Protein AF-0000000084392547 (afdb_homodimer)

InterPro domains:
  IPR002347 Short-chain dehydrogenase/reductase SDR [PF00106] (6-156)
  IPR002347 Short-chain dehydrogenase/reductase SDR [PR00081] (6-23)
  IPR002347 Short-chain dehydrogenase/reductase SDR [PR00081] (86-97)
  IPR002347 Short-chain dehydrogenase/reductase SDR [PR00081] (210-227)
  IPR036291 NAD(P)-binding domain superfamily [SSF51735] (4-254)
  IPR051468 Fungal Secondary Metabolite SDRs [PTHR43544] (5-266)

Structure (mmCIF, N/CA/C/O backbone):
data_AF-0000000084392547-model_v1
#
loop_
_entity.id
_entity.type
_entity.pdbx_description
1 polymer 'Short-chain dehydrogenase'
#
loop_
_atom_site.group_PDB
_atom_site.id
_atom_site.type_symbol
_atom_site.label_atom_id
_atom_site.label_alt_id
_atom_site.label_comp_id
_atom_site.label_asym_id
_atom_site.label_entity_id
_atom_site.label_seq_id
_atom_site.pdbx_PDB_ins_code
_atom_site.Cartn_x
_atom_site.Cartn_y
_atom_site.Cartn_z
_atom_site.occupancy
_atom_site.B_iso_or_equiv
_atom_site.auth_seq_id
_atom_site.auth_comp_id
_atom_site.auth_asym_id
_atom_site.auth_atom_id
_atom_site.pdbx_PDB_model_num
ATOM 1 N N . MET A 1 1 ? -7.305 40.906 16.062 1 40.16 1 MET A N 1
ATOM 2 C CA . MET A 1 1 ? -6.109 40.25 15.539 1 40.16 1 MET A CA 1
ATOM 3 C C . MET A 1 1 ? -6.449 38.875 14.977 1 40.16 1 MET A C 1
ATOM 5 O O . MET A 1 1 ? -7.168 38.094 15.602 1 40.16 1 MET A O 1
ATOM 9 N N . SER A 1 2 ? -6.383 38.656 13.672 1 55 2 SER A N 1
ATOM 10 C CA . SER A 1 2 ? -6.969 37.469 13.062 1 55 2 SER A CA 1
ATOM 11 C C . SER A 1 2 ? -6.438 36.219 13.719 1 55 2 SER A C 1
ATOM 13 O O . SER A 1 2 ? -5.246 36.094 14.023 1 55 2 SER A O 1
ATOM 15 N N . SER A 1 3 ? -7.289 35.406 14.391 1 83.94 3 SER A N 1
ATOM 16 C CA . SER A 1 3 ? -6.93 34.219 15.156 1 83.94 3 SER A CA 1
ATOM 17 C C . SER A 1 3 ? -6.016 33.312 14.359 1 83.94 3 SER A C 1
ATOM 19 O O . SER A 1 3 ? -6.16 33.188 13.141 1 83.94 3 SER A O 1
ATOM 21 N N . LYS A 1 4 ? -4.801 33.031 14.867 1 95.06 4 LYS A N 1
ATOM 22 C CA . LYS A 1 4 ? -3.822 32.156 14.234 1 95.06 4 LYS A CA 1
ATOM 23 C C . LYS A 1 4 ? -4.441 30.812 13.883 1 95.06 4 LYS A C 1
ATOM 25 O O . LYS A 1 4 ? -5.215 30.25 14.664 1 95.06 4 LYS A O 1
ATOM 30 N N . ARG A 1 5 ? -4.219 30.422 12.641 1 97.12 5 ARG A N 1
ATOM 31 C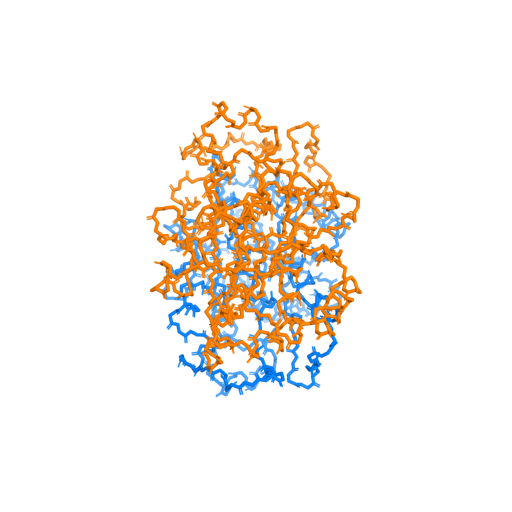 CA . ARG A 1 5 ? -4.582 29.062 12.266 1 97.12 5 ARG A CA 1
ATOM 32 C C . ARG A 1 5 ? -3.662 28.047 12.93 1 97.12 5 ARG A C 1
ATOM 34 O O . ARG A 1 5 ? -2.438 28.188 12.891 1 97.12 5 ARG A O 1
ATOM 41 N N . ILE A 1 6 ? -4.254 27.031 13.57 1 98.69 6 ILE A N 1
ATOM 42 C CA . ILE A 1 6 ? -3.486 26.016 14.289 1 98.69 6 ILE A CA 1
ATOM 43 C C . ILE A 1 6 ? -3.105 24.891 13.328 1 98.69 6 ILE A C 1
ATOM 45 O O . ILE A 1 6 ? -3.975 24.266 12.719 1 98.69 6 ILE A O 1
ATOM 49 N N . LEU A 1 7 ? -1.803 24.656 13.25 1 98.69 7 LEU A N 1
ATOM 50 C CA . LEU A 1 7 ? -1.267 23.688 12.305 1 98.69 7 LEU A CA 1
ATOM 51 C C . LEU A 1 7 ? -0.314 22.719 13 1 98.69 7 LEU A C 1
ATOM 53 O O . LEU A 1 7 ? 0.553 23.141 13.766 1 98.69 7 LEU A O 1
ATOM 57 N N . LEU A 1 8 ? -0.536 21.406 12.828 1 98.94 8 LEU A N 1
ATOM 58 C CA . LEU A 1 8 ? 0.374 20.391 13.32 1 98.94 8 LEU A CA 1
ATOM 59 C C . LEU A 1 8 ? 1.135 19.734 12.172 1 98.94 8 LEU A C 1
ATOM 61 O O . LEU A 1 8 ? 0.527 19.266 11.211 1 98.94 8 LEU A O 1
ATOM 65 N N . VAL A 1 9 ? 2.457 19.75 12.203 1 98.94 9 VAL A N 1
ATOM 66 C CA . VAL A 1 9 ? 3.318 19.047 11.258 1 98.94 9 VAL A CA 1
ATOM 67 C C . VAL A 1 9 ? 4.062 17.922 11.977 1 98.94 9 VAL A C 1
ATOM 69 O O . VAL A 1 9 ? 4.875 18.172 12.875 1 98.94 9 VAL A O 1
ATOM 72 N N . THR A 1 10 ? 3.795 16.688 11.641 1 98.88 10 THR A N 1
ATOM 73 C CA . THR A 1 10 ? 4.539 15.586 12.242 1 98.88 10 THR A CA 1
ATOM 74 C C . THR A 1 10 ? 5.914 15.445 11.594 1 98.88 10 THR A C 1
ATOM 76 O O . THR A 1 10 ? 6.078 15.719 10.406 1 98.88 10 THR A O 1
ATOM 79 N N . GLY A 1 11 ? 6.871 14.961 12.391 1 98.19 11 GLY A N 1
ATOM 80 C CA . GLY A 1 11 ? 8.227 14.82 11.875 1 98.19 11 GLY A CA 1
ATOM 81 C C . GLY A 1 11 ? 8.82 16.125 11.383 1 98.19 11 GLY A C 1
ATOM 82 O O . GLY A 1 11 ? 9.375 16.188 10.289 1 98.19 11 GLY A O 1
ATOM 83 N N . ALA A 1 12 ? 8.711 17.188 12.164 1 98.5 12 ALA A N 1
ATOM 84 C CA . ALA A 1 12 ? 8.969 18.531 11.656 1 98.5 12 ALA A CA 1
ATOM 85 C C . ALA A 1 12 ? 10.336 19.031 12.094 1 98.5 12 ALA A C 1
ATOM 87 O O . ALA A 1 12 ? 10.719 20.172 11.805 1 98.5 12 ALA A O 1
ATOM 88 N N . ASN A 1 13 ? 11.117 18.203 12.781 1 97.56 13 ASN A N 1
ATOM 89 C CA . ASN A 1 13 ? 12.391 18.688 13.312 1 97.56 13 ASN A CA 1
ATOM 90 C C . ASN A 1 13 ? 13.5 18.594 12.273 1 97.56 13 ASN A C 1
ATOM 92 O O . ASN A 1 13 ? 14.594 19.125 12.477 1 97.56 13 ASN A O 1
ATOM 96 N N . THR A 1 14 ? 13.289 17.922 11.133 1 95.75 14 THR A N 1
ATOM 97 C CA . THR A 1 14 ? 14.297 17.812 10.078 1 95.75 14 THR A CA 1
ATOM 98 C C . THR A 1 14 ? 13.633 17.656 8.719 1 95.75 14 THR A C 1
ATOM 100 O O . THR A 1 14 ? 12.398 17.625 8.617 1 95.75 14 THR A O 1
ATOM 103 N N . GLY A 1 15 ? 14.445 17.781 7.695 1 96.44 15 GLY A N 1
ATOM 104 C CA . GLY A 1 15 ? 14.008 17.453 6.348 1 96.44 15 GLY A CA 1
ATOM 105 C C . GLY A 1 15 ? 12.875 18.328 5.848 1 96.44 15 GLY A C 1
ATOM 106 O O . GLY A 1 15 ? 12.898 19.547 6.035 1 96.44 15 GLY A O 1
ATOM 107 N N . ILE A 1 16 ? 11.938 17.719 5.168 1 98.06 16 ILE A N 1
ATOM 108 C CA . ILE A 1 16 ? 10.828 18.422 4.523 1 98.06 16 ILE A CA 1
ATOM 109 C C . ILE A 1 16 ? 9.945 19.062 5.586 1 98.06 16 ILE A C 1
ATOM 111 O O . ILE A 1 16 ? 9.461 20.188 5.395 1 98.06 16 ILE A O 1
ATOM 115 N N . GLY A 1 17 ? 9.742 18.328 6.734 1 98.5 17 GLY A N 1
ATOM 116 C CA . GLY A 1 17 ? 8.953 18.906 7.816 1 98.5 17 GLY A CA 1
ATOM 117 C C . GLY A 1 17 ? 9.531 20.203 8.352 1 98.5 17 GLY A C 1
ATOM 118 O O . GLY A 1 17 ? 8.805 21.172 8.539 1 98.5 17 GLY A O 1
ATOM 119 N N . TYR A 1 18 ? 10.805 20.172 8.562 1 98.62 18 TYR A N 1
ATOM 120 C CA . TYR A 1 18 ? 11.492 21.375 9.047 1 98.62 18 TYR A CA 1
ATOM 121 C C . TYR A 1 18 ? 11.367 22.516 8.047 1 98.62 18 TYR A C 1
ATOM 123 O O . TYR A 1 18 ? 11.055 23.641 8.422 1 98.62 18 TYR A O 1
ATOM 131 N N . GLU A 1 19 ? 11.57 22.203 6.809 1 98.62 19 GLU A N 1
ATOM 132 C CA . GLU A 1 19 ? 11.508 23.219 5.762 1 98.62 19 GLU A CA 1
ATOM 133 C C . GLU A 1 19 ? 10.078 23.719 5.566 1 98.62 19 GLU A C 1
ATOM 135 O O . GLU A 1 19 ? 9.859 24.875 5.172 1 98.62 19 GLU A O 1
ATOM 140 N N . THR A 1 20 ? 9.086 22.844 5.832 1 98.88 20 THR A N 1
ATOM 141 C CA . THR A 1 20 ? 7.695 23.281 5.812 1 98.88 20 THR A CA 1
ATOM 142 C C . THR A 1 20 ? 7.441 24.344 6.883 1 98.88 20 THR A C 1
ATOM 144 O O . THR A 1 20 ? 6.852 25.391 6.598 1 98.88 20 THR A O 1
ATOM 147 N N . VAL A 1 21 ? 7.918 24.062 8.086 1 98.88 21 VAL A N 1
ATOM 148 C CA . VAL A 1 21 ? 7.758 25.016 9.172 1 98.88 21 VAL A CA 1
ATOM 149 C C . VAL A 1 21 ? 8.445 26.344 8.805 1 98.88 21 VAL A C 1
ATOM 151 O O . VAL A 1 21 ? 7.859 27.406 8.961 1 98.88 21 VAL A O 1
ATOM 154 N N . LYS A 1 22 ? 9.641 26.266 8.227 1 98.69 22 LYS A N 1
ATOM 155 C CA . LYS A 1 22 ? 10.375 27.453 7.793 1 98.69 22 LYS A CA 1
ATOM 156 C C . LYS A 1 22 ? 9.562 28.266 6.789 1 98.69 22 LYS A C 1
ATOM 158 O O . LYS A 1 22 ? 9.461 29.484 6.906 1 98.69 22 LYS A O 1
ATOM 163 N N . ALA A 1 23 ? 9.047 27.594 5.82 1 98.75 23 ALA A N 1
ATOM 164 C CA . ALA A 1 23 ? 8.258 28.25 4.785 1 98.75 23 ALA A CA 1
ATOM 165 C C . ALA A 1 23 ? 7.047 28.953 5.383 1 98.75 23 ALA A C 1
ATOM 167 O O . ALA A 1 23 ? 6.734 30.094 5.02 1 98.75 23 ALA A O 1
ATOM 168 N N . LEU A 1 24 ? 6.375 28.328 6.344 1 98.69 24 LEU A N 1
ATOM 169 C CA . LEU A 1 24 ? 5.168 28.875 6.957 1 98.69 24 LEU A CA 1
ATOM 170 C C . LEU A 1 24 ? 5.496 30.062 7.848 1 98.69 24 LEU A C 1
ATOM 172 O O . LEU A 1 24 ? 4.699 31 7.957 1 98.69 24 LEU A O 1
ATOM 176 N N . LEU A 1 25 ? 6.66 30.047 8.516 1 98.56 25 LEU A N 1
ATOM 177 C CA . LEU A 1 25 ? 7.082 31.141 9.367 1 98.56 25 LEU A CA 1
ATOM 178 C C . LEU A 1 25 ? 7.305 32.406 8.547 1 98.56 25 LEU A C 1
ATOM 180 O O . LEU A 1 25 ? 7.297 33.531 9.094 1 98.56 25 LEU A O 1
ATOM 184 N N . GLN A 1 26 ? 7.5 32.188 7.258 1 98 26 GLN A N 1
ATOM 185 C CA . GLN A 1 26 ? 7.742 33.312 6.375 1 98 26 GLN A CA 1
ATOM 186 C C . GLN A 1 26 ? 6.441 33.844 5.77 1 98 26 GLN A C 1
ATOM 188 O O . GLN A 1 26 ? 6.438 34.812 5.039 1 98 26 GLN A O 1
ATOM 193 N N . SER A 1 27 ? 5.359 33.156 6.055 1 97.19 27 SER A N 1
ATOM 194 C CA . SER A 1 27 ? 4.055 33.562 5.535 1 97.19 27 SER A CA 1
ATOM 195 C C . SER A 1 27 ? 3.564 34.844 6.191 1 97.19 27 SER A C 1
ATOM 197 O O . SER A 1 27 ? 3.84 35.094 7.367 1 97.19 27 SER A O 1
ATOM 199 N N . GLU A 1 28 ? 2.771 35.656 5.422 1 95.38 28 GLU A N 1
ATOM 200 C CA . GLU A 1 28 ? 2.107 36.812 5.996 1 95.38 28 GLU A CA 1
ATOM 201 C C . GLU A 1 28 ? 0.877 36.406 6.805 1 95.38 28 GLU A C 1
ATOM 203 O O . GLU A 1 28 ? 0.368 37.188 7.609 1 95.38 28 GLU A O 1
ATOM 208 N N . ARG A 1 29 ? 0.383 35.25 6.543 1 95.25 29 ARG A N 1
ATOM 209 C CA . ARG A 1 29 ? -0.716 34.719 7.336 1 95.25 29 ARG A CA 1
ATOM 210 C C . ARG A 1 29 ? -0.212 34.156 8.664 1 95.25 29 ARG A C 1
ATOM 212 O O . ARG A 1 29 ? 0.739 33.375 8.695 1 95.25 29 ARG A O 1
ATOM 219 N N . PRO A 1 30 ? -0.827 34.562 9.703 1 97.06 30 PRO A N 1
ATOM 220 C CA . PRO A 1 30 ? -0.358 34.094 11.008 1 97.06 30 PRO A CA 1
ATOM 221 C C . PRO A 1 30 ? -0.761 32.656 11.297 1 97.06 30 PRO A C 1
ATOM 223 O O . PRO A 1 30 ? -1.931 32.312 11.141 1 97.06 30 PRO A O 1
ATOM 226 N N . TYR A 1 31 ? 0.167 31.859 11.734 1 98.31 31 TYR A N 1
ATOM 227 C CA . TYR A 1 31 ? -0.052 30.469 12.133 1 98.31 31 TYR A CA 1
ATOM 228 C C . TYR A 1 31 ? 0.444 30.219 13.547 1 98.31 31 TYR A C 1
ATOM 230 O O . TYR A 1 31 ? 1.353 30.906 14.023 1 98.31 31 TYR A O 1
ATOM 238 N N . HIS A 1 32 ? -0.264 29.438 14.258 1 98.69 32 HIS A N 1
ATOM 239 C CA . HIS A 1 32 ? 0.324 28.719 15.383 1 98.69 32 HIS A CA 1
ATOM 240 C C . HIS A 1 32 ? 0.768 27.312 14.977 1 98.69 32 HIS A C 1
ATOM 242 O O . HIS A 1 32 ? -0.064 26.422 14.789 1 98.69 32 HIS A O 1
ATOM 248 N N . ILE A 1 33 ? 2.08 27.156 14.852 1 98.88 33 ILE A N 1
ATOM 249 C CA . ILE A 1 33 ? 2.629 25.938 14.273 1 98.88 33 ILE A CA 1
ATOM 250 C C . ILE A 1 33 ? 3.082 25 15.383 1 98.88 33 ILE A C 1
ATOM 252 O O . ILE A 1 33 ? 3.998 25.312 16.141 1 98.88 33 ILE A O 1
ATOM 256 N N . ILE A 1 34 ? 2.398 23.891 15.469 1 98.88 34 ILE A N 1
ATOM 257 C CA . ILE A 1 34 ? 2.807 22.812 16.375 1 98.88 34 ILE A CA 1
ATOM 258 C C . ILE A 1 34 ? 3.789 21.891 15.664 1 98.88 34 ILE A C 1
ATOM 260 O O . ILE A 1 34 ? 3.416 21.172 14.727 1 98.88 34 ILE A O 1
ATOM 264 N N . LEU A 1 35 ? 5.039 21.953 16.125 1 98.88 35 LEU A N 1
ATOM 265 C CA . LEU A 1 35 ? 6.121 21.141 15.586 1 98.88 35 LEU A CA 1
ATOM 266 C C . LEU A 1 35 ? 6.164 19.781 16.25 1 98.88 35 LEU A C 1
ATOM 268 O O . LEU A 1 35 ? 6.539 19.672 17.422 1 98.88 35 LEU A O 1
ATOM 272 N N . GLY A 1 36 ? 5.73 18.719 15.531 1 98.81 36 GLY A N 1
ATOM 273 C CA . GLY A 1 36 ? 5.797 17.359 16.047 1 98.81 36 GLY A CA 1
ATOM 274 C C . GLY A 1 36 ? 7.156 16.719 15.859 1 98.81 36 GLY A C 1
ATOM 275 O O . GLY A 1 36 ? 7.738 16.781 14.773 1 98.81 36 GLY A O 1
ATOM 276 N N . SER A 1 37 ? 7.621 16.156 16.891 1 98.62 37 SER A N 1
ATOM 277 C CA . SER A 1 37 ? 8.906 15.461 16.875 1 98.62 37 SER A CA 1
ATOM 278 C C . SER A 1 37 ? 8.898 14.242 17.781 1 98.62 37 SER A C 1
ATOM 280 O O . SER A 1 37 ? 8.359 14.289 18.891 1 98.62 37 SER A O 1
ATOM 282 N N . ARG A 1 38 ? 9.461 13.164 17.312 1 96.94 38 ARG A N 1
ATOM 283 C CA . ARG A 1 38 ? 9.578 11.969 18.141 1 96.94 38 ARG A CA 1
ATOM 284 C C . ARG A 1 38 ? 10.508 12.211 19.328 1 96.94 38 ARG A C 1
ATOM 286 O O . ARG A 1 38 ? 10.25 11.727 20.438 1 96.94 38 ARG A O 1
ATOM 293 N N . SER A 1 39 ? 11.578 12.875 19.031 1 97.5 39 SER A N 1
ATOM 294 C CA . SER A 1 39 ? 12.547 13.25 20.062 1 97.5 39 SER A CA 1
ATOM 295 C C . SER A 1 39 ? 12.297 14.672 20.562 1 97.5 39 SER A C 1
ATOM 297 O O . SER A 1 39 ? 12.391 15.633 19.797 1 97.5 39 SER A O 1
ATOM 299 N N . ALA A 1 40 ? 12.078 14.75 21.859 1 97.5 40 ALA A N 1
ATOM 300 C CA . ALA A 1 40 ? 11.852 16.078 22.438 1 97.5 40 ALA A CA 1
ATOM 301 C C . ALA A 1 40 ? 13.086 16.953 22.297 1 97.5 40 ALA A C 1
ATOM 303 O O . ALA A 1 40 ? 12.977 18.125 21.938 1 97.5 40 ALA A O 1
ATOM 304 N N . ASP A 1 41 ? 14.234 16.391 22.469 1 98.38 41 ASP A N 1
ATOM 305 C CA . ASP A 1 41 ? 15.484 17.156 22.391 1 98.38 41 ASP A CA 1
ATOM 306 C C . ASP A 1 41 ? 15.727 17.688 20.984 1 98.38 41 ASP A C 1
ATOM 308 O O . ASP A 1 41 ? 16.109 18.844 20.812 1 98.38 41 ASP A O 1
ATOM 312 N N . LYS A 1 42 ? 15.523 16.875 19.984 1 98.31 42 LYS A N 1
ATOM 313 C CA . LYS A 1 42 ? 15.703 17.297 18.609 1 98.31 42 LYS A CA 1
ATOM 314 C C . LYS A 1 42 ? 14.672 18.359 18.219 1 98.31 42 LYS A C 1
ATOM 316 O O . LYS A 1 42 ? 14.977 19.281 17.469 1 98.31 42 LYS A O 1
ATOM 321 N N . GLY A 1 43 ? 13.484 18.172 18.75 1 98.69 43 GLY A N 1
ATOM 322 C CA . GLY A 1 43 ? 12.453 19.172 18.531 1 98.69 43 GLY A CA 1
ATOM 323 C C . GLY A 1 43 ? 12.781 20.516 19.141 1 98.69 43 GLY A C 1
ATOM 324 O O . GLY A 1 43 ? 12.594 21.562 18.516 1 98.69 43 GLY A O 1
ATOM 325 N N . GLU A 1 44 ? 13.266 20.5 20.344 1 98.62 44 GLU A N 1
ATOM 326 C CA . GLU A 1 44 ? 13.648 21.734 21.016 1 98.62 44 GLU A CA 1
ATOM 327 C C . GLU A 1 44 ? 14.773 22.438 20.266 1 98.62 44 GLU A C 1
ATOM 329 O O . GLU A 1 44 ? 14.75 23.656 20.125 1 98.62 44 GLU A O 1
ATOM 334 N N . ALA A 1 45 ? 15.719 21.672 19.828 1 98.69 45 ALA A N 1
ATOM 335 C CA . ALA A 1 45 ? 16.812 22.234 19.047 1 98.69 45 ALA A CA 1
ATOM 336 C C . ALA A 1 45 ? 16.312 22.891 17.766 1 98.69 45 ALA A C 1
ATOM 338 O O . ALA A 1 45 ? 16.766 23.969 17.391 1 98.69 45 ALA A O 1
ATOM 339 N N . ALA A 1 46 ? 15.391 22.234 17.078 1 98.69 46 ALA A N 1
ATOM 340 C CA . ALA A 1 46 ? 14.812 22.766 15.852 1 98.69 46 ALA A CA 1
ATOM 341 C C . ALA A 1 46 ? 14.07 24.078 16.109 1 98.69 46 ALA A C 1
ATOM 343 O O . ALA A 1 46 ? 14.234 25.047 15.367 1 98.69 46 ALA A O 1
ATOM 344 N N . ILE A 1 47 ? 13.289 24.109 17.156 1 98.56 47 ILE A N 1
ATOM 345 C CA . ILE A 1 47 ? 12.523 25.312 17.5 1 98.56 47 ILE A CA 1
ATOM 346 C C . ILE A 1 47 ? 13.477 26.469 17.812 1 98.56 47 ILE A C 1
ATOM 348 O O . ILE A 1 47 ? 13.258 27.594 17.359 1 98.56 47 ILE A O 1
ATOM 352 N N . ALA A 1 48 ? 14.492 26.188 18.578 1 98.5 48 ALA A N 1
ATOM 353 C CA . ALA A 1 48 ? 15.461 27.219 18.922 1 98.5 48 ALA A CA 1
ATOM 354 C C . ALA A 1 48 ? 16.094 27.828 17.672 1 98.5 48 ALA A C 1
ATOM 356 O O . ALA A 1 48 ? 16.234 29.047 17.562 1 98.5 48 ALA A O 1
ATOM 357 N N . GLN A 1 49 ? 16.469 26.969 16.766 1 98.5 49 GLN A N 1
ATOM 358 C CA . GLN A 1 49 ? 17.062 27.422 15.516 1 98.5 49 GLN A CA 1
ATOM 359 C C . GLN A 1 49 ? 16.078 28.266 14.711 1 98.5 49 GLN A C 1
ATOM 361 O O . GLN A 1 49 ? 16.438 29.297 14.164 1 98.5 49 GLN A O 1
ATOM 366 N N . LEU A 1 50 ? 14.844 27.859 14.625 1 98.69 50 LEU A N 1
ATOM 367 C CA . LEU A 1 50 ? 13.812 28.562 13.875 1 98.69 50 LEU A CA 1
ATOM 368 C C . LEU A 1 50 ? 13.531 29.938 14.484 1 98.69 50 LEU A C 1
ATOM 370 O O . LEU A 1 50 ? 13.367 30.922 13.75 1 98.69 50 LEU A O 1
ATOM 374 N N . LYS A 1 51 ? 13.477 30.031 15.789 1 98.19 51 LYS A N 1
ATOM 375 C CA . LYS A 1 51 ? 13.234 31.297 16.469 1 98.19 51 LYS A CA 1
ATOM 376 C C . LYS A 1 51 ? 14.359 32.281 16.203 1 98.19 51 LYS A C 1
ATOM 378 O O . LYS A 1 51 ? 14.125 33.5 16.078 1 98.19 51 LYS A O 1
ATOM 383 N N . THR A 1 52 ? 15.562 31.75 16.141 1 98.31 52 THR A N 1
ATOM 384 C CA . THR A 1 52 ? 16.719 32.594 15.828 1 98.31 52 THR A CA 1
ATOM 385 C C . THR A 1 52 ? 16.656 33.094 14.391 1 98.31 52 THR A C 1
ATOM 387 O O . THR A 1 52 ? 16.953 34.25 14.109 1 98.31 52 THR A O 1
ATOM 390 N N . GLU A 1 53 ? 16.234 32.219 13.516 1 97.75 53 GLU A N 1
ATOM 391 C CA . GLU A 1 53 ? 16.234 32.531 12.094 1 97.75 53 GLU A CA 1
ATOM 392 C C . GLU A 1 53 ? 15.078 33.469 11.734 1 97.75 53 GLU A C 1
ATOM 394 O O . GLU A 1 53 ? 15.195 34.281 10.812 1 97.75 53 GLU A O 1
ATOM 399 N N . PHE A 1 54 ? 14.008 33.344 12.445 1 98.06 54 PHE A N 1
ATOM 400 C CA . PHE A 1 54 ? 12.812 34.094 12.109 1 98.06 54 PHE A CA 1
ATOM 401 C C . PHE A 1 54 ? 12.281 34.844 13.336 1 98.06 54 PHE A C 1
ATOM 403 O O . PHE A 1 54 ? 11.133 34.625 13.734 1 98.06 54 PHE A O 1
ATOM 410 N N . PRO A 1 55 ? 12.93 35.812 13.828 1 96.5 55 PRO A N 1
ATOM 411 C CA . PRO A 1 55 ? 12.547 36.5 15.07 1 96.5 55 PRO A CA 1
ATOM 412 C C . PRO A 1 55 ? 11.344 37.406 14.891 1 96.5 55 PRO A C 1
ATOM 414 O O . PRO A 1 55 ? 10.648 37.719 15.867 1 96.5 55 PRO A O 1
ATOM 417 N N . SER A 1 56 ? 11.023 37.844 13.695 1 96.81 56 SER A N 1
ATOM 418 C CA . SER A 1 56 ? 9.977 38.844 13.477 1 96.81 56 SER A CA 1
ATOM 419 C C . SER A 1 56 ? 8.727 38.219 12.883 1 96.81 56 SER A C 1
ATOM 421 O O . SER A 1 56 ? 7.84 38.938 12.398 1 96.81 56 SER A O 1
ATOM 423 N N . THR A 1 57 ? 8.695 36.875 12.805 1 97 57 THR A N 1
ATOM 424 C CA . THR A 1 57 ? 7.543 36.188 12.219 1 97 57 THR A CA 1
ATOM 425 C C . THR A 1 57 ? 6.266 36.562 12.969 1 97 57 THR A C 1
ATOM 427 O O . THR A 1 57 ? 6.293 36.781 14.188 1 97 57 THR A O 1
ATOM 430 N N . VAL A 1 58 ? 5.105 36.625 12.266 1 97.38 58 VAL A N 1
ATOM 431 C CA . VAL A 1 58 ? 3.805 36.875 12.875 1 97.38 58 VAL A CA 1
ATOM 432 C C . VAL A 1 58 ? 3.236 35.594 13.438 1 97.38 58 VAL A C 1
ATOM 434 O O . VAL A 1 58 ? 2.242 35.594 14.164 1 97.38 58 VAL A O 1
ATOM 437 N N . SER A 1 59 ? 3.908 34.469 13.125 1 98.12 59 SER A N 1
ATOM 438 C CA . SER A 1 59 ? 3.484 33.156 13.57 1 98.12 59 SER A CA 1
ATOM 439 C C . SER A 1 59 ? 4.145 32.781 14.898 1 98.12 59 SER A C 1
ATOM 441 O O . SER A 1 59 ? 5 33.5 15.398 1 98.12 59 SER A O 1
ATOM 443 N N . SER A 1 60 ? 3.639 31.719 15.539 1 98.19 60 SER A N 1
ATOM 444 C CA . SER A 1 60 ? 4.207 31.188 16.781 1 98.19 60 SER A CA 1
ATOM 445 C C . SER A 1 60 ? 4.5 29.703 16.656 1 98.19 60 SER A C 1
ATOM 447 O O . SER A 1 60 ? 3.936 29.016 15.797 1 98.19 60 SER A O 1
ATOM 449 N N . LEU A 1 61 ? 5.445 29.25 17.516 1 98.44 61 LEU A N 1
ATOM 450 C CA . LEU A 1 61 ? 5.902 27.875 17.469 1 98.44 61 LEU A CA 1
ATOM 451 C C . LEU A 1 61 ? 5.645 27.172 18.812 1 98.44 61 LEU A C 1
ATOM 453 O O . LEU A 1 61 ? 5.812 27.781 19.875 1 98.44 61 LEU A O 1
ATOM 457 N N . GLU A 1 62 ? 5.207 25.953 18.672 1 98.5 62 GLU A N 1
ATOM 458 C CA . GLU A 1 62 ? 5.027 25.078 19.828 1 98.5 62 GLU A CA 1
ATOM 459 C C . GLU A 1 62 ? 5.543 23.672 19.516 1 98.5 62 GLU A C 1
ATOM 461 O O . GLU A 1 62 ? 5.344 23.156 18.422 1 98.5 62 GLU A O 1
ATOM 466 N N . LEU A 1 63 ? 6.238 23.078 20.531 1 98.69 63 LEU A N 1
ATOM 467 C CA . LEU A 1 63 ? 6.719 21.703 20.359 1 98.69 63 LEU A CA 1
ATOM 468 C C . LEU A 1 63 ? 5.719 20.703 20.922 1 98.69 63 LEU A C 1
ATOM 470 O O . LEU A 1 63 ? 5.152 20.922 22 1 98.69 63 LEU A O 1
ATOM 474 N N . ILE A 1 64 ? 5.488 19.641 20.188 1 98.81 64 ILE A N 1
ATOM 475 C CA . ILE A 1 64 ? 4.777 18.5 20.75 1 98.81 64 ILE A CA 1
ATOM 476 C C . ILE A 1 64 ? 5.539 17.219 20.438 1 98.81 64 ILE A C 1
ATOM 478 O O . ILE A 1 64 ? 6.035 17.031 19.328 1 98.81 64 ILE A O 1
ATOM 482 N N . GLN A 1 65 ? 5.742 16.422 21.453 1 98.56 65 GLN A N 1
ATOM 483 C CA . GLN A 1 65 ? 6.344 15.117 21.219 1 98.56 65 GLN A CA 1
ATOM 484 C C . GLN A 1 65 ? 5.312 14.125 20.688 1 98.56 65 GLN A C 1
ATOM 486 O O . GLN A 1 65 ? 4.254 13.938 21.297 1 98.56 65 GLN A O 1
ATOM 491 N N . VAL A 1 66 ? 5.621 13.492 19.547 1 98.75 66 VAL A N 1
ATOM 492 C CA . VAL A 1 66 ? 4.699 12.508 18.984 1 98.75 66 VAL A CA 1
ATOM 493 C C . VAL A 1 66 ? 5.465 11.531 18.094 1 98.75 66 VAL A C 1
ATOM 495 O O . VAL A 1 66 ? 6.293 11.945 17.281 1 98.75 66 VAL A O 1
ATOM 498 N N . ASP A 1 67 ? 5.297 10.297 18.391 1 98.56 67 ASP A N 1
ATOM 499 C CA . ASP A 1 67 ? 5.746 9.188 17.562 1 98.56 67 ASP A CA 1
ATOM 500 C C . ASP A 1 67 ? 4.57 8.508 16.859 1 98.56 67 ASP A C 1
ATOM 502 O O . ASP A 1 67 ? 3.74 7.867 17.516 1 98.56 67 ASP A O 1
ATOM 506 N N . VAL A 1 68 ? 4.57 8.57 15.508 1 98.38 68 VAL A N 1
ATOM 507 C CA . VAL A 1 68 ? 3.406 8.117 14.758 1 98.38 68 VAL A CA 1
ATOM 508 C C . VAL A 1 68 ? 3.312 6.594 14.82 1 98.38 68 VAL A C 1
ATOM 510 O O . VAL A 1 68 ? 2.289 6.016 14.453 1 98.38 68 VAL A O 1
ATOM 513 N N . ALA A 1 69 ? 4.348 5.895 15.266 1 97.94 69 ALA A N 1
ATOM 514 C CA . ALA A 1 69 ? 4.336 4.438 15.398 1 97.94 69 ALA A CA 1
ATOM 515 C C . ALA A 1 69 ? 3.949 4.02 16.812 1 97.94 69 ALA A C 1
ATOM 517 O O . ALA A 1 69 ? 3.977 2.832 17.141 1 97.94 69 ALA A O 1
ATOM 518 N N . ASP A 1 70 ? 3.607 4.969 17.688 1 98.5 70 ASP A N 1
ATOM 519 C CA . ASP A 1 70 ? 3.262 4.703 19.078 1 98.5 70 ASP A CA 1
ATOM 520 C C . ASP A 1 70 ? 1.9 5.305 19.422 1 98.5 70 ASP A C 1
ATOM 522 O O . ASP A 1 70 ? 1.773 6.52 19.578 1 98.5 70 ASP A O 1
ATOM 526 N N . ASP A 1 71 ? 0.937 4.434 19.703 1 98.5 71 ASP A N 1
ATOM 527 C CA . ASP A 1 71 ? -0.447 4.855 19.891 1 98.5 71 ASP A CA 1
ATOM 528 C C . ASP A 1 71 ? -0.589 5.727 21.141 1 98.5 71 ASP A C 1
ATOM 530 O O . ASP A 1 71 ? -1.343 6.699 21.141 1 98.5 71 ASP A O 1
ATOM 534 N N . ASP A 1 72 ? 0.099 5.379 22.172 1 98.38 72 ASP A N 1
ATOM 535 C CA . ASP A 1 72 ? 0.038 6.188 23.375 1 98.38 72 ASP A CA 1
ATOM 536 C C . ASP A 1 72 ? 0.593 7.59 23.141 1 98.38 72 ASP A C 1
ATOM 538 O O . ASP A 1 72 ? 0.058 8.57 23.656 1 98.38 72 ASP A O 1
ATOM 542 N N . SER A 1 73 ? 1.676 7.648 22.406 1 98.69 73 SER A N 1
ATOM 543 C CA . SER A 1 73 ? 2.268 8.93 22.031 1 98.69 73 SER A CA 1
ATOM 544 C C . SER A 1 73 ? 1.282 9.781 21.25 1 98.69 73 SER A C 1
ATOM 546 O O . SER A 1 73 ? 1.149 10.984 21.5 1 98.69 73 SER A O 1
ATOM 548 N N . ILE A 1 74 ? 0.533 9.195 20.344 1 98.81 74 ILE A N 1
ATOM 549 C CA . ILE A 1 74 ? -0.441 9.891 19.5 1 98.81 74 ILE A CA 1
ATOM 550 C C . ILE A 1 74 ? -1.586 10.414 20.359 1 98.81 74 ILE A C 1
ATOM 552 O O . ILE A 1 74 ? -1.987 11.57 20.234 1 98.81 74 ILE A O 1
ATOM 556 N N . LEU A 1 75 ? -2.059 9.586 21.234 1 98.75 75 LEU A N 1
ATOM 557 C CA . LEU A 1 75 ? -3.174 9.977 22.094 1 98.75 75 LEU A CA 1
ATOM 558 C C . LEU A 1 75 ? -2.773 11.109 23.031 1 98.75 75 LEU A C 1
ATOM 560 O O . LEU A 1 75 ? -3.555 12.039 23.25 1 98.75 75 LEU A O 1
ATOM 564 N N . LYS A 1 76 ? -1.592 11.055 23.547 1 98.75 76 LYS A N 1
ATOM 565 C CA . LYS A 1 76 ? -1.097 12.133 24.406 1 98.75 76 LYS A CA 1
ATOM 566 C C . LYS A 1 76 ? -0.989 13.438 23.625 1 98.75 76 LYS A C 1
ATOM 568 O O . LYS A 1 76 ? -1.343 14.5 24.141 1 98.75 76 LYS A O 1
ATOM 573 N N . ALA A 1 77 ? -0.468 13.344 22.438 1 98.88 77 ALA A N 1
ATOM 574 C CA . ALA A 1 77 ? -0.38 14.531 21.578 1 98.88 77 ALA A CA 1
ATOM 575 C C . ALA A 1 77 ? -1.763 15.117 21.312 1 98.88 77 ALA A C 1
ATOM 577 O O . ALA A 1 77 ? -1.953 16.328 21.391 1 98.88 77 ALA A O 1
ATOM 578 N N . PHE A 1 78 ? -2.715 14.258 21 1 98.88 78 PHE A N 1
ATOM 579 C CA . PHE A 1 78 ? -4.086 14.695 20.766 1 98.88 78 PHE A CA 1
ATOM 580 C C . PHE A 1 78 ? -4.633 15.438 21.984 1 98.88 78 PHE A C 1
ATOM 582 O O . PHE A 1 78 ? -5.203 16.531 21.844 1 98.88 78 PHE A O 1
ATOM 589 N N . GLN A 1 79 ? -4.469 14.828 23.109 1 98.81 79 GLN A N 1
ATOM 590 C CA . GLN A 1 79 ? -4.992 15.438 24.328 1 98.81 79 GLN A CA 1
ATOM 591 C C . GLN A 1 79 ? -4.359 16.797 24.594 1 98.81 79 GLN A C 1
ATOM 593 O O . GLN A 1 79 ? -5.047 17.75 24.984 1 98.81 79 GLN A O 1
ATOM 598 N N . THR A 1 80 ? -3.115 16.922 24.359 1 98.81 80 THR A N 1
ATOM 599 C CA . THR A 1 80 ? -2.41 18.188 24.547 1 98.81 80 THR A CA 1
ATOM 600 C C . THR A 1 80 ? -2.988 19.281 23.641 1 98.81 80 THR A C 1
ATOM 602 O O . THR A 1 80 ? -3.287 20.375 24.109 1 98.81 80 THR A O 1
ATOM 605 N N . VAL A 1 81 ? -3.186 18.953 22.344 1 98.81 81 VAL A N 1
ATOM 606 C CA . VAL A 1 81 ? -3.711 19.922 21.391 1 98.81 81 VAL A CA 1
ATOM 607 C C . VAL A 1 81 ? -5.156 20.266 21.75 1 98.81 81 VAL A C 1
ATOM 609 O O . VAL A 1 81 ? -5.559 21.438 21.688 1 98.81 81 VAL A O 1
ATOM 612 N N . LYS A 1 82 ? -5.895 19.25 22.078 1 98.75 82 LYS A N 1
ATOM 613 C CA . LYS A 1 82 ? -7.285 19.453 22.469 1 98.75 82 LYS A CA 1
ATOM 614 C C . LYS A 1 82 ? -7.391 20.406 23.656 1 98.75 82 LYS A C 1
ATOM 616 O O . LYS A 1 82 ? -8.156 21.359 23.625 1 98.75 82 LYS A O 1
ATOM 621 N N . ASP A 1 83 ? -6.617 20.172 24.703 1 98.62 83 ASP A N 1
ATOM 622 C CA . ASP A 1 83 ? -6.688 20.938 25.938 1 98.62 83 ASP A CA 1
ATOM 623 C C . ASP A 1 83 ? -6.211 22.375 25.719 1 98.62 83 ASP A C 1
ATOM 625 O O . ASP A 1 83 ? -6.801 23.328 26.234 1 98.62 83 ASP A O 1
ATOM 629 N N . LYS A 1 84 ? -5.211 22.594 24.906 1 98.38 84 LYS A N 1
ATOM 630 C CA . LYS A 1 84 ? -4.582 23.906 24.75 1 98.38 84 LYS A CA 1
ATOM 631 C C . LYS A 1 84 ? -5.32 24.75 23.719 1 98.38 84 LYS A C 1
ATOM 633 O O . LYS A 1 84 ? -5.414 25.969 23.859 1 98.38 84 LYS A O 1
ATOM 638 N N . HIS A 1 85 ? -5.777 24.125 22.703 1 97.88 85 HIS A N 1
ATOM 639 C CA . HIS A 1 85 ? -6.27 24.906 21.578 1 97.88 85 HIS A CA 1
ATOM 640 C C . HIS A 1 85 ? -7.723 24.578 21.266 1 97.88 85 HIS A C 1
ATOM 642 O O . HIS A 1 85 ? -8.484 25.438 20.844 1 97.88 85 HIS A O 1
ATOM 648 N N . GLY A 1 86 ? -8.109 23.234 21.391 1 98.31 86 GLY A N 1
ATOM 649 C CA . GLY A 1 86 ? -9.484 22.812 21.188 1 98.31 86 GLY A CA 1
ATOM 650 C C . GLY A 1 86 ? -9.875 22.734 19.719 1 98.31 86 GLY A C 1
ATOM 651 O O . GLY A 1 86 ? -11.023 22.422 19.391 1 98.31 86 GLY A O 1
ATOM 652 N N . VAL A 1 87 ? -8.977 23.062 18.797 1 98.5 87 VAL A N 1
ATOM 653 C CA . VAL A 1 87 ? -9.203 23.047 17.359 1 98.5 87 VAL A CA 1
ATOM 654 C C . VAL A 1 87 ? -7.883 22.766 16.625 1 98.5 87 VAL A C 1
ATOM 656 O O . VAL A 1 87 ? -6.805 23.031 17.172 1 98.5 87 VAL A O 1
ATOM 659 N N . LEU A 1 88 ? -7.922 22.141 15.5 1 98.81 88 LEU A N 1
ATOM 660 C CA . LEU A 1 88 ? -6.82 22 14.555 1 98.81 88 LEU A CA 1
ATOM 661 C C . LEU A 1 88 ? -7.266 22.359 13.141 1 98.81 88 LEU A C 1
ATOM 663 O O . LEU A 1 88 ? -8.227 21.781 12.625 1 98.81 88 LEU A O 1
ATOM 667 N N . ASP A 1 89 ? -6.559 23.281 12.531 1 98.81 89 ASP A N 1
ATOM 668 C CA . ASP A 1 89 ? -6.961 23.75 11.203 1 98.81 89 ASP A CA 1
ATOM 669 C C . ASP A 1 89 ? -6.301 22.906 10.109 1 98.81 89 ASP A C 1
ATOM 671 O O . ASP A 1 89 ? -6.914 22.641 9.078 1 98.81 89 ASP A O 1
ATOM 675 N N . VAL A 1 90 ? -5.043 22.562 10.336 1 98.94 90 VAL A N 1
ATOM 676 C CA . VAL A 1 90 ? -4.277 21.859 9.312 1 98.94 90 VAL A CA 1
ATOM 677 C C . VAL A 1 90 ? -3.445 20.75 9.953 1 98.94 90 VAL A C 1
ATOM 679 O O . VAL A 1 90 ? -2.742 20.984 10.938 1 98.94 90 VAL A O 1
ATOM 682 N N . LEU A 1 91 ? -3.598 19.562 9.492 1 98.94 91 LEU A N 1
ATOM 683 C CA . LEU A 1 91 ? -2.73 18.438 9.836 1 98.94 91 LEU A CA 1
ATOM 684 C C . LEU A 1 91 ? -1.84 18.047 8.664 1 98.94 91 LEU A C 1
ATOM 686 O O . LEU A 1 91 ? -2.336 17.641 7.609 1 98.94 91 LEU A O 1
ATOM 690 N N . VAL A 1 92 ? -0.553 18.25 8.789 1 98.94 92 VAL A N 1
ATOM 691 C CA . VAL A 1 92 ? 0.423 17.797 7.797 1 98.94 92 VAL A CA 1
ATOM 692 C C . VAL A 1 92 ? 1.088 16.516 8.273 1 98.94 92 VAL A C 1
ATOM 694 O O . VAL A 1 92 ? 1.986 16.547 9.117 1 98.94 92 VAL A O 1
ATOM 697 N N . ASN A 1 93 ? 0.607 15.422 7.715 1 98.94 93 ASN A N 1
ATOM 698 C CA . ASN A 1 93 ? 1.234 14.125 7.945 1 98.94 93 ASN A CA 1
ATOM 699 C C . ASN A 1 93 ? 2.539 13.992 7.168 1 98.94 93 ASN A C 1
ATOM 701 O O . ASN A 1 93 ? 2.551 13.438 6.062 1 98.94 93 ASN A O 1
ATOM 705 N N . ASN A 1 94 ? 3.59 14.422 7.836 1 98.75 94 ASN A N 1
ATOM 706 C CA . ASN A 1 94 ? 4.887 14.492 7.168 1 98.75 94 ASN A CA 1
ATOM 707 C C . ASN A 1 94 ? 5.824 13.391 7.652 1 98.75 94 ASN A C 1
ATOM 709 O O . ASN A 1 94 ? 6.699 12.945 6.906 1 98.75 94 ASN A O 1
ATOM 713 N N . ALA A 1 95 ? 5.621 12.953 8.906 1 97.94 95 ALA A N 1
ATOM 714 C CA . ALA A 1 95 ? 6.504 11.914 9.438 1 97.94 95 ALA A CA 1
ATOM 715 C C . ALA A 1 95 ? 6.555 10.711 8.508 1 97.94 95 ALA A C 1
ATOM 717 O O . ALA A 1 95 ? 5.52 10.234 8.031 1 97.94 95 ALA A O 1
ATOM 718 N N . GLY A 1 96 ? 7.699 10.266 8.203 1 96.12 96 GLY A N 1
ATOM 719 C CA . GLY A 1 96 ? 7.922 9.125 7.328 1 96.12 96 GLY A CA 1
ATOM 720 C C . GLY A 1 96 ? 9.328 8.57 7.41 1 96.12 96 GLY A C 1
ATOM 721 O O . GLY A 1 96 ? 10.219 9.203 7.992 1 96.12 96 GLY A O 1
ATOM 722 N N . ALA A 1 97 ? 9.492 7.379 6.895 1 94.44 97 ALA A N 1
ATOM 723 C CA . ALA A 1 97 ? 10.797 6.715 6.938 1 94.44 97 ALA A CA 1
ATOM 724 C C . ALA A 1 97 ? 10.922 5.684 5.824 1 94.44 97 ALA A C 1
ATOM 726 O O . ALA A 1 97 ? 9.914 5.227 5.277 1 94.44 97 ALA A O 1
ATOM 727 N N . SER A 1 98 ? 12.102 5.465 5.434 1 92.69 98 SER A N 1
ATOM 728 C CA . SER A 1 98 ? 12.453 4.301 4.625 1 92.69 98 SER A CA 1
ATOM 729 C C . SER A 1 98 ? 13.312 3.316 5.414 1 92.69 98 SER A C 1
ATOM 731 O O . SER A 1 98 ? 14.328 3.697 5.992 1 92.69 98 SER A O 1
ATOM 733 N N . HIS A 1 99 ? 12.891 2.129 5.426 1 92.38 99 HIS A N 1
ATOM 734 C CA . HIS A 1 99 ? 13.633 1.106 6.156 1 92.38 99 HIS A CA 1
ATOM 735 C C . HIS A 1 99 ? 14.258 0.095 5.199 1 92.38 99 HIS A C 1
ATOM 737 O O . HIS A 1 99 ? 14.742 -0.958 5.629 1 92.38 99 HIS A O 1
ATOM 743 N N . ASP A 1 100 ? 14.203 0.456 3.926 1 90.44 100 ASP A N 1
ATOM 744 C CA . ASP A 1 100 ? 14.758 -0.45 2.926 1 90.44 100 ASP A CA 1
ATOM 745 C C . ASP A 1 100 ? 16.266 -0.614 3.109 1 90.44 100 ASP A C 1
ATOM 747 O O . ASP A 1 100 ? 16.906 0.205 3.771 1 90.44 100 ASP A O 1
ATOM 751 N N . PHE A 1 101 ? 16.812 -1.672 2.578 1 82 101 PHE A N 1
ATOM 752 C CA . PHE A 1 101 ? 18.25 -1.954 2.654 1 82 101 PHE A CA 1
ATOM 753 C C . PHE A 1 101 ? 19.047 -0.875 1.938 1 82 101 PHE A C 1
ATOM 755 O O . PHE A 1 101 ? 18.531 -0.187 1.059 1 82 101 PHE A O 1
ATOM 762 N N . ASN A 1 102 ? 20.266 -0.703 2.424 1 83.81 102 ASN A N 1
ATOM 763 C CA . ASN A 1 102 ? 21.281 -0.022 1.623 1 83.81 102 ASN A CA 1
ATOM 764 C C . ASN A 1 102 ? 22.25 -1.012 1.004 1 83.81 102 ASN A C 1
ATOM 766 O O . ASN A 1 102 ? 22.266 -2.191 1.361 1 83.81 102 ASN A O 1
ATOM 770 N N . PRO A 1 103 ? 22.938 -0.508 -0.038 1 81.62 103 PRO A N 1
ATOM 771 C CA . PRO A 1 103 ? 23.875 -1.425 -0.705 1 81.62 103 PRO A CA 1
ATOM 772 C C . PRO A 1 103 ? 24.797 -2.143 0.273 1 81.62 103 PRO A C 1
ATOM 774 O O . PRO A 1 103 ? 25.172 -3.299 0.045 1 81.62 103 PRO A O 1
ATOM 777 N N . GLN A 1 104 ? 25.141 -1.566 1.381 1 85.12 104 GLN A N 1
ATOM 778 C CA . GLN A 1 104 ? 26.109 -2.119 2.316 1 85.12 104 GLN A CA 1
ATOM 779 C C . GLN A 1 104 ? 25.469 -3.172 3.219 1 85.12 104 GLN A C 1
ATOM 781 O O . GLN A 1 104 ? 26.156 -4.059 3.732 1 85.12 104 GLN A O 1
ATOM 786 N N . THR A 1 105 ? 24.219 -3.145 3.363 1 86.62 105 THR A N 1
ATOM 787 C CA . THR A 1 105 ? 23.562 -4.02 4.332 1 86.62 105 THR A CA 1
ATOM 788 C C . THR A 1 105 ? 22.656 -5.02 3.633 1 86.62 105 THR A C 1
ATOM 790 O O . THR A 1 105 ? 22 -5.836 4.289 1 86.62 105 THR A O 1
ATOM 793 N N . TYR A 1 106 ? 22.641 -4.918 2.359 1 89.81 106 TYR A N 1
ATOM 794 C CA . TYR A 1 106 ? 21.766 -5.812 1.613 1 89.81 106 TYR A CA 1
ATOM 795 C C . TYR A 1 106 ? 22.25 -7.254 1.708 1 89.81 106 TYR A C 1
ATOM 797 O O . TYR A 1 106 ? 23.406 -7.547 1.405 1 89.81 106 TYR A O 1
ATOM 805 N N . ASN A 1 107 ? 21.359 -8.148 2.217 1 93.19 107 ASN A N 1
ATOM 806 C CA . ASN A 1 107 ? 21.547 -9.594 2.254 1 93.19 107 ASN A CA 1
ATOM 807 C C . ASN A 1 107 ? 20.312 -10.336 1.767 1 93.19 107 ASN A C 1
ATOM 809 O O . ASN A 1 107 ? 19.312 -10.445 2.496 1 93.19 107 ASN A O 1
ATOM 813 N N . PRO A 1 108 ? 20.375 -10.828 0.546 1 91.5 108 PRO A N 1
ATOM 814 C CA . PRO A 1 108 ? 19.188 -11.469 -0.049 1 91.5 108 PRO A CA 1
ATOM 815 C C . PRO A 1 108 ? 18.75 -12.711 0.714 1 91.5 108 PRO A C 1
ATOM 817 O O . PRO A 1 108 ? 17.625 -13.18 0.545 1 91.5 108 PRO A O 1
ATOM 820 N N . ASP A 1 109 ? 19.562 -13.297 1.541 1 94 109 ASP A N 1
ATOM 821 C CA . ASP A 1 109 ? 19.234 -14.516 2.27 1 94 109 ASP A CA 1
ATOM 822 C C . ASP A 1 109 ? 18.531 -14.188 3.592 1 94 109 ASP A C 1
ATOM 824 O O . ASP A 1 109 ? 17.969 -15.07 4.238 1 94 109 ASP A O 1
ATOM 828 N N . ASP A 1 110 ? 18.547 -12.961 3.934 1 95 110 ASP A N 1
ATOM 829 C CA . ASP A 1 110 ? 17.953 -12.539 5.195 1 95 110 ASP A CA 1
ATOM 830 C C . ASP A 1 110 ? 16.484 -12.141 5.004 1 95 110 ASP A C 1
ATOM 832 O O . ASP A 1 110 ? 16.141 -10.969 5.113 1 95 110 ASP A O 1
ATOM 836 N N . ILE A 1 111 ? 15.625 -13.117 4.895 1 95.75 111 ILE A N 1
ATOM 837 C CA . ILE A 1 111 ? 14.234 -12.867 4.539 1 95.75 111 ILE A CA 1
ATOM 838 C C . ILE A 1 111 ? 13.508 -12.242 5.719 1 95.75 111 ILE A C 1
ATOM 840 O O . ILE A 1 111 ? 12.531 -11.508 5.535 1 95.75 111 ILE A O 1
ATOM 844 N N . LYS A 1 112 ? 14.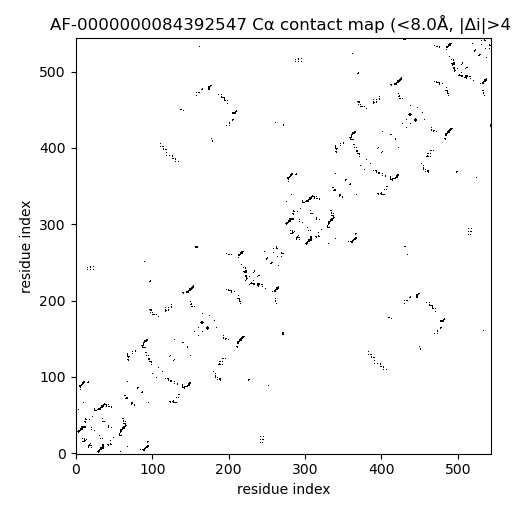008 -12.586 6.891 1 96.75 112 LYS A N 1
ATOM 845 C CA . LYS A 1 112 ? 13.43 -11.961 8.078 1 96.75 112 LYS A CA 1
ATOM 846 C C . LYS A 1 112 ? 13.562 -10.445 8.016 1 96.75 112 LYS A C 1
ATOM 848 O O . LYS A 1 112 ? 12.586 -9.719 8.242 1 96.75 112 LYS A O 1
ATOM 853 N N . THR A 1 113 ? 14.727 -9.945 7.738 1 95.5 113 THR A N 1
ATOM 854 C CA . THR A 1 113 ? 14.961 -8.516 7.641 1 95.5 113 THR A CA 1
ATOM 855 C C . THR A 1 113 ? 14.203 -7.922 6.453 1 95.5 113 THR A C 1
ATOM 857 O O . THR A 1 113 ? 13.703 -6.797 6.527 1 95.5 113 THR A O 1
ATOM 860 N N . LEU A 1 114 ? 14.102 -8.664 5.406 1 95.19 114 LEU A N 1
ATOM 861 C CA . LEU A 1 114 ? 13.32 -8.234 4.254 1 95.19 114 LEU A CA 1
ATOM 862 C C . LEU A 1 114 ? 11.875 -7.953 4.656 1 95.19 114 LEU A C 1
ATOM 864 O O . LEU A 1 114 ? 11.344 -6.879 4.367 1 95.19 114 LEU A O 1
ATOM 868 N N . ARG A 1 115 ? 11.234 -8.883 5.359 1 97.56 115 ARG A N 1
ATOM 869 C CA . ARG A 1 115 ? 9.867 -8.711 5.832 1 97.56 115 ARG A CA 1
ATOM 870 C C . ARG A 1 115 ? 9.773 -7.539 6.805 1 97.56 115 ARG A C 1
ATOM 872 O O . ARG A 1 115 ? 8.844 -6.727 6.711 1 97.56 115 ARG A O 1
ATOM 879 N N . GLN A 1 116 ? 10.672 -7.492 7.676 1 97.25 116 GLN A N 1
ATOM 880 C CA . GLN A 1 116 ? 10.664 -6.449 8.695 1 97.25 116 GLN A CA 1
ATOM 881 C C . GLN A 1 116 ? 10.758 -5.062 8.07 1 97.25 116 GLN A C 1
ATOM 883 O O . GLN A 1 116 ? 10.094 -4.125 8.523 1 97.25 116 GLN A O 1
ATOM 888 N N . ASN A 1 117 ? 11.602 -4.918 7.094 1 95.5 117 ASN A N 1
ATOM 889 C CA . ASN A 1 117 ? 11.758 -3.635 6.418 1 95.5 117 ASN A CA 1
ATOM 890 C C . ASN A 1 117 ? 10.453 -3.188 5.766 1 95.5 117 ASN A C 1
ATOM 892 O O . ASN A 1 117 ? 10.062 -2.021 5.875 1 95.5 117 ASN A O 1
ATOM 896 N N . PHE A 1 118 ? 9.758 -4.117 5.113 1 97.5 118 PHE A N 1
ATOM 897 C CA . PHE A 1 118 ? 8.461 -3.812 4.527 1 97.5 118 PHE A CA 1
ATOM 898 C C . PHE A 1 118 ? 7.469 -3.375 5.598 1 97.5 118 PHE A C 1
ATOM 900 O O . PHE A 1 118 ? 6.863 -2.309 5.492 1 97.5 118 PHE A O 1
ATOM 907 N N . ASN A 1 119 ? 7.375 -4.164 6.625 1 98.5 119 ASN A N 1
ATOM 908 C CA . ASN A 1 119 ? 6.355 -3.938 7.645 1 98.5 119 ASN A CA 1
ATOM 909 C C . ASN A 1 119 ? 6.617 -2.652 8.422 1 98.5 119 ASN A C 1
ATOM 911 O O . ASN A 1 119 ? 5.684 -1.927 8.766 1 98.5 119 ASN A O 1
ATOM 915 N N . LYS A 1 120 ? 7.844 -2.393 8.719 1 98.06 120 LYS A N 1
ATOM 916 C CA . LYS A 1 120 ? 8.164 -1.167 9.445 1 98.06 120 LYS A CA 1
ATOM 917 C C . LYS A 1 120 ? 7.875 0.067 8.594 1 98.06 120 LYS A C 1
ATOM 919 O O . LYS A 1 120 ? 7.359 1.066 9.102 1 98.06 120 LYS A O 1
ATOM 924 N N . SER A 1 121 ? 8.234 0.009 7.316 1 97.69 121 SER A N 1
ATOM 925 C CA . SER A 1 121 ? 7.926 1.112 6.414 1 97.69 121 SER A CA 1
ATOM 926 C C . SER A 1 121 ? 6.426 1.39 6.363 1 97.69 121 SER A C 1
ATOM 928 O O . SER A 1 121 ? 6 2.543 6.445 1 97.69 121 SER A O 1
ATOM 930 N N . TYR A 1 122 ? 5.656 0.346 6.266 1 98.69 122 TYR A N 1
ATOM 931 C CA . TYR A 1 122 ? 4.207 0.49 6.203 1 98.69 122 TYR A CA 1
ATOM 932 C C . TYR A 1 122 ? 3.65 1.021 7.516 1 98.69 122 TYR A C 1
ATOM 934 O O . TYR A 1 122 ? 2.762 1.874 7.523 1 98.69 122 TYR A O 1
ATOM 942 N N . ASP A 1 123 ? 4.121 0.53 8.602 1 98.81 123 ASP A N 1
ATOM 943 C CA . ASP A 1 123 ? 3.633 0.941 9.914 1 98.81 123 ASP A CA 1
ATOM 944 C C . ASP A 1 123 ? 3.836 2.439 10.125 1 98.81 123 ASP A C 1
ATOM 946 O O . ASP A 1 123 ? 2.936 3.129 10.609 1 98.81 123 ASP A O 1
ATOM 950 N N . VAL A 1 124 ? 4.922 2.922 9.75 1 98.56 124 VAL A N 1
ATOM 951 C CA . VAL A 1 124 ? 5.246 4.328 9.961 1 98.56 124 VAL A CA 1
ATOM 952 C C . VAL A 1 124 ? 4.539 5.18 8.906 1 98.56 124 VAL A C 1
ATOM 954 O O . VAL A 1 124 ? 3.82 6.125 9.242 1 98.56 124 VAL A O 1
ATOM 957 N N . ASN A 1 125 ? 4.672 4.832 7.652 1 98.62 125 ASN A N 1
ATOM 958 C CA . ASN A 1 125 ? 4.289 5.707 6.551 1 98.62 125 ASN A CA 1
ATOM 959 C C . ASN A 1 125 ? 2.783 5.652 6.293 1 98.62 125 ASN A C 1
ATOM 961 O O . ASN A 1 125 ? 2.207 6.602 5.758 1 98.62 125 ASN A O 1
ATOM 965 N N . THR A 1 126 ? 2.186 4.488 6.621 1 98.75 126 THR A N 1
ATOM 966 C CA . THR A 1 126 ? 0.792 4.297 6.234 1 98.75 126 THR A CA 1
ATOM 967 C C . THR A 1 126 ? -0.093 4.137 7.469 1 98.75 126 THR A C 1
ATOM 969 O O . THR A 1 126 ? -0.897 5.016 7.781 1 98.75 126 THR A O 1
ATOM 972 N N . SER A 1 127 ? 0.182 3.105 8.266 1 98.5 127 SER A N 1
ATOM 973 C CA . SER A 1 127 ? -0.644 2.875 9.445 1 98.5 127 SER A CA 1
ATOM 974 C C . SER A 1 127 ? -0.548 4.039 10.422 1 98.5 127 SER A C 1
ATOM 976 O O . SER A 1 127 ? -1.561 4.488 10.961 1 98.5 127 SER A O 1
ATOM 978 N N . GLY A 1 128 ? 0.68 4.465 10.664 1 98.5 128 GLY A N 1
ATOM 979 C CA . GLY A 1 128 ? 0.887 5.578 11.57 1 98.5 128 GLY A CA 1
ATOM 980 C C . GLY A 1 128 ? 0.159 6.84 11.148 1 98.5 128 GLY A C 1
ATOM 981 O O . GLY A 1 128 ? -0.489 7.496 11.961 1 98.5 128 GLY A O 1
ATOM 982 N N . THR A 1 129 ? 0.269 7.152 9.883 1 97.94 129 THR A N 1
ATOM 983 C CA . THR A 1 129 ? -0.394 8.32 9.312 1 97.94 129 THR A CA 1
ATOM 984 C C . THR A 1 129 ? -1.91 8.18 9.398 1 97.94 129 THR A C 1
ATOM 986 O O . THR A 1 129 ? -2.611 9.141 9.703 1 97.94 129 THR A O 1
ATOM 989 N N . HIS A 1 130 ? -2.41 7 9.141 1 98 130 HIS A N 1
ATOM 990 C CA . HIS A 1 130 ? -3.84 6.734 9.258 1 98 130 HIS A CA 1
ATOM 991 C C . HIS A 1 130 ? -4.324 6.934 10.688 1 98 130 HIS A C 1
ATOM 993 O O . HIS A 1 130 ? -5.336 7.602 10.922 1 98 130 HIS A O 1
ATOM 999 N N . VAL A 1 131 ? -3.617 6.414 11.625 1 98.19 131 VAL A N 1
ATOM 1000 C CA . VAL A 1 131 ? -4.035 6.422 13.023 1 98.19 131 VAL A CA 1
ATOM 1001 C C . VAL A 1 131 ? -4.008 7.848 13.562 1 98.19 131 VAL A C 1
ATOM 1003 O O . VAL A 1 131 ? -4.953 8.281 14.227 1 98.19 131 VAL A O 1
ATOM 1006 N N . ILE A 1 132 ? -2.941 8.578 13.305 1 98.62 132 ILE A N 1
ATOM 1007 C CA . ILE A 1 132 ? -2.881 9.938 13.828 1 98.62 132 ILE A CA 1
ATOM 1008 C C . ILE A 1 132 ? -4.004 10.773 13.219 1 98.62 132 ILE A C 1
ATOM 1010 O O . ILE A 1 132 ? -4.625 11.586 13.906 1 98.62 132 ILE A O 1
ATOM 1014 N N . THR A 1 133 ? -4.289 10.641 11.906 1 98.62 133 THR A N 1
ATOM 1015 C CA . THR A 1 133 ? -5.402 11.344 11.281 1 98.62 133 THR A CA 1
ATOM 1016 C C . THR A 1 133 ? -6.719 11 11.977 1 98.62 133 THR A C 1
ATOM 1018 O O . THR A 1 133 ? -7.465 11.898 12.375 1 98.62 133 THR A O 1
ATOM 1021 N N . HIS A 1 134 ? -6.93 9.688 12.156 1 97.88 134 HIS A N 1
ATOM 1022 C CA . HIS A 1 134 ? -8.141 9.219 12.82 1 97.88 134 HIS A CA 1
ATOM 1023 C C . HIS A 1 134 ? -8.328 9.883 14.18 1 97.88 134 HIS A C 1
ATOM 1025 O O . HIS A 1 134 ? -9.414 10.375 14.492 1 97.88 134 HIS A O 1
ATOM 1031 N N . VAL A 1 135 ? -7.301 9.953 14.922 1 98.62 135 VAL A N 1
ATOM 1032 C CA . VAL A 1 135 ? -7.34 10.453 16.297 1 98.62 135 VAL A CA 1
ATOM 1033 C C . VAL A 1 135 ? -7.586 11.961 16.281 1 98.62 135 VAL A C 1
ATOM 1035 O O . VAL A 1 135 ? -8.273 12.492 17.156 1 98.62 135 VAL A O 1
ATOM 1038 N N . PHE A 1 136 ? -7.16 12.719 15.273 1 98.88 136 PHE A N 1
ATOM 1039 C CA . PHE A 1 136 ? -7.188 14.18 15.281 1 98.88 136 PHE A CA 1
ATOM 1040 C C . PHE A 1 136 ? -8.406 14.695 14.531 1 98.88 136 PHE A C 1
ATOM 1042 O O . PHE A 1 136 ? -8.688 15.898 14.547 1 98.88 136 PHE A O 1
ATOM 1049 N N . VAL A 1 137 ? -9.203 13.836 13.883 1 98.56 137 VAL A N 1
ATOM 1050 C CA . VAL A 1 137 ? -10.359 14.242 13.086 1 98.56 137 VAL A CA 1
ATOM 1051 C C . VAL A 1 137 ? -11.305 15.094 13.93 1 98.56 137 VAL A C 1
ATOM 1053 O O . VAL A 1 137 ? -11.766 16.141 13.492 1 98.56 137 VAL A O 1
ATOM 1056 N N . PRO A 1 138 ? -11.57 14.734 15.195 1 98.69 138 PRO A N 1
ATOM 1057 C CA . PRO A 1 138 ? -12.516 15.539 15.977 1 98.69 138 PRO A CA 1
ATOM 1058 C C . PRO A 1 138 ? -12.086 17 16.094 1 98.69 138 PRO A C 1
ATOM 1060 O O . PRO A 1 138 ? -12.93 17.891 16.109 1 98.69 138 PRO A O 1
ATOM 1063 N N . LEU A 1 139 ? -10.836 17.266 16.172 1 98.88 139 LEU A N 1
ATOM 1064 C CA . LEU A 1 139 ? -10.352 18.641 16.25 1 98.88 139 LEU A CA 1
ATOM 1065 C C . LEU A 1 139 ? -10.391 19.328 14.891 1 98.88 139 LEU A C 1
ATOM 1067 O O . LEU A 1 139 ? -10.633 20.531 14.805 1 98.88 139 LEU A O 1
ATOM 1071 N N . LEU A 1 140 ? -10.109 18.547 13.828 1 98.88 140 LEU A N 1
ATOM 1072 C CA . LEU A 1 140 ? -10.18 19.078 12.469 1 98.88 140 LEU A CA 1
ATOM 1073 C C . LEU A 1 140 ? -11.594 19.547 12.141 1 98.88 140 LEU A C 1
ATOM 1075 O O . LEU A 1 140 ? -11.773 20.578 11.492 1 98.88 140 LEU A O 1
ATOM 1079 N N . LEU A 1 141 ? -12.562 18.828 12.641 1 98.62 141 LEU A N 1
ATOM 1080 C CA . LEU A 1 141 ? -13.961 19.109 12.312 1 98.62 141 LEU A CA 1
ATOM 1081 C C . LEU A 1 141 ? -14.422 20.391 13.008 1 98.62 141 LEU A C 1
ATOM 1083 O O . LEU A 1 141 ? -15.469 20.938 12.68 1 98.62 141 LEU A O 1
ATOM 1087 N N . LYS A 1 142 ? -13.625 20.891 13.953 1 98.38 142 LYS A N 1
ATOM 1088 C CA . LYS A 1 142 ? -13.938 22.141 14.641 1 98.38 142 LYS A CA 1
ATOM 1089 C C . LYS A 1 142 ? -13.453 23.344 13.844 1 98.38 142 LYS A C 1
ATOM 1091 O O . LYS A 1 142 ? -13.828 24.484 14.133 1 98.38 142 LYS A O 1
ATOM 1096 N N . SER A 1 143 ? -12.664 23.156 12.867 1 98.38 143 SER A N 1
ATOM 1097 C CA . SER A 1 143 ? -12.102 24.219 12.047 1 98.38 143 SER A CA 1
ATOM 1098 C C . SER A 1 143 ? -13.086 24.688 10.977 1 98.38 143 SER A C 1
ATOM 1100 O O . SER A 1 143 ? -13.867 23.875 10.461 1 98.38 143 SER A O 1
ATOM 1102 N N . THR A 1 144 ? -13 25.922 10.547 1 97.19 144 THR A N 1
ATOM 1103 C CA . THR A 1 144 ? -13.836 26.453 9.477 1 97.19 144 THR A CA 1
ATOM 1104 C C . THR A 1 144 ? -13.211 26.156 8.109 1 97.19 144 THR A C 1
ATOM 1106 O O . THR A 1 144 ? -13.883 26.266 7.082 1 97.19 144 THR A O 1
ATOM 1109 N N . ASP A 1 145 ? -11.992 25.812 8.07 1 97.94 145 ASP A N 1
ATOM 1110 C CA . ASP A 1 145 ? -11.281 25.469 6.844 1 97.94 145 ASP A CA 1
ATOM 1111 C C . ASP A 1 145 ? -10.266 24.344 7.094 1 97.94 145 ASP A C 1
ATOM 1113 O O . ASP A 1 145 ? -9.062 24.547 6.926 1 97.94 145 ASP A O 1
ATOM 1117 N N . PRO A 1 146 ? -10.75 23.141 7.492 1 98.81 146 PRO A N 1
ATOM 1118 C CA . PRO A 1 146 ? -9.867 22.031 7.848 1 98.81 146 PRO A CA 1
ATOM 1119 C C . PRO A 1 146 ? -9.156 21.422 6.637 1 98.81 146 PRO A C 1
ATOM 1121 O O . PRO A 1 146 ? -9.766 21.266 5.578 1 98.81 146 PRO A O 1
ATOM 1124 N N . ARG A 1 147 ? -7.816 21.172 6.809 1 98.94 147 ARG A N 1
ATOM 1125 C CA . ARG A 1 147 ? -6.973 20.625 5.75 1 98.94 147 ARG A CA 1
ATOM 1126 C C . ARG A 1 147 ? -6.113 19.484 6.273 1 98.94 147 ARG A C 1
ATOM 1128 O O . ARG A 1 147 ? -5.566 19.562 7.375 1 98.94 147 ARG A O 1
ATOM 1135 N N . VAL A 1 148 ? -6.086 18.422 5.531 1 98.94 148 VAL A N 1
ATOM 1136 C CA . VAL A 1 148 ? -5.219 17.281 5.848 1 98.94 148 VAL A CA 1
ATOM 1137 C C . VAL A 1 148 ? -4.297 16.984 4.668 1 98.94 148 VAL A C 1
ATOM 1139 O O . VAL A 1 148 ? -4.762 16.75 3.553 1 98.94 148 VAL A O 1
ATOM 1142 N N . LEU A 1 149 ? -3.014 17.109 4.891 1 98.94 149 LEU A N 1
ATOM 1143 C CA . LEU A 1 149 ? -2.002 16.812 3.883 1 98.94 149 LEU A CA 1
ATOM 1144 C C . LEU A 1 149 ? -1.21 15.555 4.254 1 98.94 149 LEU A C 1
ATOM 1146 O O . LEU A 1 149 ? -0.739 15.43 5.387 1 98.94 149 LEU A O 1
ATOM 1150 N N . PHE A 1 150 ? -1.153 14.625 3.342 1 98.94 150 PHE A N 1
ATOM 1151 C CA . PHE A 1 150 ? -0.308 13.445 3.475 1 98.94 150 PHE A CA 1
ATOM 1152 C C . PHE A 1 150 ? 0.938 13.57 2.607 1 98.94 150 PHE A C 1
ATOM 1154 O O . PHE A 1 150 ? 0.841 13.672 1.382 1 98.94 150 PHE A O 1
ATOM 1161 N N . VAL A 1 151 ? 2.121 13.562 3.234 1 98.88 151 VAL A N 1
ATOM 1162 C CA . VAL A 1 151 ? 3.344 13.648 2.443 1 98.88 151 VAL A CA 1
ATOM 1163 C C . VAL A 1 151 ? 3.717 12.258 1.919 1 98.88 151 VAL A C 1
ATOM 1165 O O . VAL A 1 151 ? 4.172 11.406 2.68 1 98.88 151 VAL A O 1
ATOM 1168 N N . THR A 1 152 ? 3.48 12.086 0.663 1 98.62 152 THR A N 1
ATOM 1169 C CA . THR A 1 152 ? 3.807 10.836 -0.02 1 98.62 152 THR A CA 1
ATOM 1170 C C . THR A 1 152 ? 5.113 10.969 -0.794 1 98.62 152 THR A C 1
ATOM 1172 O O . THR A 1 152 ? 6.102 11.492 -0.27 1 98.62 152 THR A O 1
ATOM 1175 N N . SER A 1 153 ? 5.199 10.438 -2.012 1 97.25 153 SER A N 1
ATOM 1176 C CA . SER A 1 153 ? 6.438 10.422 -2.787 1 97.25 153 SER A CA 1
ATOM 1177 C C . SER A 1 153 ? 6.156 10.211 -4.27 1 97.25 153 SER A C 1
ATOM 1179 O O . SER A 1 153 ? 5.16 9.586 -4.637 1 97.25 153 SER A O 1
ATOM 1181 N N . GLY A 1 154 ? 7.082 10.805 -5.035 1 96.25 154 GLY A N 1
ATOM 1182 C CA . GLY A 1 154 ? 7.043 10.438 -6.441 1 96.25 154 GLY A CA 1
ATOM 1183 C C . GLY A 1 154 ? 7.23 8.953 -6.672 1 96.25 154 GLY A C 1
ATOM 1184 O O . GLY A 1 154 ? 6.766 8.414 -7.68 1 96.25 154 GLY A O 1
ATOM 1185 N N . LEU A 1 155 ? 7.812 8.281 -5.762 1 96.06 155 LEU A N 1
ATOM 1186 C CA . LEU A 1 155 ? 8.078 6.844 -5.859 1 96.06 155 LEU A CA 1
ATOM 1187 C C . LEU A 1 155 ? 6.805 6.043 -5.598 1 96.06 155 LEU A C 1
ATOM 1189 O O . LEU A 1 155 ? 6.789 4.82 -5.773 1 96.06 155 LEU A O 1
ATOM 1193 N N . SER A 1 156 ? 5.742 6.703 -5.199 1 97.88 156 SER A N 1
ATOM 1194 C CA . SER A 1 156 ? 4.465 6.035 -4.977 1 97.88 156 SER A CA 1
ATOM 1195 C C . SER A 1 156 ? 3.662 5.93 -6.27 1 97.88 156 SER A C 1
ATOM 1197 O O . SER A 1 156 ? 2.572 5.355 -6.285 1 97.88 156 SER A O 1
ATOM 1199 N N . ASP A 1 157 ? 4.172 6.492 -7.352 1 97.69 157 ASP A N 1
ATOM 1200 C CA . ASP A 1 157 ? 3.49 6.605 -8.641 1 97.69 157 ASP A CA 1
ATOM 1201 C C . ASP A 1 157 ? 3.553 5.293 -9.414 1 97.69 157 ASP A C 1
ATOM 1203 O O . ASP A 1 157 ? 4.582 4.965 -10.008 1 97.69 157 ASP A O 1
ATOM 1207 N N . LEU A 1 158 ? 2.422 4.551 -9.438 1 98.62 158 LEU A N 1
ATOM 1208 C CA . LEU A 1 158 ? 2.352 3.26 -10.117 1 98.62 158 LEU A CA 1
ATOM 1209 C C . LEU A 1 158 ? 2.531 3.428 -11.625 1 98.62 158 LEU A C 1
ATOM 1211 O O . LEU A 1 158 ? 3.256 2.654 -12.258 1 98.62 158 LEU A O 1
ATOM 1215 N N . HIS A 1 159 ? 1.859 4.438 -12.188 1 98.06 159 HIS A N 1
ATOM 1216 C CA . HIS A 1 159 ? 2.012 4.703 -13.609 1 98.06 159 HIS A CA 1
ATOM 1217 C C . HIS A 1 159 ? 3.467 4.992 -13.969 1 98.06 159 HIS A C 1
ATOM 1219 O O . HIS A 1 159 ? 3.965 4.52 -14.992 1 98.06 159 HIS A O 1
ATOM 1225 N N . GLY A 1 160 ? 4.094 5.805 -13.148 1 96.69 160 GLY A N 1
ATOM 1226 C CA . GLY A 1 160 ? 5.5 6.105 -13.367 1 96.69 160 GLY A CA 1
ATOM 1227 C C . GLY A 1 160 ? 6.383 4.871 -13.375 1 96.69 160 GLY A C 1
ATOM 1228 O O . GLY A 1 160 ? 7.238 4.719 -14.25 1 96.69 160 GLY A O 1
ATOM 1229 N N . LEU A 1 161 ? 6.168 4.035 -12.367 1 97.12 161 LEU A N 1
ATOM 1230 C CA . LEU A 1 161 ? 6.973 2.818 -12.312 1 97.12 161 LEU A CA 1
ATOM 1231 C C . LEU A 1 161 ? 6.695 1.927 -13.516 1 97.12 161 LEU A C 1
ATOM 1233 O O . LEU A 1 161 ? 7.617 1.339 -14.086 1 97.12 161 LEU A O 1
ATOM 1237 N N . GLU A 1 162 ? 5.426 1.791 -13.867 1 97.75 162 GLU A N 1
ATOM 1238 C CA . GLU A 1 162 ? 5.039 0.993 -15.031 1 97.75 162 GLU A CA 1
ATOM 1239 C C . GLU A 1 162 ? 5.77 1.461 -16.281 1 97.75 162 GLU A C 1
ATOM 1241 O O . GLU A 1 162 ? 6.238 0.641 -17.078 1 97.75 162 GLU A O 1
ATOM 1246 N N . THR A 1 163 ? 5.891 2.783 -16.438 1 97 163 THR A N 1
ATOM 1247 C CA . THR A 1 163 ? 6.328 3.355 -17.703 1 97 163 THR A CA 1
ATOM 1248 C C . THR A 1 163 ? 7.84 3.555 -17.703 1 97 163 THR A C 1
ATOM 1250 O O . THR A 1 163 ? 8.484 3.383 -18.75 1 97 163 THR A O 1
ATOM 1253 N N . LEU A 1 164 ? 8.398 3.875 -16.516 1 95.75 164 LEU A N 1
ATOM 1254 C CA . LEU A 1 164 ? 9.781 4.324 -16.516 1 95.75 164 LEU A CA 1
ATOM 1255 C C . LEU A 1 164 ? 10.695 3.262 -15.906 1 95.75 164 LEU A C 1
ATOM 1257 O O . LEU A 1 164 ? 11.906 3.266 -16.156 1 95.75 164 LEU A O 1
ATOM 1261 N N . GLY A 1 165 ? 10.141 2.434 -15.023 1 95.12 165 GLY A N 1
ATOM 1262 C CA . GLY A 1 165 ? 10.961 1.4 -14.414 1 95.12 165 GLY A CA 1
ATOM 1263 C C . GLY A 1 165 ? 11.422 1.755 -13.008 1 95.12 165 GLY A C 1
ATOM 1264 O O . GLY A 1 165 ? 10.852 2.643 -12.375 1 95.12 165 GLY A O 1
ATOM 1265 N N . LEU A 1 166 ? 12.375 1.071 -12.461 1 92.88 166 LEU A N 1
ATOM 1266 C CA . LEU A 1 166 ? 12.734 1.02 -11.047 1 92.88 166 LEU A CA 1
ATOM 1267 C C . LEU A 1 166 ? 13.492 2.277 -10.633 1 92.88 166 LEU A C 1
ATOM 1269 O O . LEU A 1 166 ? 13.453 2.676 -9.469 1 92.88 166 LEU A O 1
ATOM 1273 N N . SER A 1 167 ? 14.219 2.826 -11.547 1 88.19 167 SER A N 1
ATOM 1274 C CA . SER A 1 167 ? 15.055 3.975 -11.203 1 88.19 167 SER A CA 1
ATOM 1275 C C . SER A 1 167 ? 14.656 5.207 -12.008 1 88.19 167 SER A C 1
ATOM 1277 O O . SER A 1 167 ? 14.891 5.266 -13.219 1 88.19 167 SER A O 1
ATOM 1279 N N . PRO A 1 168 ? 14.18 6.172 -11.297 1 81.5 168 PRO A N 1
ATOM 1280 C CA . PRO A 1 168 ? 13.836 7.391 -12.031 1 81.5 168 PRO A CA 1
ATOM 1281 C C . PRO A 1 168 ? 15.055 8.055 -12.672 1 81.5 168 PRO A C 1
ATOM 1283 O O . PRO A 1 168 ? 14.914 8.781 -13.656 1 81.5 168 PRO A O 1
ATOM 1286 N N . LEU A 1 169 ? 16.203 7.77 -12.148 1 84.69 169 LEU A N 1
ATOM 1287 C CA . LEU A 1 169 ? 17.422 8.391 -12.656 1 84.69 169 LEU A CA 1
ATOM 1288 C C . LEU A 1 169 ? 17.969 7.609 -13.852 1 84.69 169 LEU A C 1
ATOM 1290 O O . LEU A 1 169 ? 18.812 8.117 -14.602 1 84.69 169 LEU A O 1
ATOM 1294 N N . GLN A 1 170 ? 17.516 6.406 -13.992 1 90.25 170 GLN A N 1
ATOM 1295 C CA . GLN A 1 170 ? 17.859 5.562 -15.133 1 90.25 170 GLN A CA 1
ATOM 1296 C C . GLN A 1 170 ? 16.625 4.883 -15.711 1 90.25 170 GLN A C 1
ATOM 1298 O O . GLN A 1 170 ? 16.469 3.666 -15.609 1 90.25 170 GLN A O 1
ATOM 1303 N N . PRO A 1 171 ? 15.812 5.688 -16.422 1 93.62 171 PRO A N 1
ATOM 1304 C CA . PRO A 1 171 ? 14.555 5.133 -16.922 1 93.62 171 PRO A CA 1
ATOM 1305 C C . PRO A 1 171 ? 14.766 3.918 -17.828 1 93.62 171 PRO A C 1
ATOM 1307 O O . PRO A 1 171 ? 15.727 3.881 -18.594 1 93.62 171 PRO A O 1
ATOM 1310 N N . HIS A 1 172 ? 13.977 2.922 -17.625 1 94.69 172 HIS A N 1
ATOM 1311 C CA . HIS A 1 172 ? 13.875 1.723 -18.453 1 94.69 172 HIS A CA 1
ATOM 1312 C C . HIS A 1 172 ? 15.047 0.782 -18.203 1 94.69 172 HIS A C 1
ATOM 1314 O O . HIS A 1 172 ? 15.219 -0.199 -18.938 1 94.69 172 HIS A O 1
ATOM 1320 N N . SER A 1 173 ? 15.82 1.19 -17.203 1 92.75 173 SER A N 1
ATOM 1321 C CA . SER A 1 173 ? 16.891 0.269 -16.859 1 92.75 173 SER A CA 1
ATOM 1322 C C . SER A 1 173 ? 16.344 -1 -16.203 1 92.75 173 SER A C 1
ATOM 1324 O O . SER A 1 173 ? 15.414 -0.941 -15.406 1 92.75 173 SER A O 1
ATOM 1326 N N . VAL A 1 174 ? 16.938 -2.125 -16.578 1 93.94 174 VAL A N 1
ATOM 1327 C CA . VAL A 1 174 ? 16.516 -3.424 -16.062 1 93.94 174 VAL A CA 1
ATOM 1328 C C . VAL A 1 174 ? 17.719 -4.141 -15.445 1 93.94 174 VAL A C 1
ATOM 1330 O O . VAL A 1 174 ? 18.797 -4.168 -16.031 1 93.94 174 VAL A O 1
ATOM 1333 N N . PRO A 1 175 ? 17.516 -4.668 -14.219 1 94.12 175 PRO A N 1
ATOM 1334 C CA . PRO A 1 175 ? 18.625 -5.461 -13.672 1 94.12 175 PRO A CA 1
ATOM 1335 C C . PRO A 1 175 ? 18.984 -6.66 -14.547 1 94.12 175 PRO A C 1
ATOM 1337 O O . PRO A 1 175 ? 18.109 -7.215 -15.227 1 94.12 175 PRO A O 1
ATOM 1340 N N . PRO A 1 176 ? 20.312 -6.98 -14.57 1 95.25 176 PRO A N 1
ATOM 1341 C CA . PRO A 1 176 ? 20.719 -8.133 -15.375 1 95.25 176 PRO A CA 1
ATOM 1342 C C . PRO A 1 176 ? 20.062 -9.438 -14.906 1 95.25 176 PRO A C 1
ATOM 1344 O O . PRO A 1 176 ? 19.688 -9.555 -13.734 1 95.25 176 PRO A O 1
ATOM 1347 N N . ALA A 1 177 ? 20 -10.391 -15.859 1 97.31 177 ALA A N 1
ATOM 1348 C CA . ALA A 1 177 ? 19.484 -11.703 -15.508 1 97.31 177 ALA A CA 1
ATOM 1349 C C . ALA A 1 177 ? 20.344 -12.375 -14.453 1 97.31 177 ALA A C 1
ATOM 1351 O O . ALA A 1 177 ? 21.547 -12.125 -14.375 1 97.31 177 ALA A O 1
ATOM 1352 N N . GLY A 1 178 ? 19.641 -13.195 -13.672 1 96.88 178 GLY A N 1
ATOM 1353 C CA . GLY A 1 178 ? 20.359 -13.914 -12.625 1 96.88 178 GLY A CA 1
ATOM 1354 C C . GLY A 1 178 ? 19.812 -13.656 -11.242 1 96.88 178 GLY A C 1
ATOM 1355 O O . GLY A 1 178 ? 18.922 -12.828 -11.062 1 96.88 178 GLY A O 1
ATOM 1356 N N . TRP A 1 179 ? 20.281 -14.414 -10.234 1 96.12 179 TRP A N 1
ATOM 1357 C CA . TRP A 1 179 ? 19.875 -14.312 -8.844 1 96.12 179 TRP A CA 1
ATOM 1358 C C . TRP A 1 179 ? 21.062 -14.531 -7.906 1 96.12 179 TRP A C 1
ATOM 1360 O O . TRP A 1 179 ? 21.922 -15.375 -8.164 1 96.12 179 TRP A O 1
ATOM 1370 N N . PRO A 1 180 ? 21.188 -13.828 -6.902 1 94.81 180 PRO A N 1
ATOM 1371 C CA . PRO A 1 180 ? 20.266 -12.789 -6.43 1 94.81 180 PRO A CA 1
ATOM 1372 C C . PRO A 1 180 ? 20.406 -11.477 -7.199 1 94.81 180 PRO A C 1
ATOM 1374 O O . PRO A 1 180 ? 21.422 -11.25 -7.863 1 94.81 180 PRO A O 1
ATOM 1377 N N . LYS A 1 181 ? 19.359 -10.664 -7.148 1 93.56 181 LYS A N 1
ATOM 1378 C CA . LYS A 1 181 ? 19.438 -9.344 -7.766 1 93.56 181 LYS A CA 1
ATOM 1379 C C . LYS A 1 181 ? 20.266 -8.391 -6.922 1 93.56 181 LYS A C 1
ATOM 1381 O O . LYS A 1 181 ? 20.359 -8.539 -5.699 1 93.56 181 LYS A O 1
ATOM 1386 N N . PRO A 1 182 ? 20.875 -7.457 -7.664 1 83.81 182 PRO A N 1
ATOM 1387 C CA . PRO A 1 182 ? 21.516 -6.395 -6.883 1 83.81 182 PRO A CA 1
ATOM 1388 C C . PRO A 1 182 ? 20.516 -5.559 -6.09 1 83.81 182 PRO A C 1
ATOM 1390 O O . PRO A 1 182 ? 19.312 -5.547 -6.41 1 83.81 182 PRO A O 1
ATOM 1393 N N . TYR A 1 183 ? 21.094 -5.047 -5.086 1 78.06 183 TYR A N 1
ATOM 1394 C CA . TYR A 1 183 ? 20.234 -4.168 -4.305 1 78.06 183 TYR A CA 1
ATOM 1395 C C . TYR A 1 183 ? 19.578 -3.115 -5.191 1 78.06 183 TYR A C 1
ATOM 1397 O O . TYR A 1 183 ? 20.25 -2.488 -6.02 1 78.06 183 TYR A O 1
ATOM 1405 N N . THR A 1 184 ? 18.266 -3.254 -5.352 1 68.75 184 THR A N 1
ATOM 1406 C CA . THR A 1 184 ? 17.516 -2.184 -6 1 68.75 184 THR A CA 1
ATOM 1407 C C . THR A 1 184 ? 16.656 -1.425 -4.984 1 68.75 184 THR A C 1
ATOM 1409 O O . THR A 1 184 ? 16.172 -2.01 -4.02 1 68.75 184 THR A O 1
ATOM 1412 N N . MET A 1 185 ? 16.688 -0.228 -4.969 1 63.56 185 MET A N 1
ATOM 1413 C CA . MET A 1 185 ? 16.172 0.704 -3.977 1 63.56 185 MET A CA 1
ATOM 1414 C C . MET A 1 185 ? 14.641 0.664 -3.949 1 63.56 185 MET A C 1
ATOM 1416 O O . MET A 1 185 ? 14 0.532 -4.992 1 63.56 185 MET A O 1
ATOM 1420 N N . GLN A 1 186 ? 13.898 0.424 -2.768 1 80.56 186 GLN A N 1
ATOM 1421 C CA . GLN A 1 186 ? 12.781 1.138 -2.148 1 80.56 186 GLN A CA 1
ATOM 1422 C C . GLN A 1 186 ? 11.469 0.395 -2.359 1 80.56 186 GLN A C 1
ATOM 1424 O O . GLN A 1 186 ? 10.406 1.017 -2.477 1 80.56 186 GLN A O 1
ATOM 1429 N N . ALA A 1 187 ? 11.57 -1.029 -2.439 1 91.44 187 ALA A N 1
ATOM 1430 C CA . ALA A 1 187 ? 10.281 -1.702 -2.633 1 91.44 187 ALA A CA 1
ATOM 1431 C C . ALA A 1 187 ? 9.367 -1.489 -1.432 1 91.44 187 ALA A C 1
ATOM 1433 O O . ALA A 1 187 ? 8.164 -1.254 -1.594 1 91.44 187 ALA A O 1
ATOM 1434 N N . GLY A 1 188 ? 9.922 -1.659 -0.249 1 95.75 188 GLY A N 1
ATOM 1435 C CA . GLY A 1 188 ? 9.133 -1.415 0.948 1 95.75 188 GLY A CA 1
ATOM 1436 C C . GLY A 1 188 ? 8.633 0.012 1.048 1 95.75 188 GLY A C 1
ATOM 1437 O O . GLY A 1 188 ? 7.457 0.241 1.347 1 95.75 188 GLY A O 1
ATOM 1438 N N . TYR A 1 189 ? 9.461 0.993 0.77 1 96.56 189 TYR A N 1
ATOM 1439 C CA . TYR A 1 189 ? 9.086 2.402 0.808 1 96.56 189 TYR A CA 1
ATOM 1440 C C . TYR A 1 189 ? 8.039 2.719 -0.259 1 96.56 189 TYR A C 1
ATOM 1442 O O . TYR A 1 189 ? 7 3.307 0.037 1 96.56 189 TYR A O 1
ATOM 1450 N N . ARG A 1 190 ? 8.289 2.264 -1.499 1 97.06 190 ARG A N 1
ATOM 1451 C CA . ARG A 1 190 ? 7.375 2.504 -2.611 1 97.06 190 ARG A CA 1
ATOM 1452 C C . ARG A 1 190 ? 5.984 1.956 -2.309 1 97.06 190 ARG A C 1
ATOM 1454 O O . ARG A 1 190 ? 4.98 2.643 -2.518 1 97.06 190 ARG A O 1
ATOM 1461 N N . SER A 1 191 ? 5.984 0.742 -1.867 1 98.12 191 SER A N 1
ATOM 1462 C CA . SER A 1 191 ? 4.695 0.107 -1.615 1 98.12 191 SER A CA 1
ATOM 1463 C C . SER A 1 191 ? 3.957 0.79 -0.468 1 98.12 191 SER A C 1
ATOM 1465 O O . SER A 1 191 ? 2.738 0.971 -0.526 1 98.12 191 SER A O 1
ATOM 1467 N N . SER A 1 192 ? 4.664 1.206 0.572 1 98.56 192 SER A N 1
ATOM 1468 C CA . SER A 1 192 ? 4.035 1.892 1.695 1 98.56 192 SER A CA 1
ATOM 1469 C C . SER A 1 192 ? 3.451 3.234 1.267 1 98.56 192 SER A C 1
ATOM 1471 O O . SER A 1 192 ? 2.381 3.631 1.733 1 98.56 192 SER A O 1
ATOM 1473 N N . LYS A 1 193 ? 4.188 3.932 0.402 1 98.69 193 LYS A N 1
ATOM 1474 C CA . LYS A 1 193 ? 3.719 5.246 -0.029 1 98.69 193 LYS A CA 1
ATOM 1475 C C . LYS A 1 193 ? 2.594 5.121 -1.053 1 98.69 193 LYS A C 1
ATOM 1477 O O . LYS A 1 193 ? 1.688 5.957 -1.094 1 98.69 193 LYS A O 1
ATOM 1482 N N . ALA A 1 194 ? 2.602 4.066 -1.856 1 98.81 194 ALA A N 1
ATOM 1483 C CA . ALA A 1 194 ? 1.434 3.777 -2.684 1 98.81 194 ALA A CA 1
ATOM 1484 C C . ALA A 1 194 ? 0.204 3.51 -1.819 1 98.81 194 ALA A C 1
ATOM 1486 O O . ALA A 1 194 ? -0.891 3.992 -2.119 1 98.81 194 ALA A O 1
ATOM 1487 N N . ALA A 1 195 ? 0.405 2.723 -0.813 1 98.88 195 ALA A N 1
ATOM 1488 C CA . ALA A 1 195 ? -0.665 2.459 0.146 1 98.88 195 ALA A CA 1
ATOM 1489 C C . ALA A 1 195 ? -1.171 3.758 0.77 1 98.88 195 ALA A C 1
ATOM 1491 O O . ALA A 1 195 ? -2.375 3.922 0.984 1 98.88 195 ALA A O 1
ATOM 1492 N N . LEU A 1 196 ? -0.284 4.648 1.035 1 98.88 196 LEU A N 1
ATOM 1493 C CA . LEU A 1 196 ? -0.648 5.93 1.63 1 98.88 196 LEU A CA 1
ATOM 1494 C C . LEU A 1 196 ? -1.563 6.719 0.7 1 98.88 196 LEU A C 1
ATOM 1496 O O . LEU A 1 196 ? -2.492 7.391 1.158 1 98.88 196 LEU A O 1
ATOM 1500 N N . ASN A 1 197 ? -1.28 6.688 -0.609 1 98.94 197 ASN A N 1
ATOM 1501 C CA . ASN A 1 197 ? -2.18 7.324 -1.564 1 98.94 197 ASN A CA 1
ATOM 1502 C C . ASN A 1 197 ? -3.605 6.797 -1.429 1 98.94 197 ASN A C 1
ATOM 1504 O O . ASN A 1 197 ? -4.566 7.566 -1.512 1 98.94 197 ASN A O 1
ATOM 1508 N N . MET A 1 198 ? -3.705 5.496 -1.222 1 98.75 198 MET A N 1
ATOM 1509 C CA . MET A 1 198 ? -5.02 4.883 -1.041 1 98.75 198 MET A CA 1
ATOM 1510 C C . MET A 1 198 ? -5.676 5.371 0.247 1 98.75 198 MET A C 1
ATOM 1512 O O . MET A 1 198 ? -6.871 5.664 0.269 1 98.75 198 MET A O 1
ATOM 1516 N N . VAL A 1 199 ? -4.91 5.48 1.279 1 98.38 199 VAL A N 1
ATOM 1517 C CA . VAL A 1 199 ? -5.406 5.965 2.562 1 98.38 199 VAL A CA 1
ATOM 1518 C C . VAL A 1 199 ? -5.902 7.402 2.416 1 98.38 199 VAL A C 1
ATOM 1520 O O . VAL A 1 199 ? -6.969 7.754 2.924 1 98.38 199 VAL A O 1
ATOM 1523 N N . MET A 1 200 ? -5.152 8.18 1.75 1 98.81 200 MET A N 1
ATOM 1524 C CA . MET A 1 200 ? -5.547 9.57 1.52 1 98.81 200 MET A CA 1
ATOM 1525 C C . MET A 1 200 ? -6.891 9.633 0.797 1 98.81 200 MET A C 1
ATOM 1527 O O . MET A 1 200 ? -7.773 10.398 1.189 1 98.81 200 MET A O 1
ATOM 1531 N N . LEU A 1 201 ? -7.07 8.836 -0.246 1 98.38 201 LEU A N 1
ATOM 1532 C CA . LEU A 1 201 ? -8.328 8.828 -0.98 1 98.38 201 LEU A CA 1
ATOM 1533 C C . LEU A 1 201 ? -9.484 8.406 -0.077 1 98.38 201 LEU A C 1
ATOM 1535 O O . LEU A 1 201 ? -10.586 8.953 -0.165 1 98.38 201 LEU A O 1
ATOM 1539 N N . ASN A 1 202 ? -9.172 7.387 0.754 1 97.25 202 ASN A N 1
ATOM 1540 C CA . ASN A 1 202 ? -10.188 6.977 1.717 1 97.25 202 ASN A CA 1
ATOM 1541 C C . ASN A 1 202 ? -10.617 8.133 2.605 1 97.25 202 ASN A C 1
ATOM 1543 O O . ASN A 1 202 ? -11.812 8.383 2.768 1 97.25 202 ASN A O 1
ATOM 1547 N N . TRP A 1 203 ? -9.695 8.859 3.117 1 97.75 203 TRP A N 1
ATOM 1548 C CA . TRP A 1 203 ? -10 9.984 3.998 1 97.75 203 TRP A CA 1
ATOM 1549 C C . TRP A 1 203 ? -10.719 11.094 3.234 1 97.75 203 TRP A C 1
ATOM 1551 O O . TRP A 1 203 ? -11.609 11.75 3.773 1 97.75 203 TRP A O 1
ATOM 1561 N N . HIS A 1 204 ? -10.297 11.336 1.999 1 98.44 204 HIS A N 1
ATOM 1562 C CA . HIS A 1 204 ? -10.953 12.328 1.152 1 98.44 204 HIS A CA 1
ATOM 1563 C C . HIS A 1 204 ? -12.461 12.086 1.085 1 98.44 204 HIS A C 1
ATOM 1565 O O . HIS A 1 204 ? -13.25 13 1.306 1 98.44 204 HIS A O 1
ATOM 1571 N N . TRP A 1 205 ? -12.836 10.875 0.876 1 97.38 205 TRP A N 1
ATOM 1572 C CA . TRP A 1 205 ? -14.25 10.539 0.74 1 97.38 205 TRP A CA 1
ATOM 1573 C C . TRP A 1 205 ? -14.93 10.5 2.104 1 97.38 205 TRP A C 1
ATOM 1575 O O . TRP A 1 205 ? -16.078 10.953 2.244 1 97.38 205 TRP A O 1
ATOM 1585 N N . LEU A 1 206 ? -14.258 10.016 3.119 1 96.75 206 LEU A N 1
ATOM 1586 C CA . LEU A 1 206 ? -14.844 9.883 4.453 1 96.75 206 LEU A CA 1
ATOM 1587 C C . LEU A 1 206 ? -15.195 11.25 5.027 1 96.75 206 LEU A C 1
ATOM 1589 O O . LEU A 1 206 ? -16.172 11.383 5.766 1 96.75 206 LEU A O 1
ATOM 1593 N N . LEU A 1 207 ? -14.414 12.266 4.656 1 97.81 207 LEU A N 1
ATOM 1594 C CA . LEU A 1 207 ? -14.578 13.555 5.312 1 97.81 207 LEU A CA 1
ATOM 1595 C C . LEU A 1 207 ? -15.164 14.586 4.355 1 97.81 207 LEU A C 1
ATOM 1597 O O . LEU A 1 207 ? -15.234 15.773 4.672 1 97.81 207 LEU A O 1
ATOM 1601 N N . LYS A 1 208 ? -15.57 14.133 3.242 1 97.56 208 LYS A N 1
ATOM 1602 C CA . LYS A 1 208 ? -16.047 15.031 2.195 1 97.56 208 LYS A CA 1
ATOM 1603 C C . LYS A 1 208 ? -17.219 15.867 2.684 1 97.56 208 LYS A C 1
ATOM 1605 O O . LYS A 1 208 ? -17.25 17.094 2.498 1 97.56 208 LYS A O 1
ATOM 1610 N N . ALA A 1 209 ? -18.156 15.242 3.342 1 97.81 209 ALA A N 1
ATOM 1611 C CA . ALA A 1 209 ? -19.359 15.938 3.801 1 97.81 209 ALA A CA 1
ATOM 1612 C C . ALA A 1 209 ? -19.031 16.891 4.945 1 97.81 209 ALA A C 1
ATOM 1614 O O . ALA A 1 209 ? -19.844 17.766 5.281 1 97.81 209 ALA A O 1
ATOM 1615 N N . ASP A 1 210 ? -17.906 16.688 5.547 1 98.5 210 ASP A N 1
ATOM 1616 C CA . ASP A 1 210 ? -17.484 17.531 6.652 1 98.5 210 ASP A CA 1
ATOM 1617 C C . ASP A 1 210 ? -16.766 18.781 6.145 1 98.5 210 ASP A C 1
ATOM 1619 O O . ASP A 1 210 ? -16.406 19.656 6.926 1 98.5 210 ASP A O 1
ATOM 1623 N N . GLY A 1 211 ? -16.469 18.797 4.855 1 98.38 211 GLY A N 1
ATOM 1624 C CA . GLY A 1 211 ? -15.797 19.953 4.27 1 98.38 211 GLY A CA 1
ATOM 1625 C C . GLY A 1 211 ? -14.297 19.938 4.492 1 98.38 211 GLY A C 1
ATOM 1626 O O . GLY A 1 211 ? -13.641 20.969 4.367 1 98.38 211 GLY A O 1
ATOM 1627 N N . VAL A 1 212 ? -13.766 18.844 4.891 1 98.81 212 VAL A N 1
ATOM 1628 C CA . VAL A 1 212 ? -12.328 18.734 5.062 1 98.81 212 VAL A CA 1
ATOM 1629 C C . VAL A 1 212 ? -11.656 18.547 3.705 1 98.81 212 VAL A C 1
ATOM 1631 O O . VAL A 1 212 ? -12.062 17.688 2.912 1 98.81 212 VAL A O 1
ATOM 1634 N N . LYS A 1 213 ? -10.648 19.375 3.375 1 98.94 213 LYS A N 1
ATOM 1635 C CA . LYS A 1 213 ? -9.867 19.219 2.15 1 98.94 213 LYS A CA 1
ATOM 1636 C C . LYS A 1 213 ? -8.656 18.328 2.375 1 98.94 213 LYS A C 1
ATOM 1638 O O . LYS A 1 213 ? -7.938 18.469 3.363 1 98.94 213 LYS A O 1
ATOM 1643 N N . VAL A 1 214 ? -8.469 17.328 1.499 1 98.94 214 VAL A N 1
ATOM 1644 C CA . VAL A 1 214 ? -7.461 16.297 1.709 1 98.94 214 VAL A CA 1
ATOM 1645 C C . VAL A 1 214 ? -6.598 16.156 0.458 1 98.94 214 VAL A C 1
ATOM 1647 O O . VAL A 1 214 ? -7.113 16.141 -0.662 1 98.94 214 VAL A O 1
ATOM 1650 N N . TRP A 1 215 ? -5.195 16.078 0.664 1 98.88 215 TRP A N 1
ATOM 1651 C CA . TRP A 1 215 ? -4.246 15.875 -0.426 1 98.88 215 TRP A CA 1
ATOM 1652 C C . TRP A 1 215 ? -3.182 14.852 -0.041 1 98.88 215 TRP A C 1
ATOM 1654 O O . TRP A 1 215 ? -2.881 14.68 1.143 1 98.88 215 TRP A O 1
ATOM 1664 N N . CYS A 1 216 ? -2.654 14.281 -1.093 1 98.94 216 CYS A N 1
ATOM 1665 C CA . CYS A 1 216 ? -1.27 13.844 -0.975 1 98.94 216 CYS A CA 1
ATOM 1666 C C . CYS A 1 216 ? -0.316 14.875 -1.567 1 98.94 216 CYS A C 1
ATOM 1668 O O . CYS A 1 216 ? -0.646 15.539 -2.553 1 98.94 216 CYS A O 1
ATOM 1670 N N . ILE A 1 217 ? 0.836 14.992 -0.935 1 98.94 217 ILE A N 1
ATOM 1671 C CA . ILE A 1 217 ? 1.908 15.836 -1.448 1 98.94 217 ILE A CA 1
ATOM 1672 C C . ILE A 1 217 ? 3.102 14.977 -1.85 1 98.94 217 ILE A C 1
ATOM 1674 O O . ILE A 1 217 ? 3.584 14.164 -1.056 1 98.94 217 ILE A O 1
ATOM 1678 N N . SER A 1 218 ? 3.525 15.031 -3.006 1 98.62 218 SER A N 1
ATOM 1679 C CA . SER A 1 218 ? 4.793 14.484 -3.469 1 98.62 218 SER A CA 1
ATOM 1680 C C . SER A 1 218 ? 5.844 15.578 -3.633 1 98.62 218 SER A C 1
ATOM 1682 O O . SER A 1 218 ? 5.887 16.25 -4.66 1 98.62 218 SER A O 1
ATOM 1684 N N . PRO A 1 219 ? 6.68 15.711 -2.676 1 97.38 219 PRO A N 1
ATOM 1685 C CA . PRO A 1 219 ? 7.555 16.891 -2.65 1 97.38 219 PRO A CA 1
ATOM 1686 C C . PRO A 1 219 ? 8.617 16.859 -3.746 1 97.38 219 PRO A C 1
ATOM 1688 O O . PRO A 1 219 ? 9.195 17.891 -4.086 1 97.38 219 PRO A O 1
ATOM 1691 N N . GLY A 1 220 ? 8.953 15.625 -4.246 1 93.81 220 GLY A N 1
ATOM 1692 C CA . GLY A 1 220 ? 9.984 15.5 -5.266 1 93.81 220 GLY A CA 1
ATOM 1693 C C . GLY A 1 220 ? 11.258 14.867 -4.75 1 93.81 220 GLY A C 1
ATOM 1694 O O . GLY A 1 220 ? 11.328 14.453 -3.59 1 93.81 220 GLY A O 1
ATOM 1695 N N . PHE A 1 221 ? 12.234 14.695 -5.688 1 92.88 221 PHE A N 1
ATOM 1696 C CA . PHE A 1 221 ? 13.555 14.172 -5.352 1 92.88 221 PHE A CA 1
ATOM 1697 C C . PHE A 1 221 ? 14.414 15.25 -4.711 1 92.88 221 PHE A C 1
ATOM 1699 O O . PHE A 1 221 ? 15.055 16.047 -5.406 1 92.88 221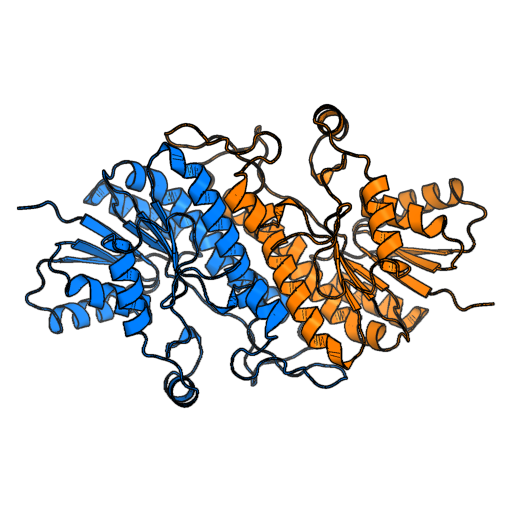 PHE A O 1
ATOM 1706 N N . LEU A 1 222 ? 14.398 15.242 -3.41 1 94.5 222 LEU A N 1
ATOM 1707 C CA . LEU A 1 222 ? 15.023 16.312 -2.648 1 94.5 222 LEU A CA 1
ATOM 1708 C C . LEU A 1 222 ? 16.141 15.781 -1.762 1 94.5 222 LEU A C 1
ATOM 1710 O O . LEU A 1 222 ? 16.094 14.633 -1.319 1 94.5 222 LEU A O 1
ATOM 1714 N N . ALA A 1 223 ? 17.109 16.609 -1.449 1 93.75 223 ALA A N 1
ATOM 1715 C CA . ALA A 1 223 ? 18.281 16.234 -0.669 1 93.75 223 ALA A CA 1
ATOM 1716 C C . ALA A 1 223 ? 17.984 16.266 0.827 1 93.75 223 ALA A C 1
ATOM 1718 O O . ALA A 1 223 ? 18.266 17.25 1.502 1 93.75 223 ALA A O 1
ATOM 1719 N N . THR A 1 224 ? 17.438 15.188 1.339 1 91.5 224 THR A N 1
ATOM 1720 C CA . THR A 1 224 ? 17.141 15.031 2.76 1 91.5 224 THR A CA 1
ATOM 1721 C C . THR A 1 224 ? 17.859 13.812 3.328 1 91.5 224 THR A C 1
ATOM 1723 O O . THR A 1 224 ? 18.438 13.023 2.582 1 91.5 224 THR A O 1
ATOM 1726 N N . GLY A 1 225 ? 17.797 13.68 4.586 1 84.06 225 GLY A N 1
ATOM 1727 C CA . GLY A 1 225 ? 18.375 12.5 5.223 1 84.06 225 GLY A CA 1
ATOM 1728 C C . GLY A 1 225 ? 17.609 11.227 4.91 1 84.06 225 GLY A C 1
ATOM 1729 O O . GLY A 1 225 ? 18.156 10.125 5.043 1 84.06 225 GLY A O 1
ATOM 1730 N N . LEU A 1 226 ? 16.375 11.289 4.559 1 80.56 226 LEU A N 1
ATOM 1731 C CA . LEU A 1 226 ? 15.555 10.117 4.25 1 80.56 226 LEU A CA 1
ATOM 1732 C C . LEU A 1 226 ? 16.109 9.375 3.041 1 80.56 226 LEU A C 1
ATOM 1734 O O . LEU A 1 226 ? 16.109 8.141 3.014 1 80.56 226 LEU A O 1
ATOM 1738 N N . GLY A 1 227 ? 16.641 10.102 2.104 1 73.94 227 GLY A N 1
ATOM 1739 C CA . GLY A 1 227 ? 17.156 9.492 0.89 1 73.94 227 GLY A CA 1
ATOM 1740 C C . GLY A 1 227 ? 18.609 9.047 1.014 1 73.94 227 GLY A C 1
ATOM 1741 O O . GLY A 1 227 ? 19.203 8.562 0.047 1 73.94 227 GLY A O 1
ATOM 1742 N N . GLY A 1 228 ? 19.156 9.289 2.166 1 81.12 228 GLY A N 1
ATOM 1743 C CA . GLY A 1 228 ? 20.578 8.984 2.332 1 81.12 228 GLY A CA 1
ATOM 1744 C C . GLY A 1 228 ? 21.422 10.219 2.594 1 81.12 228 GLY A C 1
ATOM 1745 O O . GLY A 1 228 ? 21.016 11.109 3.348 1 81.12 228 GLY A O 1
ATOM 1746 N N . ASN A 1 229 ? 22.594 10.156 1.981 1 86.88 229 ASN A N 1
ATOM 1747 C CA . ASN A 1 229 ? 23.516 11.273 2.133 1 86.88 229 ASN A CA 1
ATOM 1748 C C . ASN A 1 229 ? 23.109 12.469 1.276 1 86.88 229 ASN A C 1
ATOM 1750 O O . ASN A 1 229 ? 23.172 12.406 0.048 1 86.88 229 ASN A O 1
ATOM 1754 N N . PRO A 1 230 ? 22.75 13.562 1.934 1 91.44 230 PRO A N 1
ATOM 1755 C CA . PRO A 1 230 ? 22.234 14.711 1.176 1 91.44 230 PRO A CA 1
ATOM 1756 C C . PRO A 1 230 ? 23.234 15.219 0.134 1 91.44 230 PRO A C 1
ATOM 1758 O O . PRO A 1 230 ? 22.828 15.633 -0.958 1 91.44 230 PRO A O 1
ATOM 1761 N N . GLU A 1 231 ? 24.484 15.211 0.457 1 92.25 231 GLU A N 1
ATOM 1762 C CA . GLU A 1 231 ? 25.484 15.688 -0.484 1 92.25 231 GLU A CA 1
ATOM 1763 C C . GLU A 1 231 ? 25.531 14.812 -1.736 1 92.25 231 GLU A C 1
ATOM 1765 O O . GLU A 1 231 ? 25.609 15.328 -2.854 1 92.25 231 GLU A O 1
ATOM 1770 N N . LEU A 1 232 ? 25.438 13.594 -1.522 1 88.75 232 LEU A N 1
ATOM 1771 C CA . LEU A 1 232 ? 25.438 12.664 -2.646 1 88.75 232 LEU A CA 1
ATOM 1772 C C . LEU A 1 232 ? 24.156 12.828 -3.477 1 88.75 232 LEU A C 1
ATOM 1774 O O . LEU A 1 232 ? 24.203 12.781 -4.707 1 88.75 232 LEU A O 1
ATOM 1778 N N . LEU A 1 233 ? 23.094 13.102 -2.828 1 90.94 233 LEU A N 1
ATOM 1779 C CA . LEU A 1 233 ? 21.828 13.297 -3.518 1 90.94 233 LEU A CA 1
ATOM 1780 C C . LEU A 1 233 ? 21.859 14.547 -4.391 1 90.94 233 LEU A C 1
ATOM 1782 O O . LEU A 1 233 ? 21.375 14.531 -5.52 1 90.94 233 LEU A O 1
ATOM 1786 N N . ARG A 1 234 ? 22.484 15.586 -3.846 1 93.31 234 ARG A N 1
ATOM 1787 C CA . ARG A 1 234 ? 22.625 16.812 -4.641 1 93.31 234 ARG A CA 1
ATOM 1788 C C . ARG A 1 234 ? 23.406 16.531 -5.922 1 93.31 234 ARG A C 1
ATOM 1790 O O . ARG A 1 234 ? 23.047 17.016 -6.992 1 93.31 234 ARG A O 1
ATOM 1797 N N . LYS A 1 235 ? 24.438 15.719 -5.766 1 91.56 235 LYS A N 1
ATOM 1798 C CA . LYS A 1 235 ? 25.266 15.375 -6.914 1 91.56 235 LYS A CA 1
ATOM 1799 C C . LYS A 1 235 ? 24.484 14.57 -7.945 1 91.56 235 LYS A C 1
ATOM 1801 O O . LYS A 1 235 ? 24.766 14.648 -9.141 1 91.56 235 LYS A O 1
ATOM 1806 N N . MET A 1 236 ? 23.438 13.984 -7.406 1 90.25 236 MET A N 1
ATOM 1807 C CA . MET A 1 236 ? 22.609 13.164 -8.289 1 90.25 236 MET A CA 1
ATOM 1808 C C . MET A 1 236 ? 21.453 13.977 -8.867 1 90.25 236 MET A C 1
ATOM 1810 O O . MET A 1 236 ? 20.562 13.43 -9.523 1 90.25 236 MET A O 1
ATOM 1814 N N . GLY A 1 237 ? 21.344 15.266 -8.523 1 91.19 237 GLY A N 1
ATOM 1815 C CA . GLY A 1 237 ? 20.344 16.141 -9.133 1 91.19 237 GLY A CA 1
ATOM 1816 C C . GLY A 1 237 ? 19.156 16.406 -8.234 1 91.19 237 GLY A C 1
ATOM 1817 O O . GLY A 1 237 ? 18.156 16.969 -8.68 1 91.19 237 GLY A O 1
ATOM 1818 N N . ALA A 1 238 ? 19.281 15.992 -6.996 1 93.5 238 ALA A N 1
ATOM 1819 C CA . ALA A 1 238 ? 18.203 16.266 -6.051 1 93.5 238 ALA A CA 1
ATOM 1820 C C . ALA A 1 238 ? 18.062 17.766 -5.785 1 93.5 238 ALA A C 1
ATOM 1822 O O . ALA A 1 238 ? 19.062 18.484 -5.715 1 93.5 238 ALA A O 1
ATOM 1823 N N . GLY A 1 239 ? 16.781 18.203 -5.691 1 95.19 239 GLY A N 1
ATOM 1824 C CA . GLY A 1 239 ? 16.531 19.578 -5.281 1 95.19 239 GLY A CA 1
ATOM 1825 C C . GLY A 1 239 ? 16.734 19.812 -3.795 1 95.19 239 GLY A C 1
ATOM 1826 O O . GLY A 1 239 ? 17.078 18.875 -3.064 1 95.19 239 GLY A O 1
ATOM 1827 N N . GLU A 1 240 ? 16.531 21.031 -3.424 1 96.19 240 GLU A N 1
ATOM 1828 C CA . GLU A 1 240 ? 16.656 21.375 -2.012 1 96.19 240 GLU A CA 1
ATOM 1829 C C . GLU A 1 240 ? 15.359 21.078 -1.256 1 96.19 240 GLU A C 1
ATOM 1831 O O . GLU A 1 240 ? 14.266 21.281 -1.78 1 96.19 240 GLU A O 1
ATOM 1836 N N . PRO A 1 241 ? 15.5 20.656 0.005 1 96.12 241 PRO A N 1
ATOM 1837 C CA . PRO A 1 241 ? 14.32 20.359 0.823 1 96.12 241 PRO A CA 1
ATOM 1838 C C . PRO A 1 241 ? 13.352 21.531 0.926 1 96.12 241 PRO A C 1
ATOM 1840 O O . PRO A 1 241 ? 12.148 21.344 1.096 1 96.12 241 PRO A O 1
ATOM 1843 N N . SER A 1 242 ? 13.859 22.75 0.73 1 97.81 242 SER A N 1
ATOM 1844 C CA . SER A 1 242 ? 13.016 23.938 0.804 1 97.81 242 SER A CA 1
ATOM 1845 C C . SER A 1 242 ? 11.945 23.922 -0.282 1 97.81 242 SER A C 1
ATOM 1847 O O . SER A 1 242 ? 10.867 24.5 -0.101 1 97.81 242 SER A O 1
ATOM 1849 N N . GLU A 1 243 ? 12.242 23.25 -1.409 1 98.06 243 GLU A N 1
ATOM 1850 C CA . GLU A 1 243 ? 11.25 23.125 -2.471 1 98.06 243 GLU A CA 1
ATOM 1851 C C . GLU A 1 243 ? 10.016 22.375 -1.981 1 98.06 243 GLU A C 1
ATOM 1853 O O . GLU A 1 243 ? 8.883 22.734 -2.311 1 98.06 243 GLU A O 1
ATOM 1858 N N . GLY A 1 244 ? 10.242 21.375 -1.195 1 98.19 244 GLY A N 1
ATOM 1859 C CA . GLY A 1 244 ? 9.141 20.641 -0.602 1 98.19 244 GLY A CA 1
ATOM 1860 C C . GLY A 1 244 ? 8.344 21.453 0.4 1 98.19 244 GLY A C 1
ATOM 1861 O O . GLY A 1 244 ? 7.113 21.438 0.374 1 98.19 244 GLY A O 1
ATOM 1862 N N . GLY A 1 245 ? 9.062 22.15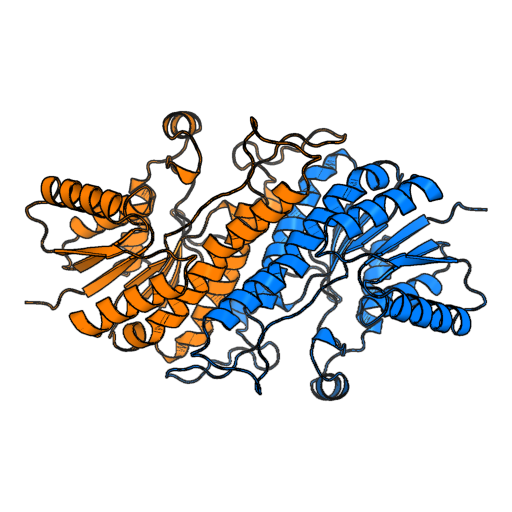6 1.283 1 98.62 245 GLY A N 1
ATOM 1863 C CA . GLY A 1 245 ? 8.398 23.016 2.244 1 98.62 245 GLY A CA 1
ATOM 1864 C C . GLY A 1 245 ? 7.527 24.078 1.593 1 98.62 245 GLY A C 1
ATOM 1865 O O . GLY A 1 245 ? 6.406 24.328 2.041 1 98.62 245 GLY A O 1
ATOM 1866 N N . ASN A 1 246 ? 8.047 24.641 0.512 1 98.56 246 ASN A N 1
ATOM 1867 C CA . ASN A 1 246 ? 7.305 25.672 -0.209 1 98.56 246 ASN A CA 1
ATOM 1868 C C . ASN A 1 246 ? 6.047 25.094 -0.862 1 98.56 246 ASN A C 1
ATOM 1870 O O . ASN A 1 246 ? 5.012 25.766 -0.906 1 98.56 246 ASN A O 1
ATOM 1874 N N . LEU A 1 247 ? 6.164 23.906 -1.396 1 98.75 247 LEU A N 1
ATOM 1875 C CA . LEU A 1 247 ? 5 23.266 -1.992 1 98.75 247 LEU A CA 1
ATOM 1876 C C . LEU A 1 247 ? 3.91 23.031 -0.948 1 98.75 247 LEU A C 1
ATOM 1878 O O . LEU A 1 247 ? 2.736 23.312 -1.198 1 98.75 247 LEU A O 1
ATOM 1882 N N . ILE A 1 248 ? 4.273 22.516 0.218 1 98.88 248 ILE A N 1
ATOM 1883 C CA . ILE A 1 248 ? 3.311 22.25 1.281 1 98.88 248 ILE A CA 1
ATOM 1884 C C . ILE A 1 248 ? 2.662 23.562 1.728 1 98.88 248 ILE A C 1
ATOM 1886 O O . ILE A 1 248 ? 1.445 23.625 1.91 1 98.88 248 ILE A O 1
ATOM 1890 N N . LYS A 1 249 ? 3.465 24.672 1.867 1 98.88 249 LYS A N 1
ATOM 1891 C CA . LYS A 1 249 ? 2.918 25.984 2.215 1 98.88 249 LYS A CA 1
ATOM 1892 C C . LYS A 1 249 ? 1.874 26.422 1.196 1 98.88 249 LYS A C 1
ATOM 1894 O O . LYS A 1 249 ? 0.803 26.906 1.569 1 98.88 249 LYS A O 1
ATOM 1899 N N . LYS A 1 250 ? 2.197 26.25 -0.092 1 98.69 250 LYS A N 1
ATOM 1900 C CA . LYS A 1 250 ? 1.271 26.656 -1.146 1 98.69 250 LYS A CA 1
ATOM 1901 C C . LYS A 1 250 ? -0.066 25.922 -1.007 1 98.69 250 LYS A C 1
ATOM 1903 O O . LYS A 1 250 ? -1.125 26.531 -1.197 1 98.69 250 LYS A O 1
ATOM 1908 N N . VAL A 1 251 ? -0.058 24.641 -0.688 1 98.75 251 VAL A N 1
ATOM 1909 C CA . VAL A 1 251 ? -1.284 23.875 -0.511 1 98.75 251 VAL A CA 1
ATOM 1910 C C . VAL A 1 251 ? -2.021 24.359 0.736 1 98.75 251 VAL A C 1
ATOM 1912 O O . VAL A 1 251 ? -3.234 24.562 0.703 1 98.75 251 VAL A O 1
ATOM 1915 N N . VAL A 1 252 ? -1.295 24.547 1.847 1 98.75 252 VAL A N 1
ATOM 1916 C CA . VAL A 1 252 ? -1.869 25 3.107 1 98.75 252 VAL A CA 1
ATOM 1917 C C . VAL A 1 252 ? -2.564 26.344 2.898 1 98.75 252 VAL A C 1
ATOM 1919 O O . VAL A 1 252 ? -3.635 26.594 3.459 1 98.75 252 VAL A O 1
ATOM 1922 N N . GLU A 1 253 ? -2.029 27.172 2.045 1 98.44 253 GLU A N 1
ATOM 1923 C CA . GLU A 1 253 ? -2.52 28.531 1.875 1 98.44 253 GLU A CA 1
ATOM 1924 C C . GLU A 1 253 ? -3.582 28.609 0.783 1 98.44 253 GLU A C 1
ATOM 1926 O O . GLU A 1 253 ? -4.102 29.688 0.486 1 98.44 253 GLU A O 1
ATOM 1931 N N . GLY A 1 254 ? -3.83 27.547 0.109 1 98.44 254 GLY A N 1
ATOM 1932 C CA . GLY A 1 254 ? -5.039 27.5 -0.697 1 98.44 254 GLY A CA 1
ATOM 1933 C C . GLY A 1 254 ? -4.762 27.531 -2.189 1 98.44 254 GLY A C 1
ATOM 1934 O O . GLY A 1 254 ? -5.688 27.453 -2.998 1 98.44 254 GLY A O 1
ATOM 1935 N N . GLU A 1 255 ? -3.475 27.562 -2.553 1 98.44 255 GLU A N 1
ATOM 1936 C CA . GLU A 1 255 ? -3.137 27.672 -3.969 1 98.44 255 GLU A CA 1
ATOM 1937 C C . GLU A 1 255 ? -3.559 26.422 -4.738 1 98.44 255 GLU A C 1
ATOM 1939 O O . GLU A 1 255 ? -3.693 26.469 -5.965 1 98.44 255 GLU A O 1
ATOM 1944 N N . ARG A 1 256 ? -3.764 25.359 -4.031 1 98.62 256 ARG A N 1
ATOM 1945 C CA . ARG A 1 256 ? -4.074 24.094 -4.711 1 98.62 256 ARG A CA 1
ATOM 1946 C C . ARG A 1 256 ? -5.449 23.578 -4.301 1 98.62 256 ARG A C 1
ATOM 1948 O O . ARG A 1 256 ? -5.688 22.375 -4.312 1 98.62 256 ARG A O 1
ATOM 1955 N N . ASP A 1 257 ? -6.379 24.391 -3.957 1 98.69 257 ASP A N 1
ATOM 1956 C CA . ASP A 1 257 ? -7.711 24 -3.502 1 98.69 257 ASP A CA 1
ATOM 1957 C C . ASP A 1 257 ? -8.492 23.312 -4.617 1 98.69 257 ASP A C 1
ATOM 1959 O O . ASP A 1 257 ? -9.398 22.516 -4.352 1 98.69 257 ASP A O 1
ATOM 1963 N N . ALA A 1 258 ? -8.117 23.578 -5.863 1 98.56 258 ALA A N 1
ATOM 1964 C CA . ALA A 1 258 ? -8.789 22.953 -6.996 1 98.56 258 ALA A CA 1
ATOM 1965 C C . ALA A 1 258 ? -8.352 21.484 -7.137 1 98.56 258 ALA A C 1
ATOM 1967 O O . ALA A 1 258 ? -8.984 20.719 -7.863 1 98.56 258 ALA A O 1
ATOM 1968 N N . ASP A 1 259 ? -7.297 21.062 -6.402 1 98.81 259 ASP A N 1
ATOM 1969 C CA . ASP A 1 259 ? -6.707 19.734 -6.559 1 98.81 259 ASP A CA 1
ATOM 1970 C C . ASP A 1 259 ? -6.984 18.875 -5.336 1 98.81 259 ASP A C 1
ATOM 1972 O O . ASP A 1 259 ? -6.207 17.969 -5.027 1 98.81 259 ASP A O 1
ATOM 1976 N N . VAL A 1 260 ? -8.031 19.172 -4.594 1 98.81 260 VAL A N 1
ATOM 1977 C CA . VAL A 1 260 ? -8.422 18.375 -3.441 1 98.81 260 VAL A CA 1
ATOM 1978 C C . VAL A 1 260 ? -8.648 16.922 -3.879 1 98.81 260 VAL A C 1
ATOM 1980 O O . VAL A 1 260 ? -9.258 16.672 -4.918 1 98.81 260 VAL A O 1
ATOM 1983 N N . GLY A 1 261 ? -8.148 15.969 -3.152 1 98.75 261 GLY A N 1
ATOM 1984 C CA . GLY A 1 261 ? -8.336 14.547 -3.434 1 98.75 261 GLY A CA 1
ATOM 1985 C C . GLY A 1 261 ? -7.297 13.992 -4.391 1 98.75 261 GLY A C 1
ATOM 1986 O O . GLY A 1 261 ? -7.41 12.852 -4.844 1 98.75 261 GLY A O 1
ATOM 1987 N N . LYS A 1 262 ? -6.242 14.812 -4.699 1 98.88 262 LYS A N 1
ATOM 1988 C CA . LYS A 1 262 ? -5.219 14.398 -5.656 1 98.88 262 LYS A CA 1
ATOM 1989 C C . LYS A 1 262 ? -3.85 14.297 -4.992 1 98.88 262 LYS A C 1
ATOM 1991 O O . LYS A 1 262 ? -3.691 14.672 -3.826 1 98.88 262 LYS A O 1
ATOM 1996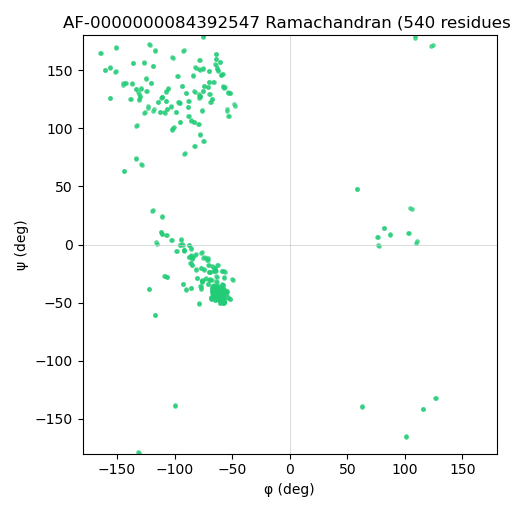 N N . VAL A 1 263 ? -2.936 13.688 -5.688 1 98.88 263 VAL A N 1
ATOM 1997 C CA . VAL A 1 263 ? -1.521 13.805 -5.352 1 98.88 263 VAL A CA 1
ATOM 1998 C C . VAL A 1 263 ? -0.92 15.016 -6.066 1 98.88 263 VAL A C 1
ATOM 2000 O O . VAL A 1 263 ? -0.84 15.039 -7.297 1 98.88 263 VAL A O 1
ATOM 2003 N N . VAL A 1 264 ? -0.442 15.969 -5.281 1 98.81 264 VAL A N 1
ATOM 2004 C CA . VAL A 1 264 ? 0.07 17.203 -5.852 1 98.81 264 VAL A CA 1
ATOM 2005 C C . VAL A 1 264 ? 1.595 17.219 -5.777 1 98.81 264 VAL A C 1
ATOM 2007 O O . VAL A 1 264 ? 2.178 16.828 -4.766 1 98.81 264 VAL A O 1
ATOM 2010 N N . ASN A 1 265 ? 2.25 17.578 -6.828 1 98.38 265 ASN A N 1
ATOM 2011 C CA . ASN A 1 265 ? 3.689 17.812 -6.863 1 98.38 265 ASN A CA 1
ATOM 2012 C C . ASN A 1 265 ? 4.023 19.141 -7.539 1 98.38 265 ASN A C 1
ATOM 2014 O O . ASN A 1 265 ? 3.129 19.938 -7.832 1 98.38 265 ASN A O 1
ATOM 2018 N N . LYS A 1 266 ? 5.32 19.453 -7.648 1 96.38 266 LYS A N 1
ATOM 2019 C CA . LYS A 1 266 ? 5.758 20.734 -8.203 1 96.38 266 LYS A CA 1
ATOM 2020 C C . LYS A 1 266 ? 5.215 20.938 -9.617 1 96.38 266 LYS A C 1
ATOM 2022 O O . LYS A 1 266 ? 4.91 22.062 -10.016 1 96.38 266 LYS A O 1
ATOM 2027 N N . GLY A 1 267 ? 4.988 19.859 -10.297 1 95.56 267 GLY A N 1
ATOM 2028 C CA . GLY A 1 267 ? 4.57 19.922 -11.688 1 95.56 267 GLY A CA 1
ATOM 2029 C C . GLY A 1 267 ? 3.064 19.844 -11.859 1 95.56 267 GLY A C 1
ATOM 2030 O O . GLY A 1 267 ? 2.561 19.891 -12.984 1 95.56 267 GLY A O 1
ATOM 2031 N N . GLY A 1 268 ? 2.322 19.734 -10.898 1 97.94 268 GLY A N 1
ATOM 2032 C CA . GLY A 1 268 ? 0.878 19.578 -10.977 1 97.94 268 GLY A CA 1
ATOM 2033 C C . GLY A 1 268 ? 0.361 18.359 -10.227 1 97.94 268 GLY A C 1
ATOM 2034 O O . GLY A 1 268 ? 0.66 18.188 -9.047 1 97.94 268 GLY A O 1
ATOM 2035 N N . ILE A 1 269 ? -0.483 17.641 -10.961 1 98.69 269 ILE A N 1
ATOM 2036 C CA . ILE A 1 269 ? -1.084 16.453 -10.359 1 98.69 269 ILE A CA 1
ATOM 2037 C C . ILE A 1 269 ? -0.299 15.211 -10.773 1 98.69 269 ILE A C 1
ATOM 2039 O O . ILE A 1 269 ? -0.038 15.008 -11.961 1 98.69 269 ILE A O 1
ATOM 2043 N N . GLN A 1 270 ? 0.158 14.516 -9.82 1 98.5 270 GLN A N 1
ATOM 2044 C CA . GLN A 1 270 ? 0.842 13.25 -10.062 1 98.5 270 GLN A CA 1
ATOM 2045 C C . GLN A 1 270 ? -0.151 12.148 -10.43 1 98.5 270 GLN A C 1
ATOM 2047 O O . GLN A 1 270 ? -1.209 12.031 -9.805 1 98.5 270 GLN A O 1
ATOM 2052 N N . SER A 1 271 ? 0.208 11.367 -11.445 1 98 271 SER A N 1
ATOM 2053 C CA . SER A 1 271 ? -0.585 10.18 -11.75 1 98 271 SER A CA 1
ATOM 2054 C C . SER A 1 271 ? -0.537 9.18 -10.594 1 98 271 SER A C 1
ATOM 2056 O O . SER A 1 271 ? 0.248 9.336 -9.656 1 98 271 SER A O 1
ATOM 2058 N N . TRP A 1 272 ? -1.463 8.266 -10.633 1 98.31 272 TRP A N 1
ATOM 2059 C CA . TRP A 1 272 ? -1.422 7.211 -9.617 1 98.31 272 TRP A CA 1
ATOM 2060 C C . TRP A 1 272 ? -0.334 6.191 -9.938 1 98.31 272 TRP A C 1
ATOM 2062 O O . TRP A 1 272 ? -0.139 5.824 -11.094 1 98.31 272 TRP A O 1
ATOM 2072 N N . MET B 1 1 ? 5.91 -37.906 -23.016 1 39.84 1 MET B N 1
ATOM 2073 C CA . MET B 1 1 ? 4.762 -37.344 -22.312 1 39.84 1 MET B CA 1
ATOM 2074 C C . MET B 1 1 ? 5.059 -35.938 -21.828 1 39.84 1 MET B C 1
ATOM 2076 O O . MET B 1 1 ? 6.125 -35.688 -21.266 1 39.84 1 MET B O 1
ATOM 2080 N N . SER B 1 2 ? 4.441 -34.906 -22.359 1 54.59 2 SER B N 1
ATOM 2081 C CA . SER B 1 2 ? 4.902 -33.531 -22.141 1 54.59 2 SER B CA 1
ATOM 2082 C C . SER B 1 2 ? 5.012 -33.219 -20.656 1 54.59 2 SER B C 1
ATOM 2084 O O . SER B 1 2 ? 4.148 -33.625 -19.875 1 54.59 2 SER B O 1
ATOM 2086 N N . SER B 1 3 ? 6.219 -32.969 -20.141 1 83.62 3 SER B N 1
ATOM 2087 C CA . SER B 1 3 ? 6.508 -32.75 -18.734 1 83.62 3 SER B CA 1
ATOM 2088 C C . SER B 1 3 ? 5.539 -31.766 -18.109 1 83.62 3 SER B C 1
ATOM 2090 O O . SER B 1 3 ? 5.125 -30.797 -18.766 1 83.62 3 SER B O 1
ATOM 2092 N N . LYS B 1 4 ? 4.773 -32.188 -17.078 1 94.94 4 LYS B N 1
ATOM 2093 C CA . LYS B 1 4 ? 3.814 -31.344 -16.375 1 94.94 4 LYS B CA 1
ATOM 2094 C C . LYS B 1 4 ? 4.461 -30.047 -15.922 1 94.94 4 LYS B C 1
ATOM 2096 O O . LYS B 1 4 ? 5.602 -30.031 -15.461 1 94.94 4 LYS B O 1
ATOM 2101 N N . ARG B 1 5 ? 3.773 -28.969 -16.25 1 97.06 5 ARG B N 1
ATOM 2102 C CA . ARG B 1 5 ? 4.191 -27.688 -15.672 1 97.06 5 ARG B CA 1
ATOM 2103 C C . ARG B 1 5 ? 3.916 -27.641 -14.18 1 97.06 5 ARG B C 1
ATOM 2105 O O . ARG B 1 5 ? 2.812 -27.969 -13.734 1 97.06 5 ARG B O 1
ATOM 2112 N N . ILE B 1 6 ? 4.93 -27.266 -13.383 1 98.62 6 ILE B N 1
ATOM 2113 C CA . ILE B 1 6 ? 4.809 -27.219 -11.93 1 98.62 6 ILE B CA 1
ATOM 2114 C C . ILE B 1 6 ? 4.27 -25.859 -11.5 1 98.62 6 ILE B C 1
ATOM 2116 O O . ILE B 1 6 ? 4.863 -24.828 -11.812 1 98.62 6 ILE B O 1
ATOM 2120 N N . LEU B 1 7 ? 3.158 -25.906 -10.781 1 98.69 7 LEU B N 1
ATOM 2121 C CA . LEU B 1 7 ? 2.457 -24.703 -10.383 1 98.69 7 LEU B CA 1
ATOM 2122 C C . LEU B 1 7 ? 2.156 -24.703 -8.883 1 98.69 7 LEU B C 1
ATOM 2124 O O . LEU B 1 7 ? 1.679 -25.719 -8.352 1 98.69 7 LEU B O 1
ATOM 2128 N N . LEU B 1 8 ? 2.543 -23.641 -8.18 1 98.94 8 LEU B N 1
ATOM 2129 C CA . LEU B 1 8 ? 2.201 -23.469 -6.77 1 98.94 8 LEU B CA 1
ATOM 2130 C C . LEU B 1 8 ? 1.147 -22.375 -6.602 1 98.94 8 LEU B C 1
ATOM 2132 O O . LEU B 1 8 ? 1.319 -21.266 -7.094 1 98.94 8 LEU B O 1
ATOM 2136 N N . VAL B 1 9 ? 0.017 -22.672 -5.98 1 98.94 9 VAL B N 1
ATOM 2137 C CA . VAL B 1 9 ? -1.017 -21.719 -5.613 1 98.94 9 VAL B CA 1
ATOM 2138 C C . VAL B 1 9 ? -1.095 -21.594 -4.094 1 98.94 9 VAL B C 1
ATOM 2140 O O . VAL B 1 9 ? -1.431 -22.562 -3.404 1 98.94 9 VAL B O 1
ATOM 2143 N N . THR B 1 10 ? -0.769 -20.453 -3.549 1 98.88 10 THR B N 1
ATOM 2144 C CA . THR B 1 10 ? -0.902 -20.266 -2.107 1 98.88 10 THR B CA 1
ATOM 2145 C C . THR B 1 10 ? -2.357 -20 -1.728 1 98.88 10 THR B C 1
ATOM 2147 O O . THR B 1 10 ? -3.107 -19.406 -2.5 1 98.88 10 THR B O 1
ATOM 2150 N N . GLY B 1 11 ? -2.709 -20.406 -0.512 1 98.19 11 GLY B N 1
ATOM 2151 C CA . GLY B 1 11 ? -4.082 -20.234 -0.073 1 98.19 11 GLY B CA 1
ATOM 2152 C C . GLY B 1 11 ? -5.09 -20.922 -0.972 1 98.19 11 GLY B C 1
ATOM 2153 O O . GLY B 1 11 ? -6.098 -20.328 -1.362 1 98.19 11 GLY B O 1
ATOM 2154 N N . ALA B 1 12 ? -4.855 -22.172 -1.324 1 98.5 12 ALA B N 1
ATOM 2155 C CA . ALA B 1 12 ? -5.59 -22.797 -2.414 1 98.5 12 ALA B CA 1
ATOM 2156 C C . ALA B 1 12 ? -6.672 -23.734 -1.877 1 98.5 12 ALA B C 1
ATOM 2158 O O . ALA B 1 12 ? -7.363 -24.406 -2.648 1 98.5 12 ALA B O 1
ATOM 2159 N N . ASN B 1 13 ? -6.855 -23.797 -0.558 1 97.56 13 ASN B N 1
ATOM 2160 C CA . ASN B 1 13 ? -7.805 -24.75 -0.008 1 97.56 13 ASN B CA 1
ATOM 2161 C C . ASN B 1 13 ? -9.227 -24.203 -0.018 1 97.56 13 ASN B C 1
ATOM 2163 O O . ASN B 1 13 ? -10.188 -24.938 0.236 1 97.56 13 ASN B O 1
ATOM 2167 N N . THR B 1 14 ? -9.43 -22.906 -0.288 1 95.75 14 THR B N 1
ATOM 2168 C CA . THR B 1 14 ? -10.758 -22.312 -0.331 1 95.75 14 THR B CA 1
ATOM 2169 C C . THR B 1 14 ? -10.789 -21.141 -1.298 1 95.75 14 THR B C 1
ATOM 2171 O O . THR B 1 14 ? -9.773 -20.781 -1.894 1 95.75 14 THR B O 1
ATOM 2174 N N . GLY B 1 15 ? -11.992 -20.672 -1.568 1 96.44 15 GLY B N 1
ATOM 2175 C CA . GLY B 1 15 ? -12.172 -19.422 -2.277 1 96.44 15 GLY B CA 1
ATOM 2176 C C . GLY B 1 15 ? -11.609 -19.438 -3.688 1 96.44 15 GLY B C 1
ATOM 2177 O O . GLY B 1 15 ? -11.797 -20.422 -4.418 1 96.44 15 GLY B O 1
ATOM 2178 N N . ILE B 1 16 ? -10.984 -18.359 -4.07 1 98 16 ILE B N 1
ATOM 2179 C CA . ILE B 1 16 ? -10.477 -18.172 -5.426 1 98 16 ILE B CA 1
ATOM 2180 C C . ILE B 1 16 ? -9.352 -19.172 -5.699 1 98 16 ILE B C 1
ATOM 2182 O O . ILE B 1 16 ? -9.25 -19.719 -6.805 1 98 16 ILE B O 1
ATOM 2186 N N . GLY B 1 17 ? -8.492 -19.422 -4.645 1 98.5 17 GLY B N 1
ATOM 2187 C CA . GLY B 1 17 ? -7.434 -20.406 -4.809 1 98.5 17 GLY B CA 1
ATOM 2188 C C . GLY B 1 17 ? -7.945 -21.797 -5.145 1 98.5 17 GLY B C 1
ATOM 2189 O O . GLY B 1 17 ? -7.43 -22.438 -6.055 1 98.5 17 GLY B O 1
ATOM 2190 N N . TYR B 1 18 ? -8.945 -22.188 -4.414 1 98.62 18 TYR B N 1
ATOM 2191 C CA . TYR B 1 18 ? -9.555 -23.484 -4.656 1 98.62 18 TYR B CA 1
ATOM 2192 C C . TYR B 1 18 ? -10.148 -23.547 -6.059 1 98.62 18 TYR B C 1
ATOM 2194 O O . TYR B 1 18 ? -9.945 -24.531 -6.781 1 98.62 18 TYR B O 1
ATOM 2202 N N . GLU B 1 19 ? -10.836 -22.531 -6.441 1 98.62 19 GLU B N 1
ATOM 2203 C CA . GLU B 1 19 ? -11.469 -22.484 -7.754 1 98.62 19 GLU B CA 1
ATOM 2204 C C . GLU B 1 19 ? -10.43 -22.406 -8.867 1 98.62 19 GLU B C 1
ATOM 2206 O O . GLU B 1 19 ? -10.664 -22.891 -9.984 1 98.62 19 GLU B O 1
ATOM 2211 N N . THR B 1 20 ? -9.281 -21.781 -8.578 1 98.88 20 THR B N 1
ATOM 2212 C CA . THR B 1 20 ? -8.18 -21.781 -9.531 1 98.88 20 THR B CA 1
ATOM 2213 C C . THR B 1 20 ? -7.684 -23.203 -9.797 1 98.88 20 THR B C 1
ATOM 2215 O O . THR B 1 20 ? -7.523 -23.594 -10.945 1 98.88 20 THR B O 1
ATOM 2218 N N . VAL B 1 21 ? -7.484 -23.938 -8.719 1 98.88 21 VAL B N 1
ATOM 2219 C CA . VAL B 1 21 ? -7.047 -25.328 -8.852 1 98.88 21 VAL B CA 1
ATOM 2220 C C . VAL B 1 21 ? -8.078 -26.125 -9.648 1 98.88 21 VAL B C 1
ATOM 2222 O O . VAL B 1 21 ? -7.727 -26.859 -10.578 1 98.88 21 VAL B O 1
ATOM 2225 N N . LYS B 1 22 ? -9.367 -25.906 -9.367 1 98.62 22 LYS B N 1
ATOM 2226 C CA . LYS B 1 22 ? -10.438 -26.578 -10.094 1 98.62 22 LYS B CA 1
ATOM 2227 C C . LYS B 1 22 ? -10.367 -26.281 -11.586 1 98.62 22 LYS B C 1
ATOM 2229 O O . LYS B 1 22 ? -10.484 -27.188 -12.414 1 98.62 22 LYS B O 1
ATOM 2234 N N . ALA B 1 23 ? -10.234 -25.047 -11.891 1 98.75 23 ALA B N 1
ATOM 2235 C CA . ALA B 1 23 ? -10.172 -24.625 -13.289 1 98.75 23 ALA B CA 1
ATOM 2236 C C . ALA B 1 23 ? -8.992 -25.266 -14.008 1 98.75 23 ALA B C 1
ATOM 2238 O O . ALA B 1 23 ? -9.125 -25.75 -15.133 1 98.75 23 ALA B O 1
ATOM 2239 N N . LEU B 1 24 ? -7.84 -25.359 -13.359 1 98.69 24 LEU B N 1
ATOM 2240 C CA . LEU B 1 24 ? -6.625 -25.906 -13.953 1 98.69 24 LEU B CA 1
ATOM 2241 C C . LEU B 1 24 ? -6.742 -27.422 -14.133 1 98.69 24 LEU B C 1
ATOM 2243 O O . LEU B 1 24 ? -6.199 -27.969 -15.086 1 98.69 24 LEU B O 1
ATOM 2247 N N . LEU B 1 25 ? -7.434 -28.109 -13.219 1 98.56 25 LEU B N 1
ATOM 2248 C CA . LEU B 1 25 ? -7.629 -29.547 -13.312 1 98.56 25 LEU B CA 1
ATOM 2249 C C . LEU B 1 25 ? -8.461 -29.906 -14.539 1 98.56 25 LEU B C 1
ATOM 2251 O O . LEU B 1 25 ? -8.43 -31.047 -15.008 1 98.56 25 LEU B O 1
ATOM 2255 N N . GLN B 1 26 ? -9.18 -28.906 -15 1 97.94 26 GLN B N 1
ATOM 2256 C CA . GLN B 1 26 ? -10.031 -29.125 -16.156 1 97.94 26 GLN B CA 1
ATOM 2257 C C . GLN B 1 26 ? -9.297 -28.797 -17.453 1 97.94 26 GLN B C 1
ATOM 2259 O O . GLN B 1 26 ? -9.844 -28.969 -18.547 1 97.94 26 GLN B O 1
ATOM 2264 N N . SER B 1 27 ? -8.102 -28.297 -17.344 1 97.12 27 SER B N 1
ATOM 2265 C CA . SER B 1 27 ? -7.305 -27.938 -18.516 1 97.12 27 SER B CA 1
ATOM 2266 C C . SER B 1 27 ? -6.84 -29.188 -19.266 1 97.12 27 SER B C 1
ATOM 2268 O O . SER B 1 27 ? -6.578 -30.219 -18.656 1 97.12 27 SER B O 1
ATOM 2270 N N . GLU B 1 28 ? -6.684 -29.047 -20.609 1 95.31 28 GLU B N 1
ATOM 2271 C CA . GLU B 1 28 ? -6.082 -30.109 -21.406 1 95.31 28 GLU B CA 1
ATOM 2272 C C . GLU B 1 28 ? -4.566 -30.141 -21.25 1 95.31 28 GLU B C 1
ATOM 2274 O O . GLU B 1 28 ? -3.914 -31.125 -21.594 1 95.31 28 GLU B O 1
ATOM 2279 N N . ARG B 1 29 ? -4.02 -29.047 -20.812 1 95.19 29 ARG B N 1
ATOM 2280 C CA . ARG B 1 29 ? -2.594 -28.984 -20.5 1 95.19 29 ARG B CA 1
ATOM 2281 C C . ARG B 1 29 ? -2.299 -29.625 -19.156 1 95.19 29 ARG B C 1
ATOM 2283 O O . ARG B 1 29 ? -2.941 -29.297 -18.156 1 95.19 29 ARG B O 1
ATOM 2290 N N . PRO B 1 30 ? -1.378 -30.516 -19.141 1 97.06 30 PRO B N 1
ATOM 2291 C CA . PRO B 1 30 ? -1.083 -31.188 -17.875 1 97.06 30 PRO B CA 1
ATOM 2292 C C . PRO B 1 30 ? -0.301 -30.312 -16.906 1 97.06 30 PRO B C 1
ATOM 2294 O O . PRO B 1 30 ? 0.71 -29.719 -17.281 1 97.06 30 PRO B O 1
ATOM 2297 N N . TYR B 1 31 ? -0.731 -30.25 -15.688 1 98.31 31 TYR B N 1
ATOM 2298 C CA . TYR B 1 31 ? -0.069 -29.516 -14.609 1 98.31 31 TYR B CA 1
ATOM 2299 C C . TYR B 1 31 ? 0.214 -30.438 -13.43 1 98.31 31 TYR B C 1
ATOM 2301 O O . TYR B 1 31 ? -0.487 -31.422 -13.219 1 98.31 31 TYR B O 1
ATOM 2309 N N . HIS B 1 32 ? 1.316 -30.234 -12.812 1 98.69 32 HIS B N 1
ATOM 2310 C CA . HIS B 1 32 ? 1.48 -30.641 -11.422 1 98.69 32 HIS B CA 1
ATOM 2311 C C . HIS B 1 32 ? 1.198 -29.484 -10.477 1 98.69 32 HIS B C 1
ATOM 2313 O O . HIS B 1 32 ? 2.014 -28.562 -10.344 1 98.69 32 HIS B O 1
ATOM 2319 N N . ILE B 1 33 ? 0.044 -29.547 -9.828 1 98.81 33 ILE B N 1
ATOM 2320 C CA . ILE B 1 33 ? -0.444 -28.422 -9.047 1 98.81 33 ILE B CA 1
ATOM 2321 C C . ILE B 1 33 ? -0.124 -28.641 -7.566 1 98.81 33 ILE B C 1
ATOM 2323 O O . ILE B 1 33 ? -0.629 -29.578 -6.945 1 98.81 33 ILE B O 1
ATOM 2327 N N . ILE B 1 34 ? 0.733 -27.797 -7.066 1 98.88 34 ILE B N 1
ATOM 2328 C CA . ILE B 1 34 ? 1.021 -27.766 -5.637 1 98.88 34 ILE B CA 1
ATOM 2329 C C . ILE B 1 34 ? 0.039 -26.828 -4.934 1 98.88 34 ILE B C 1
ATOM 2331 O O . ILE B 1 34 ? 0.072 -25.609 -5.133 1 98.88 34 ILE B O 1
ATOM 2335 N N . LEU B 1 35 ? -0.841 -27.469 -4.141 1 98.88 35 LEU B N 1
ATOM 2336 C CA . LEU B 1 35 ? -1.858 -26.75 -3.377 1 98.88 35 LEU B CA 1
ATOM 2337 C C . LEU B 1 35 ? -1.302 -26.281 -2.037 1 98.88 35 LEU B C 1
ATOM 2339 O O . LEU B 1 35 ? -1.049 -27.078 -1.145 1 98.88 35 LEU B O 1
ATOM 2343 N N . GLY B 1 36 ? -1.049 -24.953 -1.901 1 98.81 36 GLY B N 1
ATOM 2344 C CA . GLY B 1 36 ? -0.585 -24.375 -0.646 1 98.81 36 GLY B CA 1
ATOM 2345 C C . GLY B 1 36 ? -1.709 -24.094 0.332 1 98.81 36 GLY B C 1
ATOM 2346 O O . GLY B 1 36 ? -2.729 -23.516 -0.039 1 98.81 36 GLY B O 1
ATOM 2347 N N . SER B 1 37 ? -1.516 -24.516 1.501 1 98.62 37 SER B N 1
ATOM 2348 C CA . SER B 1 37 ? -2.494 -24.281 2.562 1 98.62 37 SER B CA 1
ATOM 2349 C C . SER B 1 37 ? -1.809 -24.062 3.906 1 98.62 37 SER B C 1
ATOM 2351 O O . SER B 1 37 ? -0.846 -24.766 4.238 1 98.62 37 SER B O 1
ATOM 2353 N N . ARG B 1 38 ? -2.291 -23.141 4.664 1 96.88 38 ARG B N 1
ATOM 2354 C CA . ARG B 1 38 ? -1.762 -22.906 6.008 1 96.88 38 ARG B CA 1
ATOM 2355 C C . ARG B 1 38 ? -2.057 -24.094 6.922 1 96.88 38 ARG B C 1
ATOM 2357 O O . ARG B 1 38 ? -1.215 -24.484 7.734 1 96.88 38 ARG B O 1
ATOM 2364 N N . SER B 1 39 ? -3.244 -24.562 6.801 1 97.44 39 SER B N 1
ATOM 2365 C CA . SER B 1 39 ? -3.676 -25.734 7.555 1 97.44 39 SER B CA 1
ATOM 2366 C C . SER B 1 39 ? -3.527 -27.016 6.727 1 97.44 39 SER B C 1
ATOM 2368 O O . SER B 1 39 ? -4.16 -27.156 5.68 1 97.44 39 SER B O 1
ATOM 2370 N N . ALA B 1 40 ? -2.748 -27.922 7.289 1 97.44 40 ALA B N 1
ATOM 2371 C CA . ALA B 1 40 ? -2.557 -29.188 6.582 1 97.44 40 ALA B CA 1
ATOM 2372 C C . ALA B 1 40 ? -3.873 -29.953 6.465 1 97.44 40 ALA B C 1
ATOM 2374 O O . ALA B 1 40 ? -4.184 -30.5 5.406 1 97.44 40 ALA B O 1
ATOM 2375 N N . ASP B 1 41 ? -4.668 -29.922 7.473 1 98.38 41 ASP B N 1
ATOM 2376 C CA . ASP B 1 41 ? -5.93 -30.656 7.488 1 98.38 41 ASP B CA 1
ATOM 2377 C C . ASP B 1 41 ? -6.898 -30.094 6.449 1 98.38 41 ASP B C 1
ATOM 2379 O O . ASP B 1 41 ? -7.559 -30.844 5.738 1 98.38 41 ASP B O 1
ATOM 2383 N N . LYS B 1 42 ? -7.02 -28.797 6.375 1 98.31 42 LYS B N 1
ATOM 2384 C CA . LYS B 1 42 ? -7.91 -28.172 5.398 1 98.31 42 LYS B CA 1
ATOM 2385 C C . LYS B 1 42 ? -7.422 -28.422 3.973 1 98.31 42 LYS B C 1
ATOM 2387 O O . LYS B 1 42 ? -8.227 -28.609 3.059 1 98.31 42 LYS B O 1
ATOM 2392 N N . GLY B 1 43 ? -6.117 -28.422 3.84 1 98.62 43 GLY B N 1
ATOM 2393 C CA . GLY B 1 43 ? -5.543 -28.734 2.543 1 98.62 43 GLY B CA 1
ATOM 2394 C C . GLY B 1 43 ? -5.824 -30.172 2.102 1 98.62 43 GLY B C 1
ATOM 2395 O O . GLY B 1 43 ? -6.168 -30.406 0.942 1 98.62 43 GLY B O 1
ATOM 2396 N N . GLU B 1 44 ? -5.672 -31.078 3.014 1 98.62 44 GLU B N 1
ATOM 2397 C CA . GLU B 1 44 ? -5.945 -32.469 2.711 1 98.62 44 GLU B CA 1
ATOM 2398 C C . GLU B 1 44 ? -7.406 -32.688 2.326 1 98.62 44 GLU B C 1
ATOM 2400 O O . GLU B 1 44 ? -7.707 -33.406 1.38 1 98.62 44 GLU B O 1
ATOM 2405 N N . ALA B 1 45 ? -8.273 -32.031 3.043 1 98.69 45 ALA B N 1
ATOM 2406 C CA . ALA B 1 45 ? -9.695 -32.125 2.732 1 98.69 45 ALA B CA 1
ATOM 2407 C C . ALA B 1 45 ? -9.984 -31.578 1.339 1 98.69 45 ALA B C 1
ATOM 2409 O O . ALA B 1 45 ? -10.781 -32.156 0.591 1 98.69 45 ALA B O 1
ATOM 2410 N N . ALA B 1 46 ? -9.367 -30.469 0.988 1 98.69 46 ALA B N 1
ATOM 2411 C CA . ALA B 1 46 ? -9.547 -29.859 -0.326 1 98.69 46 ALA B CA 1
ATOM 2412 C C . ALA B 1 46 ? -9.062 -30.781 -1.435 1 98.69 46 ALA B C 1
ATOM 2414 O O . ALA B 1 46 ? -9.75 -30.984 -2.439 1 98.69 46 ALA B O 1
ATOM 2415 N N . ILE B 1 47 ? -7.91 -31.375 -1.252 1 98.56 47 ILE B N 1
ATOM 2416 C CA . ILE B 1 47 ? -7.34 -32.281 -2.25 1 98.56 47 ILE B CA 1
ATOM 2417 C C . ILE B 1 47 ? -8.25 -33.5 -2.436 1 98.56 47 ILE B C 1
ATOM 2419 O O . ILE B 1 47 ? -8.508 -33.906 -3.564 1 98.56 47 ILE B O 1
ATOM 2423 N N . ALA B 1 48 ? -8.727 -34.031 -1.347 1 98.5 48 ALA B N 1
ATOM 2424 C CA . ALA B 1 48 ? -9.617 -35.188 -1.421 1 98.5 48 ALA B CA 1
ATOM 2425 C C . ALA B 1 48 ? -10.867 -34.875 -2.232 1 98.5 48 ALA B C 1
ATOM 2427 O O . ALA B 1 48 ? -11.289 -35.656 -3.078 1 98.5 48 ALA B O 1
ATOM 2428 N N . GLN B 1 49 ? -11.422 -33.719 -1.968 1 98.5 49 GLN B N 1
ATOM 2429 C CA . GLN B 1 49 ? -12.609 -33.312 -2.697 1 98.5 49 GLN B CA 1
ATOM 2430 C C . GLN B 1 49 ? -12.305 -33.125 -4.184 1 98.5 49 GLN B C 1
ATOM 2432 O O . GLN B 1 49 ? -13.086 -33.531 -5.039 1 98.5 49 GLN B O 1
ATOM 2437 N N . LEU B 1 50 ? -11.203 -32.531 -4.527 1 98.69 50 LEU B N 1
ATOM 2438 C CA . LEU B 1 50 ? -10.797 -32.281 -5.91 1 98.69 50 LEU B CA 1
ATOM 2439 C C . LEU B 1 50 ? -10.562 -33.594 -6.652 1 98.69 50 LEU B C 1
ATOM 2441 O O . LEU B 1 50 ? -10.961 -33.719 -7.812 1 98.69 50 LEU B O 1
ATOM 2445 N N . LYS B 1 51 ? -9.938 -34.562 -6.023 1 98.19 51 LYS B N 1
ATOM 2446 C CA . LYS B 1 51 ? -9.68 -35.844 -6.641 1 98.19 51 LYS B CA 1
ATOM 2447 C C . LYS B 1 51 ? -10.977 -36.562 -6.953 1 98.19 51 LYS B C 1
ATOM 2449 O O . LYS B 1 51 ? -11.078 -37.281 -7.965 1 98.19 51 LYS B O 1
ATOM 2454 N N . THR B 1 52 ? -11.922 -36.406 -6.051 1 98.31 52 THR B N 1
ATOM 2455 C CA . THR B 1 52 ? -13.234 -37 -6.266 1 98.31 52 THR B CA 1
ATOM 2456 C C . THR B 1 52 ? -13.953 -36.344 -7.43 1 98.31 52 THR B C 1
ATOM 2458 O O . THR B 1 52 ? -14.578 -37 -8.25 1 98.31 52 THR B O 1
ATOM 2461 N N . GLU B 1 53 ? -13.82 -35.062 -7.516 1 97.75 53 GLU B N 1
ATOM 2462 C CA . GLU B 1 53 ? -14.539 -34.281 -8.516 1 97.75 53 GLU B CA 1
ATOM 2463 C C . GLU B 1 53 ? -13.906 -34.438 -9.898 1 97.75 53 GLU B C 1
ATOM 2465 O O . GLU B 1 53 ? -14.602 -34.375 -10.914 1 97.75 53 GLU B O 1
ATOM 2470 N N . PHE B 1 54 ? -12.625 -34.625 -9.906 1 98 54 PHE B N 1
ATOM 2471 C CA . PHE B 1 54 ? -11.922 -34.656 -11.188 1 98 54 PHE B CA 1
ATOM 2472 C C . PHE B 1 54 ? -11.047 -35.906 -11.273 1 98 54 PHE B C 1
ATOM 2474 O O . PHE B 1 54 ? -9.828 -35.812 -11.445 1 98 54 PHE B O 1
ATOM 2481 N N . PRO B 1 55 ? -11.578 -37.062 -11.367 1 96.5 55 PRO B N 1
ATOM 2482 C CA . PRO B 1 55 ? -10.812 -38.312 -11.328 1 96.5 55 PRO B CA 1
ATOM 2483 C C . PRO B 1 55 ? -10.055 -38.562 -12.633 1 96.5 55 PRO B C 1
ATOM 2485 O O . PRO B 1 55 ? -9.07 -39.312 -12.633 1 96.5 55 PRO B O 1
ATOM 2488 N N . SER B 1 56 ? -10.422 -37.969 -13.734 1 96.81 56 SER B N 1
ATOM 2489 C CA . SER B 1 56 ? -9.836 -38.312 -15.031 1 96.81 56 SER B CA 1
ATOM 2490 C C . SER B 1 56 ? -8.898 -37.188 -15.5 1 96.81 56 SER B C 1
ATOM 2492 O O . SER B 1 56 ? -8.508 -37.156 -16.672 1 96.81 56 SER B O 1
ATOM 2494 N N . THR B 1 57 ? -8.633 -36.219 -14.625 1 96.88 57 THR B N 1
ATOM 2495 C CA . THR B 1 57 ? -7.766 -35.094 -15.008 1 96.88 57 THR B CA 1
ATOM 2496 C C . THR B 1 57 ? -6.391 -35.625 -15.438 1 96.88 57 THR B C 1
ATOM 2498 O O . THR B 1 57 ? -5.898 -36.625 -14.906 1 96.88 57 THR B O 1
ATOM 2501 N N . VAL B 1 58 ? -5.734 -34.938 -16.422 1 97.31 58 VAL B N 1
ATOM 2502 C CA . VAL B 1 58 ? -4.387 -35.25 -16.859 1 97.31 58 VAL B CA 1
ATOM 2503 C C . VAL B 1 58 ? -3.363 -34.625 -15.914 1 97.31 58 VAL B C 1
ATOM 2505 O O . VAL B 1 58 ? -2.172 -34.938 -15.984 1 97.31 58 VAL B O 1
ATOM 2508 N N . SER B 1 59 ? -3.859 -33.781 -14.992 1 98.06 59 SER B N 1
ATOM 2509 C CA . SER B 1 59 ? -3.01 -33.094 -14.023 1 98.06 59 SER B CA 1
ATOM 2510 C C . SER B 1 59 ? -2.887 -33.875 -12.727 1 98.06 59 SER B C 1
ATOM 2512 O O . SER B 1 59 ? -3.541 -34.906 -12.562 1 98.06 59 SER B O 1
ATOM 2514 N N . SER B 1 60 ? -1.936 -33.5 -11.883 1 98.12 60 SER B N 1
ATOM 2515 C CA . SER B 1 60 ? -1.741 -34.125 -10.57 1 98.12 60 SER B CA 1
ATOM 2516 C C . SER B 1 60 ? -1.737 -33.062 -9.469 1 98.12 60 SER B C 1
ATOM 2518 O O . SER B 1 60 ? -1.512 -31.875 -9.734 1 98.12 60 SER B O 1
ATOM 2520 N N . LEU B 1 61 ? -2.062 -33.531 -8.242 1 98.44 61 LEU B N 1
ATOM 2521 C CA . LEU B 1 61 ? -2.184 -32.656 -7.094 1 98.44 61 LEU B CA 1
ATOM 2522 C C . LEU B 1 61 ? -1.199 -33.062 -6 1 98.44 61 LEU B C 1
ATOM 2524 O O . LEU B 1 61 ? -0.978 -34.25 -5.754 1 98.44 61 LEU B O 1
ATOM 2528 N N . GLU B 1 62 ? -0.629 -32.031 -5.418 1 98.5 62 GLU B N 1
ATOM 2529 C CA . GLU B 1 62 ? 0.238 -32.156 -4.254 1 98.5 62 GLU B CA 1
ATOM 2530 C C . GLU B 1 62 ? -0.055 -31.094 -3.211 1 98.5 62 GLU B C 1
ATOM 2532 O O . GLU B 1 62 ? -0.295 -29.938 -3.555 1 98.5 62 GLU B O 1
ATOM 2537 N N . LEU B 1 63 ? -0.06 -31.531 -1.921 1 98.69 63 LEU B N 1
ATOM 2538 C CA . LEU B 1 63 ? -0.269 -30.578 -0.845 1 98.69 63 LEU B CA 1
ATOM 2539 C C . LEU B 1 63 ? 1.063 -30.062 -0.308 1 98.69 63 LEU B C 1
ATOM 2541 O O . LEU B 1 63 ? 2.002 -30.844 -0.121 1 98.69 63 LEU B O 1
ATOM 2545 N N . ILE B 1 64 ? 1.148 -28.766 -0.087 1 98.81 64 ILE B N 1
ATOM 2546 C CA . ILE B 1 64 ? 2.258 -28.203 0.684 1 98.81 64 ILE B CA 1
ATOM 2547 C C . ILE B 1 64 ? 1.724 -27.266 1.759 1 98.81 64 ILE B C 1
ATOM 2549 O O . ILE B 1 64 ? 0.82 -26.469 1.499 1 98.81 64 ILE B O 1
ATOM 2553 N N . GLN B 1 65 ? 2.168 -27.469 2.953 1 98.56 65 GLN B N 1
ATOM 2554 C CA . GLN B 1 65 ? 1.817 -26.516 4.012 1 98.56 65 GLN B CA 1
ATOM 2555 C C . GLN B 1 65 ? 2.662 -25.25 3.92 1 98.56 65 GLN B C 1
ATOM 2557 O O . GLN B 1 65 ? 3.893 -25.328 3.893 1 98.56 65 GLN B O 1
ATOM 2562 N N . VAL B 1 66 ? 2.002 -24.094 3.879 1 98.75 66 VAL B N 1
ATOM 2563 C CA . VAL B 1 66 ? 2.738 -22.828 3.818 1 98.75 66 VAL B CA 1
ATOM 2564 C C . VAL B 1 66 ? 1.866 -21.703 4.352 1 98.75 66 VAL B C 1
ATOM 2566 O O . VAL B 1 66 ? 0.688 -21.594 4 1 98.75 66 VAL B O 1
ATOM 2569 N N . ASP B 1 67 ? 2.4 -21.016 5.293 1 98.56 67 ASP B N 1
ATOM 2570 C CA . ASP B 1 67 ? 1.86 -19.766 5.816 1 98.56 67 ASP B CA 1
ATOM 2571 C C . ASP B 1 67 ? 2.691 -18.562 5.355 1 98.56 67 ASP B C 1
ATOM 2573 O O . ASP B 1 67 ? 3.842 -18.406 5.773 1 98.56 67 ASP B O 1
ATOM 2577 N N . VAL B 1 68 ? 2.049 -17.672 4.562 1 98.38 68 VAL B N 1
ATOM 2578 C CA . VAL B 1 68 ? 2.801 -16.594 3.926 1 98.38 68 VAL B CA 1
ATOM 2579 C C . VAL B 1 68 ? 3.229 -15.578 4.977 1 98.38 68 VAL B C 1
ATOM 2581 O O . VAL B 1 68 ? 4.062 -14.711 4.703 1 98.38 68 VAL B O 1
ATOM 2584 N N . ALA B 1 69 ? 2.686 -15.609 6.188 1 97.88 69 ALA B N 1
ATOM 2585 C CA . ALA B 1 69 ? 3.059 -14.695 7.262 1 97.88 69 ALA B CA 1
ATOM 2586 C C . ALA B 1 69 ? 4.133 -15.305 8.156 1 97.88 69 ALA B C 1
ATOM 2588 O O . ALA B 1 69 ? 4.504 -14.727 9.18 1 97.88 69 ALA B O 1
ATOM 2589 N N . ASP B 1 70 ? 4.637 -16.484 7.812 1 98.5 70 ASP B N 1
ATOM 2590 C CA . ASP B 1 70 ? 5.637 -17.203 8.602 1 98.5 70 ASP B CA 1
ATOM 2591 C C . ASP B 1 70 ? 6.848 -17.578 7.75 1 98.5 70 ASP B C 1
ATOM 2593 O O . ASP B 1 70 ? 6.777 -18.5 6.934 1 98.5 70 ASP B O 1
ATOM 2597 N N . ASP B 1 71 ? 7.98 -16.969 8.062 1 98.5 71 ASP B N 1
ATOM 2598 C CA . ASP B 1 71 ? 9.172 -17.109 7.227 1 98.5 71 ASP B CA 1
ATOM 2599 C C . ASP B 1 71 ? 9.695 -18.547 7.25 1 98.5 71 ASP B C 1
ATOM 2601 O O . ASP B 1 71 ? 10.148 -19.062 6.227 1 98.5 71 ASP B O 1
ATOM 2605 N N . ASP B 1 72 ? 9.648 -19.172 8.383 1 98.38 72 ASP B N 1
ATOM 2606 C CA . ASP B 1 72 ? 10.102 -20.547 8.461 1 98.38 72 ASP B CA 1
ATOM 2607 C C . ASP B 1 72 ? 9.219 -21.469 7.609 1 98.38 72 ASP B C 1
ATOM 2609 O O . ASP B 1 72 ? 9.711 -22.391 6.965 1 98.38 72 ASP B O 1
ATOM 2613 N N . SER B 1 73 ? 7.938 -21.219 7.672 1 98.69 73 SER B N 1
ATOM 2614 C CA . SER B 1 73 ? 6.988 -21.969 6.852 1 98.69 73 SER B CA 1
ATOM 2615 C C . SER B 1 73 ? 7.297 -21.812 5.367 1 98.69 73 SER B C 1
ATOM 2617 O O . SER B 1 73 ? 7.285 -22.781 4.613 1 98.69 73 SER B O 1
ATOM 2619 N N . ILE B 1 74 ? 7.648 -20.625 4.922 1 98.81 74 ILE B N 1
ATOM 2620 C CA . ILE B 1 74 ? 7.957 -20.312 3.529 1 98.81 74 ILE B CA 1
ATOM 2621 C C . ILE B 1 74 ? 9.234 -21.031 3.115 1 98.81 74 ILE B C 1
ATOM 2623 O O . ILE B 1 74 ? 9.281 -21.672 2.055 1 98.81 74 ILE B O 1
ATOM 2627 N N . LEU B 1 75 ? 10.219 -20.969 3.955 1 98.75 75 LEU B N 1
ATOM 2628 C CA . LEU B 1 75 ? 11.5 -21.609 3.643 1 98.75 75 LEU B CA 1
ATOM 2629 C C . LEU B 1 75 ? 11.352 -23.125 3.555 1 98.75 75 LEU B C 1
ATOM 2631 O O . LEU B 1 75 ? 11.938 -23.75 2.676 1 98.75 75 LEU B O 1
ATOM 2635 N N . LYS B 1 76 ? 10.586 -23.688 4.43 1 98.75 76 LYS B N 1
ATOM 2636 C CA . LYS B 1 76 ? 10.336 -25.125 4.383 1 98.75 76 LYS B CA 1
ATOM 2637 C C . LYS B 1 76 ? 9.609 -25.516 3.096 1 98.75 76 LYS B C 1
ATOM 2639 O O . LYS B 1 76 ? 9.93 -26.531 2.479 1 98.75 76 LYS B O 1
ATOM 2644 N N . ALA B 1 77 ? 8.625 -24.719 2.75 1 98.88 77 ALA B N 1
ATOM 2645 C CA . ALA B 1 77 ? 7.906 -24.969 1.5 1 98.88 77 ALA B CA 1
ATOM 2646 C C . ALA B 1 77 ? 8.852 -24.906 0.304 1 98.88 77 ALA B C 1
ATOM 2648 O O . ALA B 1 77 ? 8.797 -25.766 -0.583 1 98.88 77 ALA B O 1
ATOM 2649 N N . PHE B 1 78 ? 9.711 -23.906 0.284 1 98.88 78 PHE B N 1
ATOM 2650 C CA . PHE B 1 78 ? 10.695 -23.766 -0.783 1 98.88 78 PHE B CA 1
ATOM 2651 C C . PHE B 1 78 ? 11.57 -25 -0.885 1 98.88 78 PHE B C 1
ATOM 2653 O O . PHE B 1 78 ? 11.766 -25.547 -1.977 1 98.88 78 PHE B O 1
ATOM 2660 N N . GLN B 1 79 ? 12.078 -25.406 0.236 1 98.81 79 GLN B N 1
ATOM 2661 C CA . GLN B 1 79 ? 12.969 -26.562 0.248 1 98.81 79 GLN B CA 1
ATOM 2662 C C . GLN B 1 79 ? 12.258 -27.797 -0.266 1 98.81 79 GLN B C 1
ATOM 2664 O O . GLN B 1 79 ? 12.836 -28.594 -1.011 1 98.81 79 GLN B O 1
ATOM 2669 N N . THR B 1 80 ? 11.047 -27.984 0.098 1 98.81 80 THR B N 1
ATOM 2670 C CA . THR B 1 80 ? 10.266 -29.141 -0.344 1 98.81 80 THR B CA 1
ATOM 2671 C C . THR B 1 80 ? 10.117 -29.141 -1.863 1 98.81 80 THR B C 1
ATOM 2673 O O . THR B 1 80 ? 10.359 -30.156 -2.512 1 98.81 80 THR B O 1
ATOM 2676 N N . VAL B 1 81 ? 9.758 -27.984 -2.455 1 98.81 81 VAL B N 1
ATOM 2677 C CA . VAL B 1 81 ? 9.57 -27.891 -3.898 1 98.81 81 VAL B CA 1
ATOM 2678 C C . VAL B 1 81 ? 10.906 -28.062 -4.609 1 98.81 81 VAL B C 1
ATOM 2680 O O . VAL B 1 81 ? 10.984 -28.75 -5.633 1 98.81 81 VAL B O 1
ATOM 2683 N N . LYS B 1 82 ? 11.906 -27.438 -4.055 1 98.75 82 LYS B N 1
ATOM 2684 C CA . LYS B 1 82 ? 13.242 -27.562 -4.625 1 98.75 82 LYS B CA 1
ATOM 2685 C C . LYS B 1 82 ? 13.68 -29.016 -4.676 1 98.75 82 LYS B C 1
ATOM 2687 O O . LYS B 1 82 ? 14.125 -29.5 -5.715 1 98.75 82 LYS B O 1
ATOM 2692 N N . ASP B 1 83 ? 13.562 -29.75 -3.576 1 98.62 83 ASP B N 1
ATOM 2693 C CA . ASP B 1 83 ? 14.031 -31.125 -3.465 1 98.62 83 ASP B CA 1
ATOM 2694 C C . ASP B 1 83 ? 13.219 -32.062 -4.359 1 98.62 83 ASP B C 1
ATOM 2696 O O . ASP B 1 83 ? 13.773 -32.969 -5 1 98.62 83 ASP B O 1
ATOM 2700 N N . LYS B 1 84 ? 11.93 -31.844 -4.488 1 98.38 84 LYS B N 1
ATOM 2701 C CA . LYS B 1 84 ? 11.047 -32.781 -5.188 1 98.38 84 LYS B CA 1
ATOM 2702 C C . LYS B 1 84 ? 11.031 -32.5 -6.688 1 98.38 84 LYS B C 1
ATOM 2704 O O . LYS B 1 84 ? 10.93 -33.406 -7.496 1 98.38 84 LYS B O 1
ATOM 2709 N N . HIS B 1 85 ? 11.078 -31.266 -7.031 1 97.88 85 HIS B N 1
ATOM 2710 C CA . HIS B 1 85 ? 10.82 -30.922 -8.422 1 97.88 85 HIS B CA 1
ATOM 2711 C C . HIS B 1 85 ? 12 -30.172 -9.039 1 97.88 85 HIS B C 1
ATOM 2713 O O . HIS B 1 85 ? 12.281 -30.328 -10.227 1 97.88 85 HIS B O 1
ATOM 2719 N N . GLY B 1 86 ? 12.664 -29.25 -8.219 1 98.31 86 GLY B N 1
ATOM 2720 C CA . GLY B 1 86 ? 13.844 -28.531 -8.672 1 98.31 86 GLY B CA 1
ATOM 2721 C C . GLY B 1 86 ? 13.516 -27.391 -9.609 1 98.31 86 GLY B C 1
ATOM 2722 O O . GLY B 1 86 ? 14.422 -26.719 -10.125 1 98.31 86 GLY B O 1
ATOM 2723 N N . VAL B 1 87 ? 12.25 -27.156 -9.922 1 98.5 87 VAL B N 1
ATOM 2724 C CA . VAL B 1 87 ? 11.773 -26.109 -10.812 1 98.5 87 VAL B CA 1
ATOM 2725 C C . VAL B 1 87 ? 10.359 -25.688 -10.414 1 98.5 87 VAL B C 1
ATOM 2727 O O . VAL B 1 87 ? 9.625 -26.453 -9.797 1 98.5 87 VAL B O 1
ATOM 2730 N N . LEU B 1 88 ? 10 -24.469 -10.617 1 98.81 88 LEU B N 1
ATOM 2731 C CA . LEU B 1 88 ? 8.641 -23.938 -10.531 1 98.81 88 LEU B CA 1
ATOM 2732 C C . LEU B 1 88 ? 8.297 -23.109 -11.766 1 98.81 88 LEU B C 1
ATOM 2734 O O . LEU B 1 88 ? 9.008 -22.172 -12.109 1 98.81 88 LEU B O 1
ATOM 2738 N N . ASP B 1 89 ? 7.215 -23.484 -12.422 1 98.81 89 ASP B N 1
ATOM 2739 C CA . ASP B 1 89 ? 6.855 -22.797 -13.664 1 98.81 89 ASP B CA 1
ATOM 2740 C C . ASP B 1 89 ? 5.949 -21.609 -13.383 1 98.81 89 ASP B C 1
ATOM 2742 O O . ASP B 1 89 ? 6.051 -20.578 -14.047 1 98.81 89 ASP B O 1
ATOM 2746 N N . VAL B 1 90 ? 5.039 -21.781 -12.43 1 98.94 90 VAL B N 1
ATOM 2747 C CA . VAL B 1 90 ? 4.047 -20.734 -12.164 1 98.94 90 VAL B CA 1
ATOM 2748 C C . VAL B 1 90 ? 3.854 -20.594 -10.656 1 98.94 90 VAL B C 1
ATOM 2750 O O . VAL B 1 90 ? 3.654 -21.578 -9.945 1 98.94 90 VAL B O 1
ATOM 2753 N N . LEU B 1 91 ? 4.016 -19.406 -10.156 1 98.94 91 LEU B N 1
ATOM 2754 C CA . LEU B 1 91 ? 3.662 -19.062 -8.781 1 98.94 91 LEU B CA 1
ATOM 2755 C C . LEU B 1 91 ? 2.428 -18.156 -8.758 1 98.94 91 LEU B C 1
ATOM 2757 O O . LEU B 1 91 ? 2.453 -17.047 -9.281 1 98.94 91 LEU B O 1
ATOM 2761 N N . VAL B 1 92 ? 1.339 -18.641 -8.219 1 98.94 92 VAL B N 1
ATOM 2762 C CA . VAL B 1 92 ? 0.132 -17.859 -8.008 1 98.94 92 VAL B CA 1
ATOM 2763 C C . VAL B 1 92 ? 0.044 -17.438 -6.543 1 98.94 92 VAL B C 1
ATOM 2765 O O . VAL B 1 92 ? -0.341 -18.234 -5.684 1 98.94 92 VAL B O 1
ATOM 2768 N N . ASN B 1 93 ? 0.421 -16.188 -6.32 1 98.94 93 ASN B N 1
ATOM 2769 C CA . ASN B 1 93 ? 0.26 -15.586 -5.004 1 98.94 93 ASN B CA 1
ATOM 2770 C C . ASN B 1 93 ? -1.195 -15.227 -4.727 1 98.94 93 ASN B C 1
ATOM 2772 O O . ASN B 1 93 ? -1.606 -14.086 -4.949 1 98.94 93 ASN B O 1
ATOM 2776 N N . ASN B 1 94 ? -1.882 -16.203 -4.172 1 98.75 94 ASN B N 1
ATOM 2777 C CA . ASN B 1 94 ? -3.322 -16.062 -3.99 1 98.75 94 ASN B CA 1
ATOM 2778 C C . ASN B 1 94 ? -3.682 -15.836 -2.523 1 98.75 94 ASN B C 1
ATOM 2780 O O . ASN B 1 94 ? -4.691 -15.195 -2.219 1 98.75 94 ASN B O 1
ATOM 2784 N N . ALA B 1 95 ? -2.832 -16.359 -1.611 1 97.94 95 ALA B N 1
ATOM 2785 C CA . ALA B 1 95 ? -3.133 -16.188 -0.192 1 97.94 95 ALA B CA 1
ATOM 2786 C C . ALA B 1 95 ? -3.361 -14.719 0.151 1 97.94 95 ALA B C 1
ATOM 2788 O O . ALA B 1 95 ? -2.588 -13.852 -0.263 1 97.94 95 ALA B O 1
ATOM 2789 N N . GLY B 1 96 ? -4.398 -14.43 0.817 1 96.12 96 GLY B N 1
ATOM 2790 C CA . GLY B 1 96 ? -4.758 -13.078 1.222 1 96.12 96 GLY B CA 1
ATOM 2791 C C . GLY B 1 96 ? -5.816 -13.047 2.307 1 96.12 96 GLY B C 1
ATOM 2792 O O . GLY B 1 96 ? -6.434 -14.07 2.613 1 96.12 96 GLY B O 1
ATOM 2793 N N . ALA B 1 97 ? -5.949 -11.891 2.918 1 94.44 97 ALA B N 1
ATOM 2794 C CA . ALA B 1 97 ? -6.91 -11.734 4.008 1 94.44 97 ALA B CA 1
ATOM 2795 C C . ALA B 1 97 ? -7.324 -10.273 4.16 1 94.44 97 ALA B C 1
ATOM 2797 O O . ALA B 1 97 ? -6.617 -9.367 3.703 1 94.44 97 ALA B O 1
ATOM 2798 N N . SER B 1 98 ? -8.484 -10.102 4.641 1 92.75 98 SER B N 1
ATOM 2799 C CA . SER B 1 98 ? -8.93 -8.812 5.156 1 92.75 98 SER B CA 1
ATOM 2800 C C . SER B 1 98 ? -9.094 -8.844 6.672 1 92.75 98 SER B C 1
ATOM 2802 O O . SER B 1 98 ? -9.773 -9.727 7.207 1 92.75 98 SER B O 1
ATOM 2804 N N . HIS B 1 99 ? -8.477 -7.938 7.309 1 92.69 99 HIS B N 1
ATOM 2805 C CA . HIS B 1 99 ? -8.562 -7.879 8.766 1 92.69 99 HIS B CA 1
ATOM 2806 C C . HIS B 1 99 ? -9.328 -6.645 9.227 1 92.69 99 HIS B C 1
ATOM 2808 O O . HIS B 1 99 ? -9.312 -6.301 10.406 1 92.69 99 HIS B O 1
ATOM 2814 N N . ASP B 1 100 ? -9.953 -6.012 8.227 1 91.12 100 ASP B N 1
ATOM 2815 C CA . ASP B 1 100 ? -10.719 -4.809 8.555 1 91.12 100 ASP B CA 1
ATOM 2816 C C . ASP B 1 100 ? -11.891 -5.137 9.469 1 91.12 100 ASP B C 1
ATOM 2818 O O . ASP B 1 100 ? -12.312 -6.293 9.562 1 91.12 100 ASP B O 1
ATOM 2822 N N . PHE B 1 101 ? -12.414 -4.168 10.172 1 83.56 101 PHE B N 1
ATOM 2823 C CA . PHE B 1 101 ? -13.555 -4.328 11.07 1 83.56 101 PHE B CA 1
ATOM 2824 C C . PHE B 1 101 ? -14.797 -4.734 10.297 1 83.56 101 PHE B C 1
ATOM 2826 O O . PHE B 1 101 ? -14.922 -4.441 9.109 1 83.56 101 PHE B O 1
ATOM 2833 N N . ASN B 1 102 ? -15.656 -5.453 10.992 1 84.44 102 ASN B N 1
ATOM 2834 C CA . ASN B 1 102 ? -17.047 -5.566 10.547 1 84.44 102 ASN B CA 1
ATOM 2835 C C . ASN B 1 102 ? -17.969 -4.648 11.344 1 84.44 102 ASN B C 1
ATOM 2837 O O . ASN B 1 102 ? -17.562 -4.109 12.383 1 84.44 102 ASN B O 1
ATOM 2841 N N . PRO B 1 103 ? -19.141 -4.391 10.727 1 82.12 103 PRO B N 1
ATOM 2842 C CA . PRO B 1 103 ? -20.047 -3.479 11.422 1 82.12 103 PRO B CA 1
ATOM 2843 C C . PRO B 1 103 ? -20.266 -3.861 12.891 1 82.12 103 PRO B C 1
ATOM 2845 O O . PRO B 1 103 ? -20.438 -2.986 13.742 1 82.12 103 PRO B O 1
ATOM 2848 N N . GLN B 1 104 ? -20.188 -5.113 13.25 1 85.38 104 GLN B N 1
ATOM 2849 C CA . GLN B 1 104 ? -20.5 -5.586 14.594 1 85.38 104 GLN B CA 1
ATOM 2850 C C . GLN B 1 104 ? -19.312 -5.371 15.531 1 85.38 104 GLN B C 1
ATOM 2852 O O . GLN B 1 104 ? -19.5 -5.277 16.75 1 85.38 104 GLN B O 1
ATOM 2857 N N . THR B 1 105 ? -18.156 -5.238 15.031 1 86.88 105 THR B N 1
ATOM 2858 C CA . THR B 1 105 ? -16.969 -5.18 15.883 1 86.88 105 THR B CA 1
ATOM 2859 C C . THR B 1 105 ? -16.281 -3.822 15.766 1 86.88 105 THR B C 1
ATOM 2861 O O . THR B 1 105 ? -15.234 -3.6 16.359 1 86.88 105 THR B O 1
ATOM 2864 N N . TYR B 1 106 ? -16.891 -2.996 15 1 90.06 106 TYR B N 1
ATOM 2865 C CA . TYR B 1 106 ? -16.281 -1.684 14.805 1 90.06 106 TYR B CA 1
ATOM 2866 C C . TYR B 1 106 ? -16.344 -0.856 16.078 1 90.06 106 TYR B C 1
ATOM 2868 O O . TYR B 1 106 ? -17.406 -0.678 16.672 1 90.06 106 TYR B O 1
ATOM 2876 N N . ASN B 1 107 ? -15.156 -0.409 16.562 1 93.44 107 ASN B N 1
ATOM 2877 C CA . ASN B 1 107 ? -14.984 0.523 17.672 1 93.44 107 ASN B CA 1
ATOM 2878 C C . ASN B 1 107 ? -13.984 1.624 17.344 1 93.44 107 ASN B C 1
ATOM 2880 O O . ASN B 1 107 ? -12.773 1.396 17.359 1 93.44 107 ASN B O 1
ATOM 2884 N N . PRO B 1 108 ? -14.5 2.803 17.016 1 91.69 108 PRO B N 1
ATOM 2885 C CA . PRO B 1 108 ? -13.625 3.893 16.578 1 91.69 108 PRO B CA 1
ATOM 2886 C C . PRO B 1 108 ? -12.633 4.324 17.656 1 91.69 108 PRO B C 1
ATOM 2888 O O . PRO B 1 108 ? -11.641 4.992 17.359 1 91.69 108 PRO B O 1
ATOM 2891 N N . ASP B 1 109 ? -12.836 3.996 18.906 1 94.12 109 ASP B N 1
ATOM 2892 C CA . ASP B 1 109 ? -11.961 4.414 20 1 94.12 109 ASP B CA 1
ATOM 2893 C C . ASP B 1 109 ? -10.812 3.422 20.188 1 94.12 109 ASP B C 1
ATOM 2895 O O . ASP B 1 109 ? -9.844 3.709 20.906 1 94.12 109 ASP B O 1
ATOM 2899 N N . ASP B 1 110 ? -10.922 2.322 19.547 1 95.12 110 ASP B N 1
ATOM 2900 C CA . ASP B 1 110 ? -9.906 1.284 19.688 1 95.12 110 ASP B CA 1
ATOM 2901 C C . ASP B 1 110 ? -8.812 1.451 18.625 1 95.12 110 ASP B C 1
ATOM 2903 O O . ASP B 1 110 ? -8.695 0.64 17.719 1 95.12 110 ASP B O 1
ATOM 2907 N N . ILE B 1 111 ? -7.914 2.373 18.859 1 95.81 111 ILE B N 1
ATOM 2908 C CA . ILE B 1 111 ? -6.926 2.746 17.859 1 95.81 111 ILE B CA 1
ATOM 2909 C C . ILE B 1 111 ? -5.879 1.64 17.734 1 95.81 111 ILE B C 1
ATOM 2911 O O . ILE B 1 111 ? -5.273 1.469 16.672 1 95.81 111 ILE B O 1
ATOM 2915 N N . LYS B 1 112 ? -5.695 0.966 18.844 1 96.75 112 LYS B N 1
ATOM 2916 C CA . LYS B 1 112 ? -4.773 -0.166 18.781 1 96.75 112 LYS B CA 1
ATOM 2917 C C . LYS B 1 112 ? -5.23 -1.197 17.766 1 96.75 112 LYS B C 1
ATOM 2919 O O . LYS B 1 112 ? -4.438 -1.653 16.938 1 96.75 112 LYS B O 1
ATOM 2924 N N . THR B 1 113 ? -6.461 -1.589 17.812 1 95.62 113 THR B N 1
ATOM 2925 C CA . THR B 1 113 ? -7.004 -2.557 16.875 1 95.62 113 THR B CA 1
ATOM 2926 C C . THR B 1 113 ? -7.02 -1.983 15.453 1 95.62 113 THR B C 1
ATOM 2928 O O . THR B 1 113 ? -6.793 -2.709 14.484 1 95.62 113 THR B O 1
ATOM 2931 N N . LEU B 1 114 ? -7.266 -0.729 15.344 1 95.31 114 LEU B N 1
ATOM 2932 C CA . LEU B 1 114 ? -7.211 -0.065 14.047 1 95.31 114 LEU B CA 1
ATOM 2933 C C . LEU B 1 114 ? -5.84 -0.238 13.406 1 95.31 114 LEU B C 1
ATOM 2935 O O . LEU B 1 114 ? -5.738 -0.665 12.258 1 95.31 114 LEU B O 1
ATOM 2939 N N . ARG B 1 115 ? -4.781 0.052 14.133 1 97.62 115 ARG B N 1
ATOM 2940 C CA . ARG B 1 115 ? -3.418 -0.115 13.641 1 97.62 115 ARG B CA 1
ATOM 2941 C C . ARG B 1 115 ? -3.127 -1.577 13.32 1 97.62 115 ARG B C 1
ATOM 2943 O O . ARG B 1 115 ? -2.543 -1.885 12.281 1 97.62 115 ARG B O 1
ATOM 2950 N N . GLN B 1 116 ? -3.512 -2.406 14.195 1 97.31 116 GLN B N 1
ATOM 2951 C CA . GLN B 1 116 ? -3.246 -3.832 14.031 1 97.31 116 GLN B CA 1
ATOM 2952 C C . GLN B 1 116 ? -3.902 -4.371 12.766 1 97.31 116 GLN B C 1
ATOM 2954 O O . GLN B 1 116 ? -3.312 -5.191 12.055 1 97.31 116 GLN B O 1
ATOM 2959 N N . ASN B 1 117 ? -5.109 -3.965 12.508 1 95.56 117 ASN B N 1
ATOM 2960 C CA . ASN B 1 117 ? -5.82 -4.414 11.32 1 95.56 117 ASN B CA 1
ATOM 2961 C C . ASN B 1 117 ? -5.094 -4 10.039 1 95.56 117 ASN B C 1
ATOM 2963 O O . ASN B 1 117 ? -4.949 -4.801 9.117 1 95.56 117 ASN B O 1
ATOM 2967 N N . PHE B 1 118 ? -4.613 -2.768 10.008 1 97.5 118 PHE B N 1
ATOM 2968 C CA . PHE B 1 118 ? -3.83 -2.299 8.867 1 97.5 118 PHE B CA 1
ATOM 2969 C C . PHE B 1 118 ? -2.57 -3.139 8.695 1 97.5 118 PHE B C 1
ATOM 2971 O O . PHE B 1 118 ? -2.316 -3.674 7.617 1 97.5 118 PHE B O 1
ATOM 2978 N N . ASN B 1 119 ? -1.851 -3.285 9.773 1 98.5 119 ASN B N 1
ATOM 2979 C CA . ASN B 1 119 ? -0.547 -3.936 9.703 1 98.5 119 ASN B CA 1
ATOM 2980 C C . ASN B 1 119 ? -0.677 -5.418 9.367 1 98.5 119 ASN B C 1
ATOM 2982 O O . ASN B 1 119 ? 0.136 -5.965 8.617 1 98.5 119 ASN B O 1
ATOM 2986 N N . LYS B 1 120 ? -1.646 -6.055 9.914 1 98.06 120 LYS B N 1
ATOM 2987 C CA . LYS B 1 120 ? -1.843 -7.473 9.617 1 98.06 120 LYS B CA 1
ATOM 2988 C C . LYS B 1 120 ? -2.238 -7.676 8.156 1 98.06 120 LYS B C 1
ATOM 2990 O O . LYS B 1 120 ? -1.768 -8.609 7.508 1 98.06 120 LYS B O 1
ATOM 2995 N N . SER B 1 121 ? -3.123 -6.828 7.652 1 97.75 121 SER B N 1
ATOM 2996 C CA . SER B 1 121 ? -3.506 -6.902 6.246 1 97.75 121 SER B CA 1
ATOM 2997 C C . SER B 1 121 ? -2.293 -6.754 5.336 1 97.75 121 SER B C 1
ATOM 2999 O O . SER B 1 121 ? -2.127 -7.52 4.387 1 97.75 121 SER B O 1
ATOM 3001 N N . TYR B 1 122 ? -1.459 -5.805 5.641 1 98.69 122 TYR B N 1
ATOM 3002 C CA . TYR B 1 122 ? -0.268 -5.562 4.836 1 98.69 122 TYR B CA 1
ATOM 3003 C C . TYR B 1 122 ? 0.71 -6.727 4.941 1 98.69 122 TYR B C 1
ATOM 3005 O O . TYR B 1 122 ? 1.307 -7.137 3.945 1 98.69 122 TYR B O 1
ATOM 3013 N N . ASP B 1 123 ? 0.9 -7.223 6.102 1 98.81 123 ASP B N 1
ATOM 3014 C CA . ASP B 1 123 ? 1.841 -8.32 6.32 1 98.81 123 ASP B CA 1
ATOM 3015 C C . ASP B 1 123 ? 1.456 -9.547 5.5 1 98.81 123 ASP B C 1
ATOM 3017 O O . ASP B 1 123 ? 2.312 -10.172 4.871 1 98.81 123 ASP B O 1
ATOM 3021 N N . VAL B 1 124 ? 0.249 -9.852 5.461 1 98.56 124 VAL B N 1
ATOM 3022 C CA . VAL B 1 124 ? -0.228 -11.031 4.754 1 98.56 124 VAL B CA 1
ATOM 3023 C C . VAL B 1 124 ? -0.283 -10.75 3.252 1 98.56 124 VAL B C 1
ATOM 3025 O O . VAL B 1 124 ? 0.296 -11.484 2.453 1 98.56 124 VAL B O 1
ATOM 3028 N N . ASN B 1 125 ? -0.908 -9.672 2.859 1 98.62 125 ASN B N 1
ATOM 3029 C CA . ASN B 1 125 ? -1.27 -9.43 1.465 1 98.62 125 ASN B CA 1
ATOM 3030 C C . ASN B 1 125 ? -0.086 -8.906 0.66 1 98.62 125 ASN B C 1
ATOM 3032 O O . ASN B 1 125 ? -0.039 -9.062 -0.561 1 98.62 125 ASN B O 1
ATOM 3036 N N . THR B 1 126 ? 0.823 -8.203 1.365 1 98.75 126 THR B N 1
ATOM 3037 C CA . THR B 1 126 ? 1.882 -7.516 0.636 1 98.75 126 THR B CA 1
ATOM 3038 C C . THR B 1 126 ? 3.252 -8.078 1.015 1 98.75 126 THR B C 1
ATOM 3040 O O . THR B 1 126 ? 3.904 -8.734 0.203 1 98.75 126 THR B O 1
ATOM 3043 N N . SER B 1 127 ? 3.596 -7.965 2.297 1 98.5 127 SER B N 1
ATOM 3044 C CA . SER B 1 127 ? 4.902 -8.453 2.725 1 98.5 127 SER B CA 1
ATOM 3045 C C . SER B 1 127 ? 5.035 -9.953 2.506 1 98.5 127 SER B C 1
ATOM 3047 O O . SER B 1 127 ? 6.066 -10.43 2.025 1 98.5 127 SER B O 1
ATOM 3049 N N . GLY B 1 128 ? 4 -10.672 2.912 1 98.5 128 GLY B N 1
ATOM 3050 C CA . GLY B 1 128 ? 4.016 -12.109 2.744 1 98.5 128 GLY B CA 1
ATOM 3051 C C . GLY B 1 128 ? 4.188 -12.539 1.299 1 98.5 128 GLY B C 1
ATOM 3052 O O . GLY B 1 128 ? 4.992 -13.43 0.999 1 98.5 128 GLY B O 1
ATOM 3053 N N . THR B 1 129 ? 3.449 -11.906 0.436 1 97.88 129 THR B N 1
ATOM 3054 C CA . THR B 1 129 ? 3.516 -12.18 -0.995 1 97.88 129 THR B CA 1
ATOM 3055 C C . THR B 1 129 ? 4.891 -11.836 -1.552 1 97.88 129 THR B C 1
ATOM 3057 O O . THR B 1 129 ? 5.438 -12.562 -2.379 1 97.88 129 THR B O 1
ATOM 3060 N N . HIS B 1 130 ? 5.441 -10.742 -1.11 1 97.94 130 HIS B N 1
ATOM 3061 C CA . HIS B 1 130 ? 6.781 -10.344 -1.526 1 97.94 130 HIS B CA 1
ATOM 3062 C C . HIS B 1 130 ? 7.824 -11.367 -1.098 1 97.94 130 HIS B C 1
ATOM 3064 O O . HIS B 1 130 ? 8.664 -11.781 -1.9 1 97.94 130 HIS B O 1
ATOM 3070 N N . VAL B 1 131 ? 7.742 -11.805 0.107 1 98.12 131 VAL B N 1
ATOM 3071 C CA . VAL B 1 131 ? 8.75 -12.688 0.683 1 98.12 131 VAL B CA 1
ATOM 3072 C C . VAL B 1 131 ? 8.688 -14.055 0.006 1 98.12 131 VAL B C 1
ATOM 3074 O O . VAL B 1 131 ? 9.711 -14.625 -0.367 1 98.12 131 VAL B O 1
ATOM 3077 N N . ILE B 1 132 ? 7.492 -14.602 -0.154 1 98.62 132 ILE B N 1
ATOM 3078 C CA . ILE B 1 132 ? 7.398 -15.914 -0.782 1 98.62 132 ILE B CA 1
ATOM 3079 C C . ILE B 1 132 ? 7.914 -15.836 -2.219 1 98.62 132 ILE B C 1
ATOM 3081 O O . ILE B 1 132 ? 8.602 -16.75 -2.686 1 98.62 132 ILE B O 1
ATOM 3085 N N . THR B 1 133 ? 7.586 -14.773 -2.975 1 98.62 133 THR B N 1
ATOM 3086 C CA . THR B 1 133 ? 8.109 -14.602 -4.324 1 98.62 133 THR B CA 1
ATOM 3087 C C . THR B 1 133 ? 9.633 -14.57 -4.316 1 98.62 133 THR B C 1
ATOM 3089 O O . THR B 1 133 ? 10.281 -15.305 -5.062 1 98.62 133 THR B O 1
ATOM 3092 N N . HIS B 1 134 ? 10.18 -13.75 -3.404 1 97.81 134 HIS B N 1
ATOM 3093 C CA . HIS B 1 134 ? 11.625 -13.633 -3.273 1 97.81 134 HIS B CA 1
ATOM 3094 C C . HIS B 1 134 ? 12.273 -15 -3.074 1 97.81 134 HIS B C 1
ATOM 3096 O O . HIS B 1 134 ? 13.258 -15.328 -3.746 1 97.81 134 HIS B O 1
ATOM 3102 N N . VAL B 1 135 ? 11.727 -15.766 -2.232 1 98.62 135 VAL B N 1
ATOM 3103 C CA . VAL B 1 135 ? 12.289 -17.062 -1.839 1 98.62 135 VAL B CA 1
ATOM 3104 C C . VAL B 1 135 ? 12.188 -18.047 -3 1 98.62 135 VAL B C 1
ATOM 3106 O O . VAL B 1 135 ? 13.078 -18.875 -3.201 1 98.62 135 VAL B O 1
ATOM 3109 N N . PHE B 1 136 ? 11.188 -17.953 -3.885 1 98.88 136 PHE B N 1
ATOM 3110 C CA . PHE B 1 136 ? 10.922 -18.953 -4.902 1 98.88 136 PHE B CA 1
ATOM 3111 C C . PHE B 1 136 ? 11.516 -18.547 -6.242 1 98.88 136 PHE B C 1
ATOM 3113 O O . PHE B 1 136 ? 11.508 -19.328 -7.199 1 98.88 136 PHE B O 1
ATOM 3120 N N . VAL B 1 137 ? 12.078 -17.344 -6.375 1 98.56 137 VAL B N 1
ATOM 3121 C CA . VAL B 1 137 ? 12.617 -16.828 -7.629 1 98.56 137 VAL B CA 1
ATOM 3122 C C . VAL B 1 137 ? 13.648 -17.812 -8.188 1 98.56 137 VAL B C 1
ATOM 3124 O O . VAL B 1 137 ? 13.625 -18.141 -9.375 1 98.56 137 VAL B O 1
ATOM 3127 N N . PRO B 1 138 ? 14.547 -18.391 -7.367 1 98.69 138 PRO B N 1
ATOM 3128 C CA . PRO B 1 138 ? 15.555 -19.281 -7.934 1 98.69 138 PRO B CA 1
ATOM 3129 C C . PRO B 1 138 ? 14.938 -20.469 -8.68 1 98.69 138 PRO B C 1
ATOM 3131 O O . PRO B 1 138 ? 15.492 -20.922 -9.68 1 98.69 138 PRO B O 1
ATOM 3134 N N . LEU B 1 139 ? 13.836 -20.953 -8.242 1 98.88 139 LEU B N 1
ATOM 3135 C CA . LEU B 1 139 ? 13.18 -22.062 -8.914 1 98.88 139 LEU B CA 1
ATOM 3136 C C . LEU B 1 139 ? 12.438 -21.594 -10.156 1 98.88 139 LEU B C 1
ATOM 3138 O O . LEU B 1 139 ? 12.344 -22.312 -11.156 1 98.88 139 LEU B O 1
ATOM 3142 N N . LEU B 1 140 ? 11.859 -20.375 -10.086 1 98.88 140 LEU B N 1
ATOM 3143 C CA . LEU B 1 140 ? 11.18 -19.781 -11.234 1 98.88 140 LEU B CA 1
ATOM 3144 C C . LEU B 1 140 ? 12.148 -19.594 -12.398 1 98.88 140 LEU B C 1
ATOM 3146 O O . LEU B 1 140 ? 11.789 -19.828 -13.555 1 98.88 140 LEU B O 1
ATOM 3150 N N . LEU B 1 141 ? 13.367 -19.219 -12.07 1 98.62 141 LEU B N 1
ATOM 3151 C CA . LEU B 1 141 ? 14.352 -18.906 -13.094 1 98.62 141 LEU B CA 1
ATOM 3152 C C . LEU B 1 141 ? 14.805 -20.172 -13.812 1 98.62 141 LEU B C 1
ATOM 3154 O O . LEU B 1 141 ? 15.445 -20.109 -14.867 1 98.62 141 LEU B O 1
ATOM 3158 N N . LYS B 1 142 ? 14.453 -21.344 -13.266 1 98.38 142 LYS B N 1
ATOM 3159 C CA . LYS B 1 142 ? 14.789 -22.609 -13.898 1 98.38 142 LYS B CA 1
ATOM 3160 C C . LYS B 1 142 ? 13.742 -23 -14.945 1 98.38 142 LYS B C 1
ATOM 3162 O O . LYS B 1 142 ? 13.969 -23.906 -15.742 1 98.38 142 LYS B O 1
ATOM 3167 N N . SER B 1 143 ? 12.648 -22.344 -14.984 1 98.38 143 SER B N 1
ATOM 3168 C CA . SER B 1 143 ? 11.562 -22.641 -15.914 1 98.38 143 SER B CA 1
ATOM 3169 C C . SER B 1 143 ? 11.812 -22.016 -17.281 1 98.38 143 SER B C 1
ATOM 3171 O O . SER B 1 143 ? 12.406 -20.938 -17.375 1 98.38 143 SER B O 1
ATOM 3173 N N . THR B 1 144 ? 11.281 -22.594 -18.328 1 97.19 144 THR B N 1
ATOM 3174 C CA . THR B 1 144 ? 11.398 -22.047 -19.688 1 97.19 144 THR B CA 1
ATOM 3175 C C . THR B 1 144 ? 10.289 -21.031 -19.953 1 97.19 144 THR B C 1
ATOM 3177 O O . THR B 1 144 ? 10.367 -20.266 -20.906 1 97.19 144 THR B O 1
ATOM 3180 N N . ASP B 1 145 ? 9.289 -21.016 -19.172 1 97.94 145 ASP B N 1
ATOM 3181 C CA . ASP B 1 145 ? 8.188 -20.078 -19.266 1 97.94 145 ASP B CA 1
ATOM 3182 C C . ASP B 1 145 ? 7.66 -19.688 -17.891 1 97.94 145 ASP B C 1
ATOM 3184 O O . ASP B 1 145 ? 6.504 -19.953 -17.562 1 97.94 145 ASP B O 1
ATOM 3188 N N . PRO B 1 146 ? 8.516 -19.031 -17.047 1 98.81 146 PRO B N 1
ATOM 3189 C CA . PRO B 1 146 ? 8.148 -18.688 -15.68 1 98.81 146 PRO B CA 1
ATOM 3190 C C . PRO B 1 146 ? 7.098 -17.578 -15.602 1 98.81 146 PRO B C 1
ATOM 3192 O O . PRO B 1 146 ? 7.156 -16.609 -16.359 1 98.81 146 PRO B O 1
ATOM 3195 N N . ARG B 1 147 ? 6.078 -17.797 -14.703 1 98.94 147 ARG B N 1
ATOM 3196 C CA . ARG B 1 147 ? 4.973 -16.859 -14.516 1 98.94 147 ARG B CA 1
ATOM 3197 C C . ARG B 1 147 ? 4.707 -16.609 -13.039 1 98.94 147 ARG B C 1
ATOM 3199 O O . ARG B 1 147 ? 4.723 -17.547 -12.234 1 98.94 147 ARG B O 1
ATOM 3206 N N . VAL B 1 148 ? 4.555 -15.367 -12.695 1 98.94 148 VAL B N 1
ATOM 3207 C CA . VAL B 1 148 ? 4.195 -14.984 -11.336 1 98.94 148 VAL B CA 1
ATOM 3208 C C . VAL B 1 148 ? 2.912 -14.156 -11.359 1 98.94 148 VAL B C 1
ATOM 3210 O O . VAL B 1 148 ? 2.848 -13.117 -12.016 1 98.94 148 VAL B O 1
ATOM 3213 N N . LEU B 1 149 ? 1.891 -14.648 -10.711 1 98.94 149 LEU B N 1
ATOM 3214 C CA . LEU B 1 149 ? 0.613 -13.961 -10.602 1 98.94 149 LEU B CA 1
ATOM 3215 C C . LEU B 1 149 ? 0.358 -13.516 -9.164 1 98.94 149 LEU B C 1
ATOM 3217 O O . LEU B 1 149 ? 0.501 -14.312 -8.234 1 98.94 149 LEU B O 1
ATOM 3221 N N . PHE B 1 150 ? 0.084 -12.25 -8.992 1 98.94 150 PHE B N 1
ATOM 3222 C CA . PHE B 1 150 ? -0.342 -11.703 -7.711 1 98.94 150 PHE B CA 1
ATOM 3223 C C . PHE B 1 150 ? -1.846 -11.453 -7.703 1 98.94 150 PHE B C 1
ATOM 3225 O O . PHE B 1 150 ? -2.352 -10.664 -8.5 1 98.94 150 PHE B O 1
ATOM 3232 N N . VAL B 1 151 ? -2.568 -12.117 -6.797 1 98.88 151 VAL B N 1
ATOM 3233 C CA . VAL B 1 151 ? -4.008 -11.883 -6.723 1 98.88 151 VAL B CA 1
ATOM 3234 C C . VAL B 1 151 ? -4.285 -10.641 -5.883 1 98.88 151 VAL B C 1
ATOM 3236 O O . VAL B 1 151 ? -4.141 -10.664 -4.66 1 98.88 151 VAL B O 1
ATOM 3239 N N . THR B 1 152 ? -4.625 -9.602 -6.566 1 98.62 152 THR B N 1
ATOM 3240 C CA . THR B 1 152 ? -4.965 -8.336 -5.93 1 98.62 152 THR B CA 1
ATOM 3241 C C . THR B 1 152 ? -6.477 -8.164 -5.844 1 98.62 152 THR B C 1
ATOM 3243 O O . THR B 1 152 ? -7.191 -9.086 -5.453 1 98.62 152 THR B O 1
ATOM 3246 N N . SER B 1 153 ? -7.008 -6.961 -6.109 1 97.25 153 SER B N 1
ATOM 3247 C CA . SER B 1 153 ? -8.43 -6.668 -5.957 1 97.25 153 SER B CA 1
ATOM 3248 C C . SER B 1 153 ? -8.836 -5.438 -6.762 1 97.25 153 SER B C 1
ATOM 3250 O O . SER B 1 153 ? -8.016 -4.551 -7.004 1 97.25 153 SER B O 1
ATOM 3252 N N . GLY B 1 154 ? -10.102 -5.512 -7.168 1 96.19 154 GLY B N 1
ATOM 3253 C CA . GLY B 1 154 ? -10.648 -4.277 -7.707 1 96.19 154 GLY B CA 1
ATOM 3254 C C . GLY B 1 154 ? -10.609 -3.125 -6.723 1 96.19 154 GLY B C 1
ATOM 3255 O O . GLY B 1 154 ? -10.562 -1.959 -7.125 1 96.19 154 GLY B O 1
ATOM 3256 N N . LEU B 1 155 ? -10.555 -3.412 -5.477 1 96.06 155 LEU B N 1
ATOM 3257 C CA . LEU B 1 155 ? -10.531 -2.408 -4.418 1 96.06 155 LEU B CA 1
ATOM 3258 C C . LEU B 1 155 ? -9.148 -1.77 -4.309 1 96.06 155 LEU B C 1
ATOM 3260 O O . LEU B 1 155 ? -8.969 -0.801 -3.568 1 96.06 155 LEU B O 1
ATOM 3264 N N . SER B 1 156 ? -8.18 -2.287 -5.047 1 97.94 156 SER B N 1
ATOM 3265 C CA . SER B 1 156 ? -6.836 -1.715 -5.055 1 97.94 156 SER B CA 1
ATOM 3266 C C . SER B 1 156 ? -6.727 -0.58 -6.066 1 97.94 156 SER B C 1
ATOM 3268 O O . SER B 1 156 ? -5.676 0.056 -6.18 1 97.94 156 SER B O 1
ATOM 3270 N N . ASP B 1 157 ? -7.781 -0.325 -6.812 1 97.69 157 ASP B N 1
ATOM 3271 C CA . ASP B 1 157 ? -7.816 0.627 -7.918 1 97.69 157 ASP B CA 1
ATOM 3272 C C . ASP B 1 157 ? -7.961 2.059 -7.406 1 97.69 157 ASP B C 1
ATOM 3274 O O . ASP B 1 157 ? -9.055 2.484 -7.035 1 97.69 157 ASP B O 1
ATOM 3278 N N . LEU B 1 158 ? -6.844 2.826 -7.426 1 98.62 158 LEU B N 1
ATOM 3279 C CA . LEU B 1 158 ? -6.836 4.199 -6.941 1 98.62 158 LEU B CA 1
ATOM 3280 C C . LEU B 1 158 ? -7.723 5.09 -7.805 1 98.62 158 LEU B C 1
ATOM 3282 O O . LEU B 1 158 ? -8.484 5.906 -7.281 1 98.62 158 LEU B O 1
ATOM 3286 N N . HIS B 1 159 ? -7.613 4.918 -9.133 1 98.06 159 HIS B N 1
ATOM 3287 C CA . HIS B 1 159 ? -8.461 5.691 -10.031 1 98.06 159 HIS B CA 1
ATOM 3288 C C . HIS B 1 159 ? -9.938 5.434 -9.758 1 98.06 159 HIS B C 1
ATOM 3290 O O . HIS B 1 159 ? -10.75 6.359 -9.773 1 98.06 159 HIS B O 1
ATOM 3296 N N . GLY B 1 160 ? -10.266 4.172 -9.578 1 96.69 160 GLY B N 1
ATOM 3297 C CA . GLY B 1 160 ? -11.641 3.816 -9.258 1 96.69 160 GLY B CA 1
ATOM 3298 C C . GLY B 1 160 ? -12.148 4.5 -8 1 96.69 160 GLY B C 1
ATOM 3299 O O . GLY B 1 160 ? -13.258 5.035 -7.988 1 96.69 160 GLY B O 1
ATOM 3300 N N . LEU B 1 161 ? -11.328 4.43 -6.961 1 97.12 161 LEU B N 1
ATOM 3301 C CA . LEU B 1 161 ? -11.75 5.066 -5.719 1 97.12 161 LEU B CA 1
ATOM 3302 C C . LEU B 1 161 ? -11.883 6.574 -5.898 1 97.12 161 LEU B C 1
ATOM 3304 O O . LEU B 1 161 ? -12.82 7.184 -5.379 1 97.12 161 LEU B O 1
ATOM 3308 N N . GLU B 1 162 ? -10.922 7.172 -6.586 1 97.75 162 GLU B N 1
ATOM 3309 C CA . GLU B 1 162 ? -10.969 8.609 -6.859 1 97.75 162 GLU B CA 1
ATOM 3310 C C . GLU B 1 162 ? -12.273 9 -7.543 1 97.75 162 GLU B C 1
ATOM 3312 O O . GLU B 1 162 ? -12.883 10.016 -7.199 1 97.75 162 GLU B O 1
ATOM 3317 N N . THR B 1 163 ? -12.719 8.148 -8.477 1 97.06 163 THR B N 1
ATOM 3318 C CA . THR B 1 163 ? -13.805 8.531 -9.375 1 97.06 163 THR B CA 1
ATOM 3319 C C . THR B 1 163 ? -15.148 8.094 -8.812 1 97.06 163 THR B C 1
ATOM 3321 O O . THR B 1 163 ? -16.156 8.789 -8.961 1 97.06 163 THR B O 1
ATOM 3324 N N . LEU B 1 164 ? -15.141 6.93 -8.102 1 95.75 164 LEU B N 1
ATOM 3325 C CA . LEU B 1 164 ? -16.422 6.328 -7.766 1 95.75 164 LEU B CA 1
ATOM 3326 C C . LEU B 1 164 ? -16.719 6.465 -6.273 1 95.75 164 LEU B C 1
ATOM 3328 O O . LEU B 1 164 ? -17.875 6.379 -5.852 1 95.75 164 LEU B O 1
ATOM 3332 N N . GLY B 1 165 ? -15.656 6.543 -5.473 1 95.19 165 GLY B N 1
ATOM 3333 C CA . GLY B 1 165 ? -15.859 6.668 -4.039 1 95.19 165 GLY B CA 1
ATOM 3334 C C . GLY B 1 165 ? -15.68 5.359 -3.293 1 95.19 165 GLY B C 1
ATOM 3335 O O . GLY B 1 165 ? -15.078 4.418 -3.816 1 95.19 165 GLY B O 1
ATOM 3336 N N . LEU B 1 166 ? -16.109 5.258 -2.078 1 93 166 LEU B N 1
ATOM 3337 C CA . LEU B 1 166 ? -15.75 4.246 -1.091 1 93 166 LEU B CA 1
ATOM 3338 C C . LEU B 1 166 ? -16.453 2.93 -1.379 1 93 166 LEU B C 1
ATOM 3340 O O . LEU B 1 166 ? -15.961 1.859 -1.026 1 93 166 LEU B O 1
ATOM 3344 N N . SER B 1 167 ? -17.625 3.033 -1.917 1 88.06 167 SER B N 1
ATOM 3345 C CA . SER B 1 167 ? -18.422 1.826 -2.125 1 88.06 167 SER B CA 1
ATOM 3346 C C . SER B 1 167 ? -18.703 1.606 -3.605 1 88.06 167 SER B C 1
ATOM 3348 O O . SER B 1 167 ? -19.469 2.359 -4.211 1 88.06 167 SER B O 1
ATOM 3350 N N . PRO B 1 168 ? -18.188 0.53 -4.102 1 81.31 168 PRO B N 1
ATOM 3351 C CA . PRO B 1 168 ? -18.5 0.256 -5.508 1 81.31 168 PRO B CA 1
ATOM 3352 C C . PRO B 1 168 ? -19.984 -0.008 -5.746 1 81.31 168 PRO B C 1
ATOM 3354 O O . PRO B 1 168 ? -20.484 0.204 -6.855 1 81.31 168 PRO B O 1
ATOM 3357 N N . LEU B 1 169 ? -20.672 -0.398 -4.715 1 84.44 169 LEU B N 1
ATOM 3358 C CA . LEU B 1 169 ? -22.094 -0.714 -4.848 1 84.44 169 LEU B CA 1
ATOM 3359 C C . LEU B 1 169 ? -22.938 0.545 -4.727 1 84.44 169 LEU B C 1
ATOM 3361 O O . LEU B 1 169 ? -24.125 0.542 -5.09 1 84.44 169 LEU B O 1
ATOM 3365 N N . GLN B 1 170 ? -22.359 1.56 -4.188 1 90.19 170 GLN B N 1
ATOM 3366 C CA . GLN B 1 170 ? -23.016 2.861 -4.074 1 90.19 170 GLN B CA 1
ATOM 3367 C C . GLN B 1 170 ? -22.078 3.984 -4.508 1 90.19 170 GLN B C 1
ATOM 3369 O O . GLN B 1 170 ? -21.641 4.789 -3.686 1 90.19 170 GLN B O 1
ATOM 3374 N N . PRO B 1 171 ? -21.875 4.074 -5.836 1 93.69 171 PRO B N 1
ATOM 3375 C CA . PRO B 1 171 ? -20.906 5.062 -6.32 1 93.69 171 PRO B CA 1
ATOM 3376 C C . PRO B 1 171 ? -21.25 6.488 -5.895 1 93.69 171 PRO B C 1
ATOM 3378 O O . PRO B 1 171 ? -22.422 6.855 -5.855 1 93.69 171 PRO B O 1
ATOM 3381 N N . HIS B 1 172 ? -20.266 7.195 -5.457 1 94.75 172 HIS B N 1
ATOM 3382 C CA . HIS B 1 172 ? -20.312 8.617 -5.141 1 94.75 172 HIS B CA 1
ATOM 3383 C C . HIS B 1 172 ? -21.016 8.867 -3.812 1 94.75 172 HIS B C 1
ATOM 3385 O O . HIS B 1 172 ? -21.297 10.016 -3.461 1 94.75 172 HIS B O 1
ATOM 3391 N N . SER B 1 173 ? -21.297 7.73 -3.186 1 93 173 SER B N 1
ATOM 3392 C CA . SER B 1 173 ? -21.875 7.914 -1.857 1 93 173 SER B CA 1
ATOM 3393 C C . SER B 1 173 ? -20.844 8.453 -0.876 1 93 173 SER B C 1
ATOM 3395 O O . SER B 1 173 ? -19.688 8.047 -0.899 1 93 173 SER B O 1
ATOM 3397 N N . VAL B 1 174 ? -21.281 9.375 -0.038 1 94.06 174 VAL B N 1
ATOM 3398 C CA . VAL B 1 174 ? -20.406 10 0.955 1 94.06 174 VAL B CA 1
ATOM 3399 C C . VAL B 1 174 ? -21.016 9.82 2.348 1 94.06 174 VAL B C 1
ATOM 3401 O O . VAL B 1 174 ? -22.203 10.023 2.545 1 94.06 174 VAL B O 1
ATOM 3404 N N . PRO B 1 175 ? -20.172 9.383 3.305 1 94.25 175 PRO B N 1
ATOM 3405 C CA . PRO B 1 175 ? -20.703 9.32 4.668 1 94.25 175 PRO B CA 1
ATOM 3406 C C . PRO B 1 175 ? -21.172 10.68 5.18 1 94.25 175 PRO B C 1
ATOM 3408 O O . PRO B 1 175 ? -20.625 11.711 4.793 1 94.25 175 PRO B O 1
ATOM 3411 N N . PRO B 1 176 ? -22.266 10.641 6.012 1 95.38 176 PRO B N 1
ATOM 3412 C CA . PRO B 1 176 ? -22.734 11.914 6.559 1 95.38 176 PRO B CA 1
ATOM 3413 C C . PRO B 1 176 ? -21.688 12.617 7.414 1 95.38 176 PRO B C 1
ATOM 3415 O O . PRO B 1 176 ? -20.797 11.969 7.961 1 95.38 176 PRO B O 1
ATOM 3418 N N . ALA B 1 177 ? -21.875 13.961 7.516 1 97.38 177 ALA B N 1
ATOM 3419 C CA . ALA B 1 177 ? -20.984 14.734 8.375 1 97.38 177 ALA B CA 1
ATOM 3420 C C . AL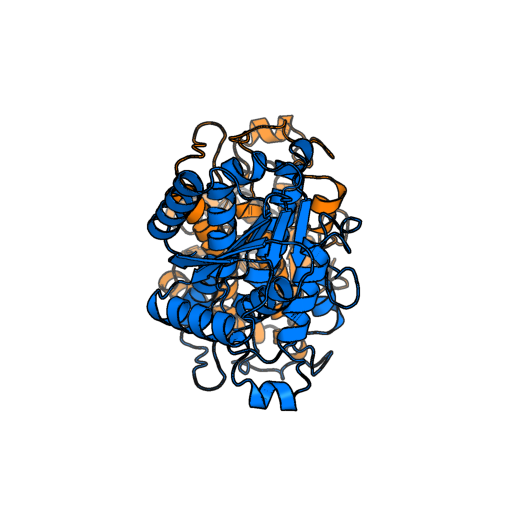A B 1 177 ? -21.094 14.289 9.828 1 97.38 177 ALA B C 1
ATOM 3422 O O . ALA B 1 177 ? -22.156 13.82 10.266 1 97.38 177 ALA B O 1
ATOM 3423 N N . GLY B 1 178 ? -19.953 14.445 10.492 1 96.94 178 GLY B N 1
ATOM 3424 C CA . GLY B 1 178 ? -19.938 14.078 11.898 1 96.94 178 GLY B CA 1
ATOM 3425 C C . GLY B 1 178 ? -18.859 13.055 12.234 1 96.94 178 GLY B C 1
ATOM 3426 O O . GLY B 1 178 ? -18.172 12.555 11.344 1 96.94 178 GLY B O 1
ATOM 3427 N N . TRP B 1 179 ? -18.672 12.789 13.539 1 96.31 179 TRP B N 1
ATOM 3428 C CA . TRP B 1 179 ? -17.688 11.844 14.055 1 96.31 179 TRP B CA 1
ATOM 3429 C C . TRP B 1 179 ? -18.234 11.094 15.266 1 96.31 179 TRP B C 1
ATOM 3431 O O . TRP B 1 179 ? -18.906 11.688 16.109 1 96.31 179 TRP B O 1
ATOM 3441 N N . PRO B 1 180 ? -18.016 9.891 15.398 1 95 180 PRO B N 1
ATOM 3442 C CA . PRO B 1 180 ? -17.219 9.039 14.516 1 95 180 PRO B CA 1
ATOM 3443 C C . PRO B 1 180 ? -17.969 8.641 13.242 1 95 180 PRO B C 1
ATOM 3445 O O . PRO B 1 180 ? -19.188 8.734 13.188 1 95 180 PRO B O 1
ATOM 3448 N N . LYS B 1 181 ? -17.188 8.266 12.219 1 93.81 181 LYS B N 1
ATOM 3449 C CA . LYS B 1 181 ? -17.812 7.773 10.992 1 93.81 181 LYS B CA 1
ATOM 3450 C C . LYS B 1 181 ? -18.344 6.355 11.18 1 93.81 181 LYS B C 1
ATOM 3452 O O . LYS B 1 181 ? -17.828 5.594 12 1 93.81 181 LYS B O 1
ATOM 3457 N N . PRO B 1 182 ? -19.391 6.117 10.375 1 84.69 182 PRO B N 1
ATOM 3458 C CA . PRO B 1 182 ? -19.812 4.715 10.359 1 84.69 182 PRO B CA 1
ATOM 3459 C C . PRO B 1 182 ? -18.75 3.791 9.766 1 84.69 182 PRO B C 1
ATOM 3461 O O . PRO B 1 182 ? -17.859 4.246 9.031 1 84.69 182 PRO B O 1
ATOM 3464 N N . TYR B 1 183 ? -18.922 2.621 10.234 1 78.44 183 TYR B N 1
ATOM 3465 C CA . TYR B 1 183 ? -18 1.648 9.672 1 78.44 183 TYR B CA 1
ATOM 3466 C C . TYR B 1 183 ? -18.062 1.658 8.148 1 78.44 183 TYR B C 1
ATOM 3468 O O . TYR B 1 183 ? -19.141 1.657 7.562 1 78.44 183 TYR B O 1
ATOM 3476 N N . THR B 1 184 ? -16.969 2.137 7.531 1 69.06 184 THR B N 1
ATOM 3477 C CA . THR B 1 184 ? -16.844 1.979 6.086 1 69.06 184 THR B CA 1
ATOM 3478 C C . THR B 1 184 ? -15.797 0.924 5.742 1 69.06 184 THR B C 1
ATOM 3480 O O . THR B 1 184 ? -14.797 0.78 6.453 1 69.06 184 THR B O 1
ATOM 3483 N N . MET B 1 185 ? -16.047 0.06 4.945 1 63.59 185 MET B N 1
ATOM 3484 C CA . MET B 1 185 ? -15.328 -1.164 4.617 1 63.59 185 MET B CA 1
ATOM 3485 C C . MET B 1 185 ? -14 -0.846 3.941 1 63.59 185 MET B C 1
ATOM 3487 O O . MET B 1 185 ? -13.914 0.091 3.146 1 63.59 185 MET B O 1
ATOM 3491 N N . GLN B 1 186 ? -12.773 -1.319 4.41 1 80.88 186 GLN B N 1
ATOM 3492 C CA . GLN B 1 186 ? -11.672 -2.014 3.742 1 80.88 186 GLN B CA 1
ATOM 3493 C C . GLN B 1 186 ? -10.484 -1.083 3.525 1 80.88 186 GLN B C 1
ATOM 3495 O O . GLN B 1 186 ? -9.758 -1.217 2.541 1 80.88 186 GLN B O 1
ATOM 3500 N N . ALA B 1 187 ? -10.32 -0.049 4.516 1 91.5 187 ALA B N 1
ATOM 3501 C CA . ALA B 1 187 ? -9.164 0.814 4.289 1 91.5 187 ALA B CA 1
ATOM 3502 C C . ALA B 1 187 ? -7.863 0.022 4.379 1 91.5 187 ALA B C 1
ATOM 3504 O O . ALA B 1 187 ? -6.953 0.217 3.57 1 91.5 187 ALA B O 1
ATOM 3505 N N . GLY B 1 188 ? -7.762 -0.795 5.414 1 95.75 188 GLY B N 1
ATOM 3506 C CA . GLY B 1 188 ? -6.582 -1.633 5.543 1 95.75 188 GLY B CA 1
ATOM 3507 C C . GLY B 1 188 ? -6.395 -2.584 4.375 1 95.75 188 GLY B C 1
ATOM 3508 O O . GLY B 1 188 ? -5.289 -2.709 3.842 1 95.75 188 GLY B O 1
ATOM 3509 N N . TYR B 1 189 ? -7.441 -3.236 3.928 1 96.56 189 TYR B N 1
ATOM 3510 C CA . TYR B 1 189 ? -7.391 -4.156 2.799 1 96.56 189 TYR B CA 1
ATOM 3511 C C . TYR B 1 189 ? -7.055 -3.422 1.508 1 96.56 189 TYR B C 1
ATOM 3513 O O . TYR B 1 189 ? -6.141 -3.818 0.781 1 96.56 189 TYR B O 1
ATOM 3521 N N . ARG B 1 190 ? -7.742 -2.301 1.244 1 97.06 190 ARG B N 1
ATOM 3522 C CA . ARG B 1 190 ? -7.52 -1.505 0.041 1 97.06 190 ARG B CA 1
ATOM 3523 C C . ARG B 1 190 ? -6.066 -1.053 -0.053 1 97.06 190 ARG B C 1
ATOM 3525 O O . ARG B 1 190 ? -5.438 -1.177 -1.107 1 97.06 190 ARG B O 1
ATOM 3532 N N . SER B 1 191 ? -5.605 -0.513 1.032 1 98.19 191 SER B N 1
ATOM 3533 C CA . SER B 1 191 ? -4.246 0.015 1.02 1 98.19 191 SER B CA 1
ATOM 3534 C C . SER B 1 191 ? -3.221 -1.1 0.838 1 98.19 191 SER B C 1
ATOM 3536 O O . SER B 1 191 ? -2.236 -0.935 0.114 1 98.19 191 SER B O 1
ATOM 3538 N N . SER B 1 192 ? -3.445 -2.256 1.454 1 98.56 192 SER B N 1
ATOM 3539 C CA . SER B 1 192 ? -2.523 -3.377 1.307 1 98.56 192 SER B CA 1
ATOM 3540 C C . SER B 1 192 ? -2.496 -3.887 -0.13 1 98.56 192 SER B C 1
ATOM 3542 O O . SER B 1 192 ? -1.438 -4.262 -0.641 1 98.56 192 SER B O 1
ATOM 3544 N N . LYS B 1 193 ? -3.666 -3.924 -0.752 1 98.69 193 LYS B N 1
ATOM 3545 C CA . LYS B 1 193 ? -3.734 -4.438 -2.117 1 98.69 193 LYS B CA 1
ATOM 3546 C C . LYS B 1 193 ? -3.213 -3.41 -3.117 1 98.69 193 LYS B C 1
ATOM 3548 O O . LYS B 1 193 ? -2.625 -3.773 -4.137 1 98.69 193 LYS B O 1
ATOM 3553 N N . ALA B 1 194 ? -3.381 -2.123 -2.834 1 98.81 194 ALA B N 1
ATOM 3554 C CA . ALA B 1 194 ? -2.695 -1.109 -3.631 1 98.81 194 ALA B CA 1
ATOM 3555 C C . ALA B 1 194 ? -1.181 -1.27 -3.535 1 98.81 194 ALA B C 1
ATOM 3557 O O . ALA B 1 194 ? -0.475 -1.169 -4.543 1 98.81 194 ALA B O 1
ATOM 3558 N N . ALA B 1 195 ? -0.728 -1.465 -2.336 1 98.88 195 ALA B N 1
ATOM 3559 C CA . ALA B 1 195 ? 0.692 -1.729 -2.117 1 98.88 195 ALA B CA 1
ATOM 3560 C C . ALA B 1 195 ? 1.149 -2.953 -2.906 1 98.88 195 ALA B C 1
ATOM 3562 O O . ALA B 1 195 ? 2.25 -2.967 -3.461 1 98.88 195 ALA B O 1
ATOM 3563 N N . LEU B 1 196 ? 0.331 -3.934 -2.967 1 98.88 196 LEU B N 1
ATOM 3564 C CA . LEU B 1 196 ? 0.657 -5.156 -3.693 1 98.88 196 LEU B CA 1
ATOM 3565 C C . LEU B 1 196 ? 0.851 -4.871 -5.18 1 98.88 196 LEU B C 1
ATOM 3567 O O . LEU B 1 196 ? 1.726 -5.461 -5.82 1 98.88 196 LEU B O 1
ATOM 3571 N N . ASN B 1 197 ? 0.003 -4.004 -5.754 1 98.94 197 ASN B N 1
ATOM 3572 C CA . ASN B 1 197 ? 0.203 -3.6 -7.141 1 98.94 197 ASN B CA 1
ATOM 3573 C C . ASN B 1 197 ? 1.603 -3.033 -7.367 1 98.94 197 ASN B C 1
ATOM 3575 O O . ASN B 1 197 ? 2.232 -3.309 -8.391 1 98.94 197 ASN B O 1
ATOM 3579 N N . MET B 1 198 ? 2.053 -2.252 -6.395 1 98.69 198 MET B N 1
ATOM 3580 C CA . MET B 1 198 ? 3.393 -1.681 -6.484 1 98.69 198 MET B CA 1
ATOM 3581 C C . MET B 1 198 ? 4.457 -2.771 -6.41 1 98.69 198 MET B C 1
ATOM 3583 O O . MET B 1 198 ? 5.438 -2.74 -7.156 1 98.69 198 MET B O 1
ATOM 3587 N N . VAL B 1 199 ? 4.254 -3.721 -5.559 1 98.38 199 VAL B N 1
ATOM 3588 C CA . VAL B 1 199 ? 5.176 -4.84 -5.414 1 98.38 199 VAL B CA 1
ATOM 3589 C C . VAL B 1 199 ? 5.238 -5.633 -6.719 1 98.38 199 VAL B C 1
ATOM 3591 O O . VAL B 1 199 ? 6.32 -6.008 -7.176 1 98.38 199 VAL B O 1
ATOM 3594 N N . MET B 1 200 ? 4.121 -5.863 -7.277 1 98.75 200 MET B N 1
ATOM 3595 C CA . MET B 1 200 ? 4.07 -6.582 -8.547 1 98.75 200 MET B CA 1
ATOM 3596 C C . MET B 1 200 ? 4.871 -5.852 -9.617 1 98.75 200 MET B C 1
ATOM 3598 O O . MET B 1 200 ? 5.656 -6.469 -10.336 1 98.75 200 MET B O 1
ATOM 3602 N N . LEU B 1 201 ? 4.707 -4.543 -9.727 1 98.38 201 LEU B N 1
ATOM 3603 C CA . LEU B 1 201 ? 5.453 -3.77 -10.719 1 98.38 201 LEU B CA 1
ATOM 3604 C C . LEU B 1 201 ? 6.953 -3.863 -10.461 1 98.38 201 LEU B C 1
ATOM 3606 O O . LEU B 1 201 ? 7.746 -3.953 -11.398 1 98.38 201 LEU B O 1
ATOM 3610 N N . ASN B 1 202 ? 7.281 -3.803 -9.141 1 97.19 202 ASN B N 1
ATOM 3611 C CA . ASN B 1 202 ? 8.688 -3.975 -8.797 1 97.19 202 ASN B CA 1
ATOM 3612 C C . ASN B 1 202 ? 9.234 -5.305 -9.312 1 97.19 202 ASN B C 1
ATOM 3614 O O . ASN B 1 202 ? 10.289 -5.34 -9.945 1 97.19 202 ASN B O 1
ATOM 3618 N N . TRP B 1 203 ? 8.531 -6.344 -9.109 1 97.75 203 TRP B N 1
ATOM 3619 C CA . TRP B 1 203 ? 8.969 -7.668 -9.539 1 97.75 203 TRP B CA 1
ATOM 3620 C C . TRP B 1 203 ? 9 -7.758 -11.062 1 97.75 203 TRP B C 1
ATOM 3622 O O . TRP B 1 203 ? 9.883 -8.398 -11.633 1 97.75 203 TRP B O 1
ATOM 3632 N N . HIS B 1 204 ? 8.016 -7.168 -11.719 1 98.44 204 HIS B N 1
ATOM 3633 C CA . HIS B 1 204 ? 7.98 -7.129 -13.172 1 98.44 204 HIS B CA 1
ATOM 3634 C C . HIS B 1 204 ? 9.297 -6.605 -13.742 1 98.44 204 HIS B C 1
ATOM 3636 O O . HIS B 1 204 ? 9.883 -7.23 -14.625 1 98.44 204 HIS B O 1
ATOM 3642 N N . TRP B 1 205 ? 9.766 -5.547 -13.195 1 97.38 205 TRP B N 1
ATOM 3643 C CA . TRP B 1 205 ? 10.992 -4.93 -13.695 1 97.38 205 TRP B CA 1
ATOM 3644 C C . TRP B 1 205 ? 12.219 -5.707 -13.234 1 97.38 205 TRP B C 1
ATOM 3646 O O . TRP B 1 205 ? 13.172 -5.883 -14 1 97.38 205 TRP B O 1
ATOM 3656 N N . LEU B 1 206 ? 12.219 -6.211 -12.016 1 96.69 206 LEU B N 1
ATOM 3657 C CA . LEU B 1 206 ? 13.359 -6.922 -11.461 1 96.69 206 LEU B CA 1
ATOM 3658 C C . LEU B 1 206 ? 13.656 -8.195 -12.258 1 96.69 206 LEU B C 1
ATOM 3660 O O . LEU B 1 206 ? 14.812 -8.594 -12.391 1 96.69 206 LEU B O 1
ATOM 3664 N N . LEU B 1 207 ? 12.602 -8.797 -12.797 1 97.75 207 LEU B N 1
ATOM 3665 C CA . LEU B 1 207 ? 12.781 -10.109 -13.398 1 97.75 207 LEU B CA 1
ATOM 3666 C C . LEU B 1 207 ? 12.625 -10.031 -14.914 1 97.75 207 LEU B C 1
ATOM 3668 O O . LEU B 1 207 ? 12.578 -11.062 -15.594 1 97.75 207 LEU B O 1
ATOM 3672 N N . LYS B 1 208 ? 12.547 -8.875 -15.406 1 97.5 208 LYS B N 1
ATOM 3673 C CA . LYS B 1 208 ? 12.281 -8.672 -16.828 1 97.5 208 LYS B CA 1
ATOM 3674 C C . LYS B 1 208 ? 13.352 -9.344 -17.688 1 97.5 208 LYS B C 1
ATOM 3676 O O . LYS B 1 208 ? 13.031 -10.055 -18.641 1 97.5 208 LYS B O 1
ATOM 3681 N N . ALA B 1 209 ? 14.594 -9.164 -17.328 1 97.81 209 ALA B N 1
ATOM 3682 C CA . ALA B 1 209 ? 15.695 -9.719 -18.109 1 97.81 209 ALA B CA 1
ATOM 3683 C C . ALA B 1 209 ? 15.75 -11.234 -17.984 1 97.81 209 ALA B C 1
ATOM 3685 O O . ALA B 1 209 ? 16.422 -11.906 -18.781 1 97.81 209 ALA B O 1
ATOM 3686 N N . ASP B 1 210 ? 15.109 -11.742 -16.984 1 98.5 210 ASP B N 1
ATOM 3687 C CA . ASP B 1 210 ? 15.086 -13.188 -16.766 1 98.5 210 ASP B CA 1
ATOM 3688 C C . ASP B 1 210 ? 13.969 -13.844 -17.562 1 98.5 210 ASP B C 1
ATOM 3690 O O . ASP B 1 210 ? 13.844 -15.07 -17.578 1 98.5 210 ASP B O 1
ATOM 3694 N N . GLY B 1 211 ? 13.102 -13.031 -18.156 1 98.38 211 GLY B N 1
ATOM 3695 C CA . GLY B 1 211 ? 12.016 -13.562 -18.969 1 98.38 211 GLY B CA 1
ATOM 3696 C C . GLY B 1 211 ? 10.828 -14.016 -18.141 1 98.38 211 GLY B C 1
ATOM 3697 O O . GLY B 1 211 ? 9.984 -14.781 -18.609 1 98.38 211 GLY B O 1
ATOM 3698 N N . VAL B 1 212 ? 10.781 -13.633 -16.922 1 98.81 212 VAL B N 1
ATOM 3699 C CA . VAL B 1 212 ? 9.648 -13.977 -16.078 1 98.81 212 VAL B CA 1
ATOM 3700 C C . VAL B 1 212 ? 8.477 -13.047 -16.391 1 98.81 212 VAL B C 1
ATOM 3702 O O . VAL B 1 212 ? 8.633 -11.828 -16.422 1 98.81 212 VAL B O 1
ATOM 3705 N N . LYS B 1 213 ? 7.289 -13.594 -16.672 1 98.94 213 LYS B N 1
ATOM 3706 C CA . LYS B 1 213 ? 6.078 -12.812 -16.875 1 98.94 213 LYS B CA 1
ATOM 3707 C C . LYS B 1 213 ? 5.328 -12.594 -15.57 1 98.94 213 LYS B C 1
ATOM 3709 O O . LYS B 1 213 ? 5.133 -13.531 -14.797 1 98.94 213 LYS B O 1
ATOM 3714 N N . VAL B 1 214 ? 4.965 -11.344 -15.281 1 98.88 214 VAL B N 1
ATOM 3715 C CA . VAL B 1 214 ? 4.414 -10.977 -13.977 1 98.88 214 VAL B CA 1
ATOM 3716 C C . VAL B 1 214 ? 3.117 -10.188 -14.172 1 98.88 214 VAL B C 1
ATOM 3718 O O . VAL B 1 214 ? 3.043 -9.297 -15.023 1 98.88 214 VAL B O 1
ATOM 3721 N N . TRP B 1 215 ? 2.021 -10.57 -13.359 1 98.88 215 TRP B N 1
ATOM 3722 C CA . TRP B 1 215 ? 0.741 -9.867 -13.383 1 98.88 215 TRP B CA 1
ATOM 3723 C C . TRP B 1 215 ? 0.214 -9.648 -11.969 1 98.88 215 TRP B C 1
ATOM 3725 O O . TRP B 1 215 ? 0.543 -10.406 -11.055 1 98.88 215 TRP B O 1
ATOM 3735 N N . CYS B 1 216 ? -0.609 -8.641 -11.906 1 98.94 216 CYS B N 1
ATOM 3736 C CA . CYS B 1 216 ? -1.656 -8.703 -10.891 1 98.94 216 CYS B CA 1
ATOM 3737 C C . CYS B 1 216 ? -2.967 -9.195 -11.492 1 98.94 216 CYS B C 1
ATOM 3739 O O . CYS B 1 216 ? -3.277 -8.898 -12.648 1 98.94 216 CYS B O 1
ATOM 3741 N N . ILE B 1 217 ? -3.695 -9.953 -10.688 1 98.94 217 ILE B N 1
ATOM 3742 C CA . ILE B 1 217 ? -5.031 -10.406 -11.062 1 98.94 217 ILE B CA 1
ATOM 3743 C C . ILE B 1 217 ? -6.066 -9.773 -10.133 1 98.94 217 ILE B C 1
ATOM 3745 O O . ILE B 1 217 ? -5.949 -9.867 -8.906 1 98.94 217 ILE B O 1
ATOM 3749 N N . SER B 1 218 ? -6.98 -9.102 -10.617 1 98.62 218 SER B N 1
ATOM 3750 C CA . SER B 1 218 ? -8.172 -8.656 -9.906 1 98.62 218 SER B CA 1
ATOM 3751 C C . SER B 1 218 ? -9.383 -9.516 -10.266 1 98.62 218 SER B C 1
ATOM 3753 O O . SER B 1 218 ? -10.039 -9.281 -11.281 1 98.62 218 SER B O 1
ATOM 3755 N N . PRO B 1 219 ? -9.688 -10.445 -9.453 1 97.31 219 PRO B N 1
ATOM 3756 C CA . PRO B 1 219 ? -10.68 -11.453 -9.844 1 97.31 219 PRO B CA 1
ATOM 3757 C C . PRO B 1 219 ? -12.094 -10.891 -9.93 1 97.31 219 PRO B C 1
ATOM 3759 O O . PRO B 1 219 ? -12.961 -11.492 -10.57 1 97.31 219 PRO B O 1
ATOM 3762 N N . GLY B 1 220 ? -12.367 -9.758 -9.188 1 93.69 220 GLY B N 1
ATOM 3763 C CA . GLY B 1 220 ? -13.695 -9.172 -9.188 1 93.69 220 GLY B CA 1
ATOM 3764 C C . GLY B 1 220 ? -14.43 -9.359 -7.867 1 93.69 220 GLY B C 1
ATOM 3765 O O . GLY B 1 220 ? -13.867 -9.898 -6.91 1 93.69 220 GLY B O 1
ATOM 3766 N N . PHE B 1 221 ? -15.68 -8.805 -7.809 1 92.81 221 PHE B N 1
ATOM 3767 C CA . PHE B 1 221 ? -16.562 -8.953 -6.652 1 92.81 221 PHE B CA 1
ATOM 3768 C C . PHE B 1 221 ? -17.219 -10.328 -6.652 1 92.81 221 PHE B C 1
ATOM 3770 O O . PHE B 1 221 ? -18.266 -10.523 -7.285 1 92.81 221 PHE B O 1
ATOM 3777 N N . LEU B 1 222 ? -16.594 -11.219 -5.941 1 94.44 222 LEU B N 1
ATOM 3778 C CA . LEU B 1 222 ? -16.984 -12.617 -5.984 1 94.44 222 LEU B CA 1
ATOM 3779 C C . LEU B 1 222 ? -17.438 -13.094 -4.605 1 94.44 222 LEU B C 1
ATOM 3781 O O . LEU B 1 222 ? -16.953 -12.602 -3.586 1 94.44 222 LEU B O 1
ATOM 3785 N N . ALA B 1 223 ? -18.281 -14.078 -4.555 1 93.62 223 ALA B N 1
ATOM 3786 C CA . ALA B 1 223 ? -18.859 -14.609 -3.32 1 93.62 223 ALA B CA 1
ATOM 3787 C C . ALA B 1 223 ? -17.922 -15.609 -2.66 1 93.62 223 ALA B C 1
ATOM 3789 O O . ALA B 1 223 ? -18.062 -16.828 -2.848 1 93.62 223 ALA B O 1
ATOM 3790 N N . THR B 1 224 ? -16.984 -15.109 -1.878 1 91.56 224 THR B N 1
ATOM 3791 C CA . THR B 1 224 ? -16.047 -15.938 -1.126 1 91.56 224 THR B CA 1
ATOM 3792 C C . THR B 1 224 ? -16.141 -15.641 0.368 1 91.56 224 THR B C 1
ATOM 3794 O O . THR B 1 224 ? -16.844 -14.703 0.778 1 91.56 224 THR B O 1
ATOM 3797 N N . GLY B 1 225 ? -15.484 -16.391 1.124 1 84.12 225 GLY B N 1
ATOM 3798 C CA . GLY B 1 225 ? -15.438 -16.156 2.557 1 84.12 225 GLY B CA 1
ATOM 3799 C C . GLY B 1 225 ? -14.664 -14.898 2.924 1 84.12 225 GLY B C 1
ATOM 3800 O O . GLY B 1 225 ? -14.844 -14.352 4.016 1 84.12 225 GLY B O 1
ATOM 3801 N N . LEU B 1 226 ? -13.781 -14.438 2.113 1 80.75 226 LEU B N 1
ATOM 3802 C CA . LEU B 1 226 ? -12.977 -13.25 2.387 1 80.75 226 LEU B CA 1
ATOM 3803 C C . LEU B 1 226 ? -13.859 -12.016 2.508 1 80.75 226 LEU B C 1
ATOM 3805 O O . LEU B 1 226 ? -13.609 -11.148 3.354 1 80.75 226 LEU B O 1
ATOM 3809 N N . GLY B 1 227 ? -14.898 -11.961 1.733 1 74.25 227 GLY B N 1
ATOM 3810 C CA . GLY B 1 227 ? -15.781 -10.805 1.74 1 74.25 227 GLY B CA 1
ATOM 3811 C C . GLY B 1 227 ? -16.875 -10.891 2.779 1 74.25 227 GLY B C 1
ATOM 3812 O O . GLY B 1 227 ? -17.734 -10.008 2.867 1 74.25 227 GLY B O 1
ATOM 3813 N N . GLY B 1 228 ? -16.875 -11.984 3.508 1 81.06 228 GLY B N 1
ATOM 3814 C CA . GLY B 1 228 ? -17.953 -12.195 4.457 1 81.06 228 GLY B CA 1
ATOM 3815 C C . GLY B 1 228 ? -18.812 -13.406 4.125 1 81.06 228 GLY B C 1
ATOM 3816 O O . GLY B 1 228 ? -18.281 -14.445 3.727 1 81.06 228 GLY B O 1
ATOM 3817 N N . ASN B 1 229 ? -20.094 -13.188 4.367 1 86.81 229 ASN B N 1
ATOM 3818 C CA . ASN B 1 229 ? -21.047 -14.258 4.098 1 86.81 229 ASN B CA 1
ATOM 3819 C C . ASN B 1 229 ? -21.328 -14.398 2.604 1 86.81 229 ASN B C 1
ATOM 3821 O O . ASN B 1 229 ? -21.938 -13.516 2.002 1 86.81 229 ASN B O 1
ATOM 3825 N N . PRO B 1 230 ? -20.953 -15.539 2.027 1 91.31 230 PRO B N 1
ATOM 3826 C CA . PRO B 1 230 ? -21.094 -15.688 0.577 1 91.31 230 PRO B CA 1
ATOM 3827 C C . PRO B 1 230 ? -22.531 -15.531 0.105 1 91.31 230 PRO B C 1
ATOM 3829 O O . PRO B 1 230 ? -22.781 -14.969 -0.965 1 91.31 230 PRO B O 1
ATOM 3832 N N . GLU B 1 231 ? -23.453 -15.992 0.858 1 92.19 231 GLU B N 1
ATOM 3833 C CA . GLU B 1 231 ? -24.859 -15.883 0.475 1 92.19 231 GLU B CA 1
ATOM 3834 C C . GLU B 1 231 ? -25.297 -14.422 0.415 1 92.19 231 GLU B C 1
ATOM 3836 O O . GLU B 1 231 ? -26 -14.016 -0.518 1 92.19 231 GLU B O 1
ATOM 3841 N N . LEU B 1 232 ? -24.875 -13.727 1.341 1 88.62 232 LEU B N 1
ATOM 3842 C CA . LEU B 1 232 ? -25.203 -12.305 1.368 1 88.62 232 LEU B CA 1
ATOM 3843 C C . LEU B 1 232 ? -24.531 -11.57 0.214 1 88.62 232 LEU B C 1
ATOM 3845 O O . LEU B 1 232 ? -25.141 -10.688 -0.407 1 88.62 232 LEU B O 1
ATOM 3849 N N . LEU B 1 233 ? -23.359 -11.984 -0.108 1 90.88 233 LEU B N 1
ATOM 3850 C CA . LEU B 1 233 ? -22.625 -11.367 -1.204 1 90.88 233 LEU B CA 1
ATOM 3851 C C . LEU B 1 233 ? -23.328 -11.625 -2.539 1 90.88 233 LEU B C 1
ATOM 3853 O O . LEU B 1 233 ? -23.422 -10.727 -3.377 1 90.88 233 LEU B O 1
ATOM 3857 N N . ARG B 1 234 ? -23.828 -12.852 -2.682 1 93.12 234 ARG B N 1
ATOM 3858 C CA . ARG B 1 234 ? -24.562 -13.164 -3.902 1 93.12 234 ARG B CA 1
ATOM 3859 C C . ARG B 1 234 ? -25.781 -12.258 -4.059 1 93.12 234 ARG B C 1
ATOM 3861 O O . ARG B 1 234 ? -26.062 -11.766 -5.156 1 93.12 234 ARG B O 1
ATOM 3868 N N . LYS B 1 235 ? -26.422 -12.016 -2.949 1 91.44 235 LYS B N 1
ATOM 3869 C CA . LYS B 1 235 ? -27.609 -11.164 -2.959 1 91.44 235 LYS B CA 1
ATOM 3870 C C . LYS B 1 235 ? -27.234 -9.727 -3.328 1 91.44 235 LYS B C 1
ATOM 3872 O O . LYS B 1 235 ? -28.047 -9.008 -3.912 1 91.44 235 LYS B O 1
ATOM 3877 N N . MET B 1 236 ? -25.969 -9.469 -3.098 1 90.12 236 MET B N 1
ATOM 3878 C CA . MET B 1 236 ? -25.484 -8.117 -3.391 1 90.12 236 MET B CA 1
ATOM 3879 C C . MET B 1 236 ? -24.922 -8.031 -4.805 1 90.12 236 MET B C 1
ATOM 3881 O O . MET B 1 236 ? -24.359 -7.012 -5.191 1 90.12 236 MET B O 1
ATOM 3885 N N . GLY B 1 237 ? -24.938 -9.141 -5.566 1 91.06 237 GLY B N 1
ATOM 3886 C CA . GLY B 1 237 ? -24.547 -9.109 -6.969 1 91.06 237 GLY B CA 1
ATOM 3887 C C . GLY B 1 237 ? -23.156 -9.664 -7.207 1 91.06 237 GLY B C 1
ATOM 3888 O O . GLY B 1 237 ? -22.609 -9.539 -8.305 1 91.06 237 GLY B O 1
ATOM 3889 N N . ALA B 1 238 ? -22.609 -10.273 -6.176 1 93.38 238 ALA B N 1
ATOM 3890 C CA . ALA B 1 238 ? -21.297 -10.891 -6.336 1 93.38 238 ALA B CA 1
ATOM 3891 C C . ALA B 1 238 ? -21.359 -12.078 -7.297 1 93.38 238 ALA B C 1
ATOM 3893 O O . ALA B 1 238 ? -22.328 -12.828 -7.301 1 93.38 238 ALA B O 1
ATOM 3894 N N . GLY B 1 239 ? -20.297 -12.188 -8.156 1 95.19 239 GLY B N 1
ATOM 3895 C CA . GLY B 1 239 ? -20.172 -13.367 -9.008 1 95.19 239 GLY B CA 1
ATOM 3896 C C . GLY B 1 239 ? -19.703 -14.594 -8.25 1 95.19 239 GLY B C 1
ATOM 3897 O O . GLY B 1 239 ? -19.469 -14.539 -7.043 1 95.19 239 GLY B O 1
ATOM 3898 N N . GLU B 1 240 ? -19.609 -15.656 -8.992 1 96.12 240 GLU B N 1
ATOM 3899 C CA . GLU B 1 240 ? -19.141 -16.891 -8.398 1 96.12 240 GLU B CA 1
ATOM 3900 C C . GLU B 1 240 ? -17.609 -16.938 -8.367 1 96.12 240 GLU B C 1
ATOM 3902 O O . GLU B 1 240 ? -16.953 -16.5 -9.312 1 96.12 240 GLU B O 1
ATOM 3907 N N . PRO B 1 241 ? -17.047 -17.562 -7.312 1 96.06 241 PRO B N 1
ATOM 3908 C CA . PRO B 1 241 ? -15.594 -17.672 -7.195 1 96.06 241 PRO B CA 1
ATOM 3909 C C . PRO B 1 241 ? -14.953 -18.359 -8.398 1 96.06 241 PRO B C 1
ATOM 3911 O O . PRO B 1 241 ? -13.797 -18.078 -8.727 1 96.06 241 PRO B O 1
ATOM 3914 N N . SER B 1 242 ? -15.734 -19.156 -9.117 1 97.75 242 SER B N 1
ATOM 3915 C CA . SER B 1 242 ? -15.227 -19.859 -10.289 1 97.75 242 SER B CA 1
ATOM 3916 C C . SER B 1 242 ? -14.805 -18.875 -11.383 1 97.75 242 SER B C 1
ATOM 3918 O O . SER B 1 242 ? -13.906 -19.172 -12.18 1 97.75 242 SER B O 1
ATOM 3920 N N . GLU B 1 243 ? -15.438 -17.688 -11.398 1 98.06 243 GLU B N 1
ATOM 3921 C CA . GLU B 1 243 ? -15.047 -16.672 -12.359 1 98.06 243 GLU B CA 1
ATOM 3922 C C . GLU B 1 243 ? -13.602 -16.234 -12.141 1 98.06 243 GLU B C 1
ATOM 3924 O O . GLU B 1 243 ? -12.859 -16.016 -13.102 1 98.06 243 GLU B O 1
ATOM 3929 N N . GLY B 1 244 ? -13.227 -16.141 -10.914 1 98.12 244 GLY B N 1
ATOM 3930 C CA . GLY B 1 244 ? -11.844 -15.812 -10.578 1 98.12 244 GLY B CA 1
ATOM 3931 C C . GLY B 1 244 ? -10.867 -16.906 -10.961 1 98.12 244 GLY B C 1
ATOM 3932 O O . GLY B 1 244 ? -9.812 -16.625 -11.539 1 98.12 244 GLY B O 1
ATOM 3933 N N . GLY B 1 245 ? -11.219 -18.141 -10.617 1 98.62 245 GLY B N 1
ATOM 3934 C CA . GLY B 1 245 ? -10.383 -19.266 -10.992 1 98.62 245 GLY B CA 1
ATOM 3935 C C . GLY B 1 245 ? -10.148 -19.375 -12.492 1 98.62 245 GLY B C 1
ATOM 3936 O O . GLY B 1 245 ? -9.031 -19.625 -12.93 1 98.62 245 GLY B O 1
ATOM 3937 N N . ASN B 1 246 ? -11.219 -19.125 -13.242 1 98.56 246 ASN B N 1
ATOM 3938 C CA . ASN B 1 246 ? -11.125 -19.188 -14.695 1 98.56 246 ASN B CA 1
ATOM 3939 C C . ASN B 1 246 ? -10.227 -18.078 -15.242 1 98.56 246 ASN B C 1
ATOM 3941 O O . ASN B 1 246 ? -9.492 -18.281 -16.203 1 98.56 246 ASN B O 1
ATOM 3945 N N . LEU B 1 247 ? -10.336 -16.906 -14.656 1 98.75 247 LEU B N 1
ATOM 3946 C CA . LEU B 1 247 ? -9.477 -15.812 -15.086 1 98.75 247 LEU B CA 1
ATOM 3947 C C . LEU B 1 247 ? -8.008 -16.156 -14.852 1 98.75 247 LEU B C 1
ATOM 3949 O O . LEU B 1 247 ? -7.168 -15.93 -15.734 1 98.75 247 LEU B O 1
ATOM 3953 N N . ILE B 1 248 ? -7.668 -16.672 -13.68 1 98.88 248 ILE B N 1
ATOM 3954 C CA . ILE B 1 248 ? -6.293 -17.031 -13.359 1 98.88 248 ILE B CA 1
ATOM 3955 C C . ILE B 1 248 ? -5.797 -18.109 -14.32 1 98.88 248 ILE B C 1
ATOM 3957 O O . ILE B 1 248 ? -4.68 -18.031 -14.828 1 98.88 248 ILE B O 1
ATOM 3961 N N . LYS B 1 249 ? -6.645 -19.125 -14.633 1 98.81 249 LYS B N 1
ATOM 3962 C CA . LYS B 1 249 ? -6.281 -20.156 -15.602 1 98.81 249 LYS B CA 1
ATOM 3963 C C . LYS B 1 249 ? -5.949 -19.547 -16.953 1 98.81 249 LYS B C 1
ATOM 3965 O O . LYS B 1 249 ? -4.957 -19.922 -17.578 1 98.81 249 LYS B O 1
ATOM 3970 N N . LYS B 1 250 ? -6.797 -18.609 -17.406 1 98.69 250 LYS B N 1
ATOM 3971 C CA . LYS B 1 250 ? -6.57 -17.969 -18.688 1 98.69 250 LYS B CA 1
ATOM 3972 C C . LYS B 1 250 ? -5.207 -17.281 -18.734 1 98.69 250 LYS B C 1
ATOM 3974 O O . LYS B 1 250 ? -4.504 -17.359 -19.75 1 98.69 250 LYS B O 1
ATOM 3979 N N . VAL B 1 251 ? -4.805 -16.609 -17.656 1 98.75 251 VAL B N 1
ATOM 3980 C CA . VAL B 1 251 ? -3.506 -15.945 -17.594 1 98.75 251 VAL B CA 1
ATOM 3981 C C . VAL B 1 251 ? -2.391 -16.984 -17.578 1 98.75 251 VAL B C 1
ATOM 3983 O O . VAL B 1 251 ? -1.405 -16.859 -18.312 1 98.75 251 VAL B O 1
ATOM 3986 N N . VAL B 1 252 ? -2.541 -18.047 -16.766 1 98.75 252 VAL B N 1
ATOM 3987 C CA . VAL B 1 252 ? -1.555 -19.109 -16.656 1 98.75 252 VAL B CA 1
ATOM 3988 C C . VAL B 1 252 ? -1.33 -19.75 -18.016 1 98.75 252 VAL B C 1
ATOM 3990 O O . VAL B 1 252 ? -0.198 -20.078 -18.375 1 98.75 252 VAL B O 1
ATOM 3993 N N . GLU B 1 253 ? -2.35 -19.844 -18.828 1 98.44 253 GLU B N 1
ATOM 3994 C CA . GLU B 1 253 ? -2.287 -20.562 -20.094 1 98.44 253 GLU B CA 1
ATOM 3995 C C . GLU B 1 253 ? -1.896 -19.641 -21.234 1 98.44 253 GLU B C 1
ATOM 3997 O O . GLU B 1 253 ? -1.812 -20.062 -22.391 1 98.44 253 GLU B O 1
ATOM 4002 N N . GLY B 1 254 ? -1.785 -18.391 -20.984 1 98.44 254 GLY B N 1
ATOM 4003 C CA . GLY B 1 254 ? -1.107 -17.547 -21.953 1 98.44 254 GLY B CA 1
ATOM 4004 C C . GLY B 1 254 ? -2.045 -16.594 -22.672 1 98.44 254 GLY B C 1
ATOM 4005 O O . GLY B 1 254 ? -1.606 -15.773 -23.484 1 98.44 254 GLY B O 1
ATOM 4006 N N . GLU B 1 255 ? -3.328 -16.609 -22.297 1 98.38 255 GLU B N 1
ATOM 4007 C CA . GLU B 1 255 ? -4.301 -15.781 -23 1 98.38 255 GLU B CA 1
ATOM 4008 C C . GLU B 1 255 ? -4.035 -14.297 -22.75 1 98.38 255 GLU B C 1
ATOM 4010 O O . GLU B 1 255 ? -4.5 -13.445 -23.5 1 98.38 255 GLU B O 1
ATOM 4015 N N . ARG B 1 256 ? -3.301 -14.008 -21.719 1 98.62 256 ARG B N 1
ATOM 4016 C CA . ARG B 1 256 ? -3.088 -12.609 -21.359 1 98.62 256 ARG B CA 1
ATOM 4017 C C . ARG B 1 256 ? -1.606 -12.25 -21.406 1 98.62 256 ARG B C 1
ATOM 4019 O O . ARG B 1 256 ? -1.156 -11.352 -20.688 1 98.62 256 ARG B O 1
ATOM 4026 N N . ASP B 1 257 ? -0.816 -12.867 -22.219 1 98.69 257 ASP B N 1
ATOM 4027 C CA . ASP B 1 257 ? 0.621 -12.633 -22.312 1 98.69 257 ASP B CA 1
ATOM 4028 C C . ASP B 1 257 ? 0.916 -11.219 -22.828 1 98.69 257 ASP B C 1
ATOM 4030 O O . ASP B 1 257 ? 1.98 -10.664 -22.547 1 98.69 257 ASP B O 1
ATOM 4034 N N . ALA B 1 258 ? -0.038 -10.625 -23.531 1 98.56 258 ALA B N 1
ATOM 4035 C CA . ALA B 1 258 ? 0.14 -9.266 -24.016 1 98.56 258 ALA B CA 1
ATOM 4036 C C . ALA B 1 258 ? 0.003 -8.25 -22.891 1 98.56 258 ALA B C 1
ATOM 4038 O O . ALA B 1 258 ? 0.365 -7.078 -23.047 1 98.56 258 ALA B O 1
ATOM 4039 N N . ASP B 1 259 ? -0.478 -8.688 -21.703 1 98.81 259 ASP B N 1
ATOM 4040 C CA . ASP B 1 259 ? -0.78 -7.781 -20.594 1 98.81 259 ASP B CA 1
ATOM 4041 C C . ASP B 1 259 ? 0.204 -7.969 -19.438 1 98.81 259 ASP B C 1
ATOM 4043 O O . ASP B 1 259 ? -0.131 -7.715 -18.281 1 98.81 259 ASP B O 1
ATOM 4047 N N . VAL B 1 260 ? 1.385 -8.484 -19.734 1 98.81 260 VAL B N 1
ATOM 4048 C CA . VAL B 1 260 ? 2.422 -8.648 -18.719 1 98.81 260 VAL B CA 1
ATOM 4049 C C . VAL B 1 260 ? 2.711 -7.297 -18.062 1 98.81 260 VAL B C 1
ATOM 4051 O O . VAL B 1 260 ? 2.814 -6.277 -18.75 1 98.81 260 VAL B O 1
ATOM 4054 N N . GLY B 1 261 ? 2.824 -7.238 -16.75 1 98.75 261 GLY B N 1
ATOM 4055 C CA . GLY B 1 261 ? 3.145 -6.027 -16.016 1 98.75 261 GLY B CA 1
ATOM 4056 C C . GLY B 1 261 ? 1.922 -5.195 -15.68 1 98.75 261 GLY B C 1
ATOM 4057 O O . GLY B 1 261 ? 2.047 -4.07 -15.188 1 98.75 261 GLY B O 1
ATOM 4058 N N . LYS B 1 262 ? 0.7 -5.766 -15.938 1 98.88 262 LYS B N 1
ATOM 4059 C CA . LYS B 1 262 ? -0.539 -5.031 -15.703 1 98.88 262 LYS B CA 1
ATOM 4060 C C . LYS B 1 262 ? -1.387 -5.707 -14.633 1 98.88 262 LYS B C 1
ATOM 4062 O O . LYS B 1 262 ? -1.059 -6.801 -14.172 1 98.88 262 LYS B O 1
ATOM 4067 N N . VAL B 1 263 ? -2.367 -4.988 -14.156 1 98.88 263 VAL B N 1
ATOM 4068 C CA . VAL B 1 263 ? -3.455 -5.594 -13.398 1 98.88 263 VAL B CA 1
ATOM 4069 C C . VAL B 1 263 ? -4.559 -6.051 -14.352 1 98.88 263 VAL B C 1
ATOM 4071 O O . VAL B 1 263 ? -5.203 -5.23 -15.008 1 98.88 263 VAL B O 1
ATOM 4074 N N . VAL B 1 264 ? -4.801 -7.352 -14.352 1 98.81 264 VAL B N 1
ATOM 4075 C CA . VAL B 1 264 ? -5.77 -7.914 -15.289 1 98.81 264 VAL B CA 1
ATOM 4076 C C . VAL B 1 264 ? -7.047 -8.289 -14.547 1 98.81 264 VAL B C 1
ATOM 4078 O O . VAL B 1 264 ? -6.996 -8.844 -13.445 1 98.81 264 VAL B O 1
ATOM 4081 N N . ASN B 1 265 ? -8.172 -7.957 -15.078 1 98.38 265 ASN B N 1
ATOM 4082 C CA . 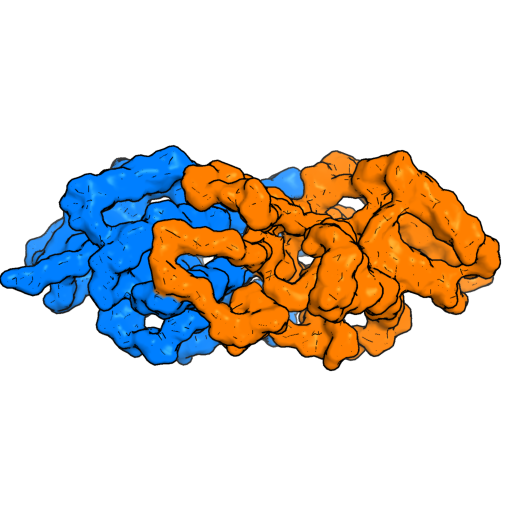ASN B 1 265 ? -9.477 -8.391 -14.594 1 98.38 265 ASN B CA 1
ATOM 4083 C C . ASN B 1 265 ? -10.352 -8.914 -15.727 1 98.38 265 ASN B C 1
ATOM 4085 O O . ASN B 1 265 ? -9.883 -9.078 -16.859 1 98.38 265 ASN B O 1
ATOM 4089 N N . LYS B 1 266 ? -11.594 -9.32 -15.406 1 96.38 266 LYS B N 1
ATOM 4090 C CA . LYS B 1 266 ? -12.492 -9.906 -16.391 1 96.38 266 LYS B CA 1
ATOM 4091 C C . LYS B 1 266 ? -12.719 -8.961 -17.578 1 96.38 266 LYS B C 1
ATOM 4093 O O . LYS B 1 266 ? -12.875 -9.406 -18.719 1 96.38 266 LYS B O 1
ATOM 4098 N N . GLY B 1 267 ? -12.625 -7.699 -17.312 1 95.62 267 GLY B N 1
ATOM 4099 C CA . GLY B 1 267 ? -12.922 -6.699 -18.328 1 95.62 267 GLY B CA 1
ATOM 4100 C C . GLY B 1 267 ? -11.688 -6.207 -19.062 1 95.62 267 GLY B C 1
ATOM 4101 O O . GLY B 1 267 ? -11.789 -5.367 -19.953 1 95.62 267 GLY B O 1
ATOM 4102 N N . GLY B 1 268 ? -10.57 -6.637 -18.781 1 97.94 268 GLY B N 1
ATOM 4103 C CA . GLY B 1 268 ? -9.336 -6.176 -19.391 1 97.94 268 GLY B CA 1
ATOM 4104 C C . GLY B 1 268 ? -8.289 -5.746 -18.375 1 97.94 268 GLY B C 1
ATOM 4105 O O . GLY B 1 268 ? -7.965 -6.5 -17.453 1 97.94 268 GLY B O 1
ATOM 4106 N N . ILE B 1 269 ? -7.754 -4.57 -18.688 1 98.69 269 ILE B N 1
ATOM 4107 C CA . ILE B 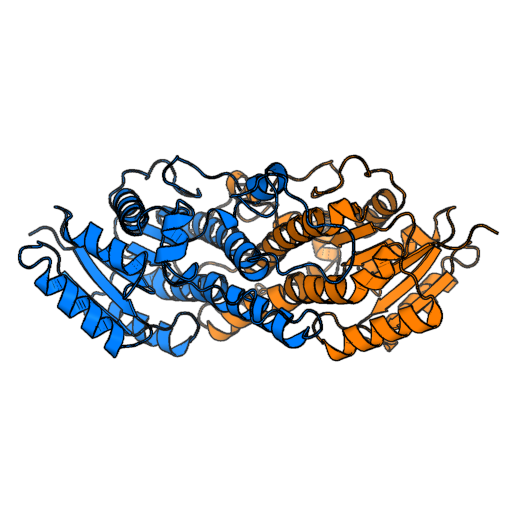1 269 ? -6.711 -4.039 -17.812 1 98.69 269 ILE B CA 1
ATOM 4108 C C . ILE B 1 269 ? -7.324 -3.059 -16.812 1 98.69 269 ILE B C 1
ATOM 4110 O O . ILE B 1 269 ? -8.055 -2.148 -17.203 1 98.69 269 ILE B O 1
ATOM 4114 N N . GLN B 1 270 ? -7.129 -3.334 -15.594 1 98.5 270 GLN B N 1
ATOM 4115 C CA . GLN B 1 270 ? -7.57 -2.432 -14.531 1 98.5 270 GLN B CA 1
ATOM 4116 C C . GLN B 1 270 ? -6.66 -1.208 -14.445 1 98.5 270 GLN B C 1
ATOM 4118 O O . GLN B 1 270 ? -5.434 -1.331 -14.508 1 98.5 270 GLN B O 1
ATOM 4123 N N . SER B 1 271 ? -7.285 -0.04 -14.297 1 98 271 SER B N 1
ATOM 4124 C CA . SER B 1 271 ? -6.5 1.155 -14.008 1 98 271 SER B CA 1
ATOM 4125 C C . SER B 1 271 ? -5.801 1.047 -12.656 1 98 271 SER B C 1
ATOM 4127 O O . SER B 1 271 ? -6.078 0.129 -11.883 1 98 271 SER B O 1
ATOM 4129 N N . TRP B 1 272 ? -4.84 1.912 -12.477 1 98.31 272 TRP B N 1
ATOM 4130 C CA . TRP B 1 272 ? -4.184 1.931 -11.172 1 98.31 272 TRP B CA 1
ATOM 4131 C C . TRP B 1 272 ? -5.051 2.641 -10.133 1 98.31 272 TRP B C 1
ATOM 4133 O O . TRP B 1 272 ? -5.672 3.662 -10.43 1 98.31 272 TRP B O 1
#

Sequence (544 aa):
MSSKRILLVTGANTGIGYETVKALLQSERPYHIILGSRSADKGEAAIAQLKTEFPSTVSSLELIQVDVADDDSILKAFQTVKDKHGVLDVLVNNAGASHDFNPQTYNPDDIKTLRQNFNKSYDVNTSGTHVITHVFVPLLLKSTDPRVLFVTSGLSDLHGLETLGLSPLQPHSVPPAGWPKPYTMQAGYRSSKAALNMVMLNWHWLLKADGVKVWCISPGFLATGLGGNPELLRKMGAGEPSEGGNLIKKVVEGERDADVGKVVNKGGIQSWMSSKRILLVTGANTGIGYETVKALLQSERPYHIILGSRSADKGEAAIAQLKTEFPSTVSSLELIQVDVADDDSILKAFQTVKDKHGVLDVLVNNAGASHDFNPQTYNPDDIKTLRQNFNKSYDVNTSGTHVITHVFVPLLLKSTDPRVLFVTSGLSDLHGLETLGLSPLQPHSVPPAGWPKPYTMQAGYRSSKAALNMVMLNWHWLLKADGVKVWCISPGFLATGLGGNPELLRKMGAGEPSEGGNLIKKVVEGERDADVGKVVNKGGIQSW

Solvent-accessible surface area (backbone atoms only — not comparable to full-atom values): 27338 Å² total; per-residue (Å²): 125,84,77,56,46,32,31,39,32,31,40,22,48,46,51,46,30,29,26,26,51,54,41,45,44,68,37,90,62,43,31,35,38,33,38,17,11,65,45,58,69,54,30,50,52,36,50,54,51,48,47,69,74,46,71,81,40,74,36,48,81,42,83,41,54,35,34,62,76,35,70,67,36,39,51,52,39,46,49,52,44,43,74,75,63,57,46,30,27,32,41,36,43,43,45,66,60,64,51,48,71,48,82,89,67,57,52,93,83,44,56,68,58,54,41,46,21,27,49,51,12,25,37,36,39,26,36,12,46,51,51,50,49,62,69,43,43,73,29,27,69,64,32,95,67,18,36,39,37,35,56,50,40,65,67,25,21,48,50,53,38,70,72,32,32,80,34,88,91,43,61,66,54,60,51,69,61,69,80,80,70,72,83,68,82,42,63,29,33,26,17,16,30,26,15,29,55,43,48,44,46,52,50,26,43,57,30,43,62,61,59,42,43,25,31,33,34,20,60,58,68,42,34,25,66,78,81,42,60,34,70,60,32,41,76,71,67,29,42,58,31,53,58,27,3,45,52,53,39,40,47,76,74,47,78,43,64,91,47,56,60,34,37,36,35,92,89,42,75,53,70,69,125,84,76,56,46,33,30,40,31,31,40,21,50,46,51,46,30,28,26,26,53,54,42,44,44,69,38,91,60,43,31,36,37,34,39,18,11,66,45,59,68,55,30,52,52,38,50,54,52,48,48,69,74,46,72,82,38,75,36,48,81,42,82,41,55,35,36,62,79,34,70,68,37,40,52,51,40,46,50,51,46,43,74,74,64,59,45,29,25,32,42,34,42,42,47,64,61,62,50,49,71,48,81,90,68,57,53,92,83,42,56,67,59,54,42,49,22,27,50,52,12,25,37,37,38,26,38,11,45,51,49,51,48,62,69,42,42,73,28,28,69,63,30,95,68,17,35,40,37,36,56,49,41,65,68,26,20,48,51,53,40,72,72,31,31,79,35,89,91,43,61,66,52,59,50,71,61,71,81,81,71,72,84,69,79,40,63,30,32,25,18,16,30,26,15,28,55,41,48,43,46,51,49,26,44,57,31,43,61,60,59,39,42,25,31,33,33,21,61,56,67,43,33,27,68,79,82,41,59,35,70,60,34,41,76,72,67,30,42,57,32,53,58,27,2,45,51,52,39,39,47,75,72,47,78,43,63,91,48,57,60,34,39,36,36,93,89,42,76,52,68,69

Radius of gyration: 24.06 Å; Cα contacts (8 Å, |Δi|>4): 1195; chains: 2; bounding box: 54×79×50 Å

Foldseek 3Di:
DPDAAEEEAAPLLFFLNVLLVLLVLPDPGEHAYEYEDQDPVSQVVSQVVSCVVRVPGNYHYHYQYAQLLDLVRLLVSLVVCCVPPVAHAEYEADWAAQQADDLVGDDPVPVVSVVVRLVVRLSGQAVSLLSSCVSNVSRQLVYPHHEYEREAALLLFPVCCVQFNQDPLHGPDDFDDDPDTRDGDDPSRNPSRVNNLVSQLVVLVVCVVSNYFTEYEHAYQAQTPRVPHSVVSVVSVHHHSSSSSNVVVCVSVPVCVVQGSFYAYPVGGGHD/DPPAAEEEAAPLLFFLNVLLVLLVQPDPGEHAYEYEDQDPVSQVVSQVVSCVVRVPGNYHYHYQYAQLLDLVRLLVSLVVCCVPPVAHAEYEADWAAQQADDLVGDDPVPVVSVVVRLVVRLSGQAVSLLSSCVSNVSRQLVYPHHEYEREAAPLLFPVCCVQFNQDPLHGPDDFDDDPDTRDGDDPSRNPSRVNNLVSQLVVLVVCVVSNYFTEYEHAYQAQTPRVPHSVVSVVSVHHHSSSSSNVVVCVSVPVCVVQGSFYAYPVGGGHD

Secondary structure (DSSP, 8-state):
-PPPEEEEETT-SSHHHHHHHHHHHT-SS-EEEEEEESSHHHHHHHHHHHHHH-TT-SSEEEEEE--TT-HHHHHHHHHHHHHHTS--SEEEE------PPPTTT--TT-HHHHHHHHHHHHIIIIIIHHHHHHHHHHHHTTSSS-EEEEE--GGG-HHHHHHH-S-TTSTT--PPSSSSPP--S-HHHHHHHHHHHHHHHHHHHHTGGGT-EEEEE---SB--GGGS-HHHHHHTT-B-HHHHHHHHHHHHTTTTGGGTTSEEETTEEEP-/--PPEEEEETT-SSHHHHHHHHHHHT-SS-EEEEEEESSHHHHHHHHHHHHHH-TT-SSEEEEEE--TT-HHHHHHHHHHHHHHTS--SEEEE------PPPTTT--TT-HHHHHHHHHHHHIIIIIIHHHHHHHHHHHHTTSSS-EEEEE--GGG-HHHHHHH-S-TTSTT--PPSSSSPP--S-HHHHHHHHHHHHHHHHHHHHTGGGT-EEEEE---SB--STTS-HHHHHHTT-B-HHHHHHHHHHHHTTTTGGGTTSEEETTEEPP-

pLDDT: mean 95.85, std 6.46, range [39.84, 98.94]

Organism: Colletotrichum higginsianum (strain IMI 349063) (NCBI:txid759273)

Nearest PDB structures (foldseek):
  5ldg-assembly1_A  TM=7.652E-01  e=2.282E-15  Mentha x piperita
  7ulh-assembly2_G  TM=7.449E-01  e=2.074E-13  Mycobacterium avium 104
  3jq7-assembly1_C  TM=7.927E-01  e=1.549E-12  Trypanosoma brucei
  1mxf-assembly1_D  TM=7.541E-01  e=5.843E-13  Trypanosoma cruzi
  2c7v-assembly1_C  TM=7.639E-01  e=7.555E-12  Trypanosoma brucei brucei